Protein AF-A0A1F7KAT9-F1 (afdb_monomer_lite)

Structure (mmCIF, N/CA/C/O backbone):
data_AF-A0A1F7KAT9-F1
#
_entry.id   AF-A0A1F7KAT9-F1
#
loop_
_atom_site.group_PDB
_atom_site.id
_atom_site.type_symbol
_atom_site.label_atom_id
_atom_site.label_alt_id
_atom_site.label_comp_id
_atom_site.label_asym_id
_atom_site.label_entity_id
_atom_site.label_seq_id
_atom_site.pdbx_PDB_ins_code
_atom_site.Cartn_x
_atom_site.Cartn_y
_atom_site.Cartn_z
_atom_site.occupancy
_atom_site.B_iso_or_equiv
_atom_site.auth_seq_id
_atom_site.auth_comp_id
_atom_site.auth_asym_id
_atom_site.auth_atom_id
_atom_site.pdbx_PDB_model_num
ATOM 1 N N . MET A 1 1 ? 23.651 9.659 -4.944 1.00 40.25 1 MET A N 1
ATOM 2 C CA . MET A 1 1 ? 23.625 10.040 -6.350 1.00 40.25 1 MET A CA 1
ATOM 3 C C . MET A 1 1 ? 24.896 10.728 -6.709 1.00 40.25 1 MET A C 1
ATOM 5 O O . MET A 1 1 ? 25.411 10.282 -7.694 1.00 40.25 1 MET A O 1
ATOM 9 N N . ILE A 1 2 ? 25.506 11.636 -5.936 1.00 32.50 2 ILE A N 1
ATOM 10 C CA . ILE A 1 2 ? 26.952 11.843 -6.148 1.00 32.50 2 ILE A CA 1
ATOM 11 C C . ILE A 1 2 ? 27.711 10.567 -5.749 1.00 32.50 2 ILE A C 1
ATOM 13 O O . ILE A 1 2 ? 28.405 10.058 -6.593 1.00 32.50 2 ILE A O 1
ATOM 17 N N . GLU A 1 3 ? 27.438 9.902 -4.612 1.00 32.56 3 GLU A N 1
ATOM 18 C CA . GLU A 1 3 ? 28.046 8.573 -4.319 1.00 32.56 3 GLU A CA 1
ATOM 19 C C . GLU A 1 3 ? 27.514 7.389 -5.166 1.00 32.56 3 GLU A C 1
ATOM 21 O O . GLU A 1 3 ? 28.295 6.583 -5.656 1.00 32.56 3 GLU A O 1
ATOM 26 N N . MET A 1 4 ? 26.195 7.288 -5.402 1.00 39.94 4 MET A N 1
ATOM 27 C CA . MET A 1 4 ? 25.618 6.318 -6.367 1.00 39.94 4 MET A CA 1
ATOM 28 C C . MET A 1 4 ? 26.101 6.538 -7.816 1.00 39.94 4 MET A C 1
ATOM 30 O O . MET A 1 4 ? 26.278 5.562 -8.532 1.00 39.94 4 MET A O 1
ATOM 34 N N . ALA A 1 5 ? 26.332 7.784 -8.253 1.00 35.75 5 ALA A N 1
ATOM 35 C CA . ALA A 1 5 ? 26.941 8.081 -9.551 1.00 35.75 5 ALA A CA 1
ATOM 36 C C . ALA A 1 5 ? 28.463 7.951 -9.498 1.00 35.75 5 ALA A C 1
ATOM 38 O O . ALA A 1 5 ? 29.009 7.500 -10.479 1.00 35.75 5 ALA A O 1
ATOM 39 N N . LEU A 1 6 ? 29.140 8.212 -8.374 1.00 34.94 6 LEU A N 1
ATOM 40 C CA . LEU A 1 6 ? 30.580 7.966 -8.179 1.00 34.94 6 LEU A CA 1
ATOM 41 C C . LEU A 1 6 ? 30.900 6.468 -8.308 1.00 34.94 6 LEU A C 1
ATOM 43 O O . LEU A 1 6 ? 31.984 6.089 -8.735 1.00 34.94 6 LEU A O 1
ATOM 47 N N . ARG A 1 7 ? 29.940 5.587 -7.994 1.00 40.94 7 ARG A N 1
ATOM 48 C CA . ARG A 1 7 ? 30.048 4.139 -8.243 1.00 40.94 7 ARG A CA 1
ATOM 49 C C . ARG A 1 7 ? 29.656 3.715 -9.665 1.00 40.94 7 ARG A C 1
ATOM 51 O O . ARG A 1 7 ? 30.029 2.619 -10.065 1.00 40.94 7 ARG A O 1
ATOM 58 N N . LEU A 1 8 ? 28.978 4.580 -10.426 1.00 38.16 8 LEU A N 1
ATOM 59 C CA . LEU A 1 8 ? 28.859 4.500 -11.892 1.00 38.16 8 LEU A CA 1
ATOM 60 C C . LEU A 1 8 ? 30.046 5.197 -12.607 1.00 38.16 8 LEU A C 1
ATOM 62 O O . LEU A 1 8 ? 30.297 4.901 -13.771 1.00 38.16 8 LEU A O 1
ATOM 66 N N . GLU A 1 9 ? 30.770 6.095 -11.918 1.00 35.72 9 GLU A N 1
ATOM 67 C CA . GLU A 1 9 ? 32.013 6.776 -12.335 1.00 35.72 9 GLU A CA 1
ATOM 68 C C . GLU A 1 9 ? 33.257 5.938 -12.071 1.00 35.72 9 GLU A C 1
ATOM 70 O O . GLU A 1 9 ? 34.285 6.158 -12.721 1.00 35.72 9 GLU A O 1
ATOM 75 N N . ASN A 1 10 ? 33.175 4.938 -11.184 1.00 36.00 10 ASN A N 1
ATOM 76 C CA . ASN A 1 10 ? 34.017 3.771 -11.352 1.00 36.00 10 ASN A CA 1
ATOM 77 C C . ASN A 1 10 ? 33.778 3.356 -12.796 1.00 36.00 10 ASN A C 1
ATOM 79 O O . ASN A 1 10 ? 32.685 2.898 -13.139 1.00 36.00 10 ASN A O 1
ATOM 83 N N . LYS A 1 11 ? 34.792 3.546 -13.652 1.00 37.81 11 LYS A N 1
ATOM 84 C CA . LYS A 1 11 ? 34.843 2.903 -14.963 1.00 37.81 11 LYS A CA 1
ATOM 85 C C . LYS A 1 11 ? 34.331 1.469 -14.777 1.00 37.81 11 LYS A C 1
ATOM 87 O O . LYS A 1 11 ? 34.461 0.936 -13.671 1.00 37.81 11 LYS A O 1
ATOM 92 N N . PRO A 1 12 ? 33.795 0.810 -15.808 1.00 41.12 12 PRO A N 1
ATOM 93 C CA . PRO A 1 12 ? 33.712 -0.647 -15.818 1.00 41.12 12 PRO A CA 1
ATOM 94 C C . PRO A 1 12 ? 35.133 -1.210 -15.624 1.00 41.12 12 PRO A C 1
ATOM 96 O O . PRO A 1 12 ? 35.835 -1.567 -16.561 1.00 41.12 12 PRO A O 1
ATOM 99 N N . ASN A 1 13 ? 35.604 -1.180 -14.383 1.00 34.03 13 ASN A N 1
ATOM 100 C CA . ASN A 1 13 ? 36.879 -1.635 -13.917 1.00 34.03 13 ASN A CA 1
ATOM 101 C C . ASN A 1 13 ? 36.639 -3.120 -13.814 1.00 34.03 13 ASN A C 1
ATOM 103 O O . ASN A 1 13 ? 35.834 -3.588 -13.007 1.00 34.03 13 ASN A O 1
ATOM 107 N N . HIS A 1 14 ? 37.341 -3.837 -14.678 1.00 37.94 14 HIS A N 1
ATOM 108 C CA . HIS A 1 14 ? 37.383 -5.286 -14.730 1.00 37.94 14 HIS A CA 1
ATOM 109 C C . HIS A 1 14 ? 37.711 -5.943 -13.369 1.00 37.94 14 HIS A C 1
ATOM 111 O O . HIS A 1 14 ? 37.574 -7.153 -13.253 1.00 37.94 14 HIS A O 1
ATOM 117 N N . GLU A 1 15 ? 3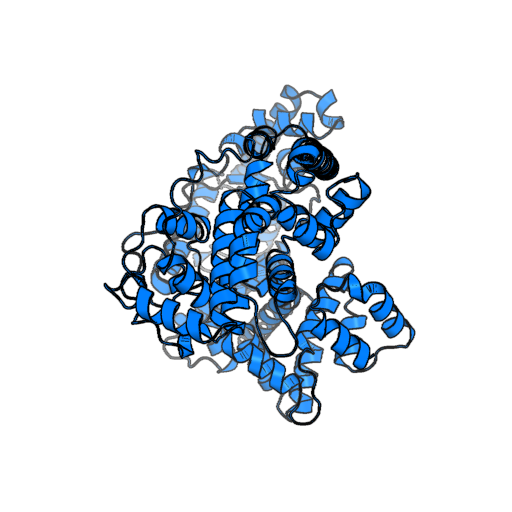8.104 -5.174 -12.346 1.00 31.88 15 GLU A N 1
ATOM 118 C CA . GLU A 1 15 ? 38.749 -5.669 -11.128 1.00 31.88 15 GLU A CA 1
ATOM 119 C C . GLU A 1 15 ? 37.844 -5.793 -9.886 1.00 31.88 15 GLU A C 1
ATOM 121 O O . GLU A 1 15 ? 38.211 -6.530 -8.981 1.00 31.88 15 GLU A O 1
ATOM 126 N N . ASN A 1 16 ? 36.649 -5.178 -9.834 1.00 37.09 16 ASN A N 1
ATOM 127 C CA . ASN A 1 16 ? 35.748 -5.293 -8.660 1.00 37.09 16 ASN A CA 1
ATOM 128 C C . ASN A 1 16 ? 34.453 -6.093 -8.901 1.00 37.09 16 ASN A C 1
ATOM 130 O O . ASN A 1 16 ? 33.658 -6.261 -7.980 1.00 37.09 16 ASN A O 1
ATOM 134 N N . LEU A 1 17 ? 34.249 -6.628 -10.108 1.00 41.72 17 LEU A N 1
ATOM 135 C CA . LEU A 1 17 ? 33.288 -7.711 -10.363 1.00 41.72 17 LEU A CA 1
ATOM 136 C C . LEU A 1 17 ? 34.067 -9.033 -10.373 1.00 41.72 17 LEU A C 1
ATOM 138 O O . LEU A 1 17 ? 34.182 -9.706 -11.396 1.00 41.72 17 LEU A O 1
ATOM 142 N N . THR A 1 18 ? 34.713 -9.329 -9.246 1.00 35.97 18 THR A N 1
ATOM 143 C CA . THR A 1 18 ? 35.396 -10.598 -8.989 1.00 35.97 18 THR A CA 1
ATOM 144 C C . THR A 1 18 ? 34.399 -11.740 -9.166 1.00 35.97 18 THR A C 1
ATOM 146 O O . THR A 1 18 ? 33.309 -11.652 -8.613 1.00 35.97 18 THR A O 1
ATOM 149 N N . ASN A 1 19 ? 34.763 -12.757 -9.969 1.00 41.97 19 ASN A N 1
ATOM 150 C CA . ASN A 1 19 ? 34.054 -14.030 -10.195 1.00 41.97 19 ASN A CA 1
ATOM 151 C C . ASN A 1 19 ? 32.677 -14.097 -9.515 1.00 41.97 19 ASN A C 1
ATOM 153 O O . ASN A 1 19 ? 32.582 -14.602 -8.396 1.00 41.97 19 ASN A O 1
ATOM 157 N N . ASP A 1 20 ? 31.650 -13.531 -10.168 1.00 51.34 20 ASP A N 1
ATOM 158 C CA . ASP A 1 20 ? 30.275 -13.491 -9.663 1.00 51.34 20 ASP A CA 1
ATOM 159 C C . ASP A 1 20 ? 29.882 -14.915 -9.256 1.00 51.34 20 ASP A C 1
ATOM 161 O O . ASP A 1 20 ? 29.681 -15.780 -10.113 1.00 51.34 20 ASP A O 1
ATOM 165 N N . SER A 1 21 ? 29.816 -15.184 -7.949 1.00 62.38 21 SER A N 1
ATOM 166 C CA . SER A 1 21 ? 29.246 -16.435 -7.477 1.00 62.38 21 SER A CA 1
ATOM 167 C C . SER A 1 21 ? 27.817 -16.470 -8.002 1.00 62.38 21 SER A C 1
ATOM 169 O O . SER A 1 21 ? 27.030 -15.555 -7.752 1.00 62.38 21 SER A O 1
ATOM 171 N N . VAL A 1 22 ? 27.499 -17.475 -8.819 1.00 79.06 22 VAL A N 1
ATOM 172 C CA . VAL A 1 22 ? 26.143 -17.630 -9.343 1.00 79.06 22 VAL A CA 1
ATOM 173 C C . VAL A 1 22 ? 25.223 -17.772 -8.132 1.00 79.06 22 VAL A C 1
ATOM 175 O O . VAL A 1 22 ? 25.384 -18.692 -7.327 1.00 79.06 22 VAL A O 1
ATOM 178 N N . LEU A 1 23 ? 24.283 -16.839 -7.975 1.00 93.00 23 LEU A N 1
ATOM 179 C CA . LEU A 1 23 ? 23.379 -16.770 -6.825 1.00 93.00 23 LEU A CA 1
ATOM 180 C C . LEU A 1 23 ? 22.190 -17.717 -7.046 1.00 93.00 23 LEU A C 1
ATOM 182 O O . LEU A 1 23 ? 21.034 -17.309 -7.105 1.00 93.00 23 LEU A O 1
ATOM 186 N N . ILE A 1 24 ? 22.502 -18.998 -7.259 1.00 93.75 24 ILE A N 1
ATOM 187 C CA . ILE A 1 24 ? 21.571 -20.045 -7.705 1.00 93.75 24 ILE A CA 1
ATOM 188 C C . ILE A 1 24 ? 20.368 -20.178 -6.762 1.00 93.75 24 ILE A C 1
ATOM 190 O O . ILE A 1 24 ? 19.237 -20.326 -7.235 1.00 93.75 24 ILE A O 1
ATOM 194 N N . ALA A 1 25 ? 20.593 -20.084 -5.447 1.00 95.94 25 ALA A N 1
ATOM 195 C CA . ALA A 1 25 ? 19.520 -20.203 -4.466 1.00 95.94 25 ALA A CA 1
ATOM 196 C C . ALA A 1 25 ? 18.647 -18.947 -4.446 1.00 95.94 25 ALA A C 1
ATOM 198 O O . ALA A 1 25 ? 17.424 -19.045 -4.351 1.00 95.94 25 ALA A O 1
ATOM 199 N N . LEU A 1 26 ? 19.250 -17.765 -4.614 1.00 96.81 26 LEU A N 1
ATOM 200 C CA . LEU A 1 26 ? 18.496 -16.526 -4.797 1.00 96.81 26 LEU A CA 1
ATOM 201 C C . LEU A 1 26 ? 17.633 -16.576 -6.066 1.00 96.81 26 LEU A C 1
ATOM 203 O O . LEU A 1 26 ? 16.455 -16.242 -5.992 1.00 96.81 26 LEU A O 1
ATOM 207 N N . GLN A 1 27 ? 18.171 -17.040 -7.199 1.00 96.69 27 GLN A N 1
ATOM 208 C CA . GLN A 1 27 ? 17.419 -17.186 -8.452 1.00 96.69 27 GLN A CA 1
ATOM 209 C C . GLN A 1 27 ? 16.171 -18.057 -8.261 1.00 96.69 27 GLN A C 1
ATOM 211 O O . GLN A 1 27 ? 15.071 -17.637 -8.614 1.00 96.69 27 GLN A O 1
ATOM 216 N N . ALA A 1 28 ? 16.309 -19.238 -7.650 1.00 96.38 28 ALA A N 1
ATOM 217 C CA . ALA A 1 28 ? 15.160 -20.101 -7.390 1.00 96.38 28 ALA A CA 1
ATOM 218 C C . ALA A 1 28 ? 14.164 -19.489 -6.402 1.00 96.38 28 ALA A C 1
ATOM 220 O O . ALA A 1 28 ? 12.962 -19.553 -6.642 1.00 96.38 28 ALA A O 1
ATOM 221 N N . ARG A 1 29 ? 14.632 -18.853 -5.323 1.00 96.69 29 ARG A N 1
ATOM 222 C CA . ARG A 1 29 ? 13.745 -18.195 -4.351 1.00 96.69 29 ARG A CA 1
ATOM 223 C C . ARG A 1 29 ? 12.967 -17.035 -4.958 1.00 96.69 29 ARG A C 1
ATOM 225 O O . ARG A 1 29 ? 11.785 -16.888 -4.663 1.00 96.69 29 ARG A O 1
ATOM 232 N N . LEU A 1 30 ? 13.596 -16.253 -5.833 1.00 96.19 30 LEU A N 1
ATOM 233 C CA . LEU A 1 30 ? 12.928 -15.198 -6.597 1.00 96.19 30 LEU A CA 1
ATOM 234 C C . LEU A 1 30 ? 11.837 -15.770 -7.515 1.00 96.19 30 LEU A C 1
ATOM 236 O O . LEU A 1 30 ? 10.774 -15.162 -7.641 1.00 96.19 30 LEU A O 1
ATOM 240 N N . LEU A 1 31 ? 12.068 -16.945 -8.110 1.00 95.69 31 LEU A N 1
ATOM 241 C CA . LEU A 1 31 ? 11.078 -17.612 -8.958 1.00 95.69 31 LEU A CA 1
ATOM 242 C C . LEU A 1 31 ? 9.955 -18.315 -8.186 1.00 95.69 31 LEU A C 1
ATOM 244 O O . LEU A 1 31 ? 8.834 -18.381 -8.677 1.00 95.69 31 LEU A O 1
ATOM 248 N N . LEU A 1 32 ? 10.240 -18.853 -7.004 1.00 93.25 32 LEU A N 1
ATOM 249 C CA . LEU A 1 32 ? 9.216 -19.429 -6.131 1.00 93.25 32 LEU A CA 1
ATOM 250 C C . LEU A 1 32 ? 8.331 -18.344 -5.513 1.00 93.25 32 LEU A C 1
ATOM 252 O O . LEU A 1 32 ? 7.131 -18.542 -5.350 1.00 93.25 32 LEU A O 1
ATOM 256 N N . GLY A 1 33 ? 8.928 -17.204 -5.160 1.00 91.75 33 GLY A N 1
ATOM 257 C CA . GLY A 1 33 ? 8.215 -16.119 -4.509 1.00 91.75 33 GLY A CA 1
ATOM 258 C C . GLY A 1 33 ? 7.733 -16.464 -3.097 1.00 91.75 33 GLY A C 1
ATOM 259 O O . GLY A 1 33 ? 8.244 -17.371 -2.434 1.00 91.75 33 GLY A O 1
ATOM 260 N N . GLY A 1 34 ? 6.762 -15.690 -2.610 1.00 86.81 34 GLY A N 1
ATOM 261 C CA . GLY A 1 34 ? 6.114 -15.869 -1.308 1.00 86.81 34 GLY A CA 1
ATOM 262 C C . GLY A 1 34 ? 7.085 -16.163 -0.158 1.00 86.81 34 GLY A C 1
ATOM 263 O O . GLY A 1 34 ? 8.005 -15.397 0.127 1.00 86.81 34 GLY A O 1
ATOM 264 N N . GLN A 1 35 ? 6.889 -17.308 0.501 1.00 86.44 35 GLN A N 1
ATOM 265 C CA . GLN A 1 35 ? 7.678 -17.726 1.667 1.00 86.44 35 GLN A CA 1
ATOM 266 C C . GLN A 1 35 ? 9.151 -18.006 1.342 1.00 86.44 35 GLN A C 1
ATOM 268 O O . GLN A 1 35 ? 9.999 -17.877 2.223 1.00 86.44 35 GLN A O 1
ATOM 273 N N . ALA A 1 36 ? 9.473 -18.362 0.095 1.00 92.12 36 ALA A N 1
ATOM 274 C CA . ALA A 1 36 ? 10.842 -18.665 -0.310 1.00 92.12 36 ALA A CA 1
ATOM 275 C C . ALA A 1 36 ? 11.748 -17.424 -0.261 1.00 92.12 36 ALA A C 1
ATOM 277 O O . ALA A 1 36 ? 12.961 -17.545 -0.083 1.00 92.12 36 ALA A O 1
ATOM 278 N N . LEU A 1 37 ? 11.167 -16.222 -0.334 1.00 93.25 37 LEU A N 1
ATOM 279 C CA . LEU A 1 37 ? 11.891 -14.956 -0.198 1.00 93.25 37 LEU A CA 1
ATOM 280 C C . LEU A 1 37 ? 12.351 -14.670 1.243 1.00 93.25 37 LEU A C 1
ATOM 282 O O . LEU A 1 37 ? 13.184 -13.791 1.461 1.00 93.25 37 LEU A O 1
ATOM 286 N N . ASN A 1 38 ? 11.862 -15.418 2.238 1.00 90.69 38 ASN A N 1
ATOM 287 C CA . ASN A 1 38 ? 12.337 -15.300 3.611 1.00 90.69 38 ASN A CA 1
ATOM 288 C C . ASN A 1 38 ? 13.706 -15.976 3.766 1.00 90.69 38 ASN A C 1
ATOM 290 O O . ASN A 1 38 ? 13.805 -17.200 3.790 1.00 90.69 38 ASN A O 1
ATOM 294 N N . TRP A 1 39 ? 14.764 -15.186 3.944 1.00 92.56 39 TRP A N 1
ATOM 295 C CA . TRP A 1 39 ? 16.132 -15.686 4.133 1.00 92.56 39 TRP A CA 1
ATOM 296 C C . TRP A 1 39 ? 16.318 -16.597 5.358 1.00 92.56 39 TRP A C 1
ATOM 298 O O . TRP A 1 39 ? 17.318 -17.303 5.427 1.00 92.56 39 TRP A O 1
ATOM 308 N N . GLN A 1 40 ? 15.392 -16.566 6.324 1.00 91.44 40 GLN A N 1
ATOM 309 C CA . GLN A 1 40 ? 15.408 -17.439 7.505 1.00 91.44 40 GLN A CA 1
ATOM 310 C C . GLN A 1 40 ? 14.682 -18.766 7.279 1.00 91.44 40 GLN A C 1
ATOM 312 O O . GLN A 1 40 ? 14.776 -19.648 8.123 1.00 91.44 40 GLN A O 1
ATOM 317 N N . GLU A 1 41 ? 13.923 -18.893 6.191 1.00 91.38 41 GLU A N 1
ATOM 318 C CA . GLU A 1 41 ? 13.265 -20.147 5.846 1.00 91.38 41 GLU A CA 1
ATOM 319 C C . GLU A 1 41 ? 14.317 -21.133 5.341 1.00 91.38 41 GLU A C 1
ATOM 321 O O . GLU A 1 41 ? 14.899 -20.920 4.280 1.00 91.38 41 GLU A O 1
ATOM 326 N N . ASP A 1 42 ? 14.570 -22.189 6.103 1.00 91.25 42 ASP A N 1
ATOM 327 C CA . ASP A 1 42 ? 15.579 -23.215 5.834 1.00 91.25 42 ASP A CA 1
ATOM 328 C C . ASP A 1 42 ? 14.965 -24.600 5.565 1.00 91.25 42 ASP A C 1
ATOM 330 O O . ASP A 1 42 ? 15.693 -25.570 5.338 1.00 91.25 42 ASP A O 1
ATOM 334 N N . ASN A 1 43 ? 13.631 -24.688 5.526 1.00 91.50 43 ASN A N 1
ATOM 335 C CA . ASN A 1 43 ? 12.878 -25.915 5.276 1.00 91.50 43 ASN A CA 1
ATOM 336 C C . ASN A 1 43 ? 12.020 -25.829 4.004 1.00 91.50 43 ASN A C 1
ATOM 338 O O . ASN A 1 43 ? 10.922 -26.386 3.945 1.00 91.50 43 ASN A O 1
ATOM 342 N N . LEU A 1 44 ? 12.510 -25.156 2.956 1.00 91.75 44 LEU A N 1
ATOM 343 C CA . LEU A 1 44 ? 11.875 -25.238 1.639 1.00 91.75 44 LEU A CA 1
ATOM 344 C C . LEU A 1 44 ? 12.041 -26.657 1.088 1.00 91.75 44 LEU A C 1
ATOM 346 O O . LEU A 1 44 ? 13.118 -27.250 1.198 1.00 91.75 44 LEU A O 1
ATOM 350 N N . SER A 1 45 ? 10.968 -27.194 0.507 1.00 92.06 45 SER A N 1
ATOM 351 C CA . SER A 1 45 ? 11.012 -28.472 -0.201 1.00 92.06 45 SER A CA 1
ATOM 352 C C . SER A 1 45 ? 11.933 -28.390 -1.415 1.00 92.06 45 SER A C 1
ATOM 354 O O . SER A 1 45 ? 12.169 -27.303 -1.944 1.00 92.06 45 SER A O 1
ATOM 356 N N . GLU A 1 46 ? 12.388 -29.547 -1.897 1.00 92.56 46 GLU A N 1
ATOM 357 C CA . GLU A 1 46 ? 13.096 -29.635 -3.175 1.00 92.56 46 GLU A CA 1
ATOM 358 C C . GLU A 1 46 ? 12.323 -28.908 -4.281 1.00 92.56 46 GLU A C 1
ATOM 360 O O . GLU A 1 46 ? 11.093 -28.993 -4.378 1.00 92.56 46 GLU A O 1
ATOM 365 N N . LEU A 1 47 ? 13.066 -28.180 -5.108 1.00 92.75 47 LEU A N 1
ATOM 366 C CA . LEU A 1 47 ? 12.535 -27.395 -6.203 1.00 92.75 47 LEU A CA 1
ATOM 367 C C . LEU A 1 47 ? 12.019 -28.337 -7.288 1.00 92.75 47 LEU A C 1
ATOM 369 O O . LEU A 1 47 ? 12.790 -29.126 -7.840 1.00 92.75 47 LEU A O 1
ATOM 373 N N . ARG A 1 48 ? 10.735 -28.241 -7.641 1.00 92.12 48 ARG A N 1
ATOM 374 C CA . ARG A 1 48 ? 10.188 -28.925 -8.820 1.00 92.12 48 ARG A CA 1
ATOM 375 C C . ARG A 1 48 ? 9.972 -27.939 -9.954 1.00 92.12 48 ARG A C 1
ATOM 377 O O . ARG A 1 48 ? 9.684 -26.763 -9.750 1.00 92.12 48 ARG A O 1
ATOM 384 N N . GLU A 1 49 ? 10.046 -28.438 -11.184 1.00 90.06 49 GLU A N 1
ATOM 385 C CA . GLU A 1 49 ? 9.799 -27.624 -12.377 1.00 90.06 49 GLU A CA 1
ATOM 386 C C . GLU A 1 49 ? 8.406 -26.981 -12.419 1.00 90.06 49 GLU A C 1
ATOM 388 O O . GLU A 1 49 ? 8.242 -25.935 -13.054 1.00 90.06 49 GLU A O 1
ATOM 393 N N . SER A 1 50 ? 7.411 -27.619 -11.796 1.00 87.69 50 SER A N 1
ATOM 394 C CA . SER A 1 50 ? 6.051 -27.096 -11.650 1.00 87.69 50 SER A CA 1
ATOM 395 C C . SER A 1 50 ? 6.004 -25.854 -10.768 1.00 87.69 50 SER A C 1
ATOM 397 O O . SER A 1 50 ? 5.235 -24.941 -11.052 1.00 87.69 50 SER A O 1
ATOM 399 N N . ASP A 1 51 ? 6.850 -25.806 -9.739 1.00 84.12 51 ASP A N 1
ATOM 400 C CA . ASP A 1 51 ? 6.768 -24.827 -8.651 1.00 84.12 51 ASP A CA 1
ATOM 401 C C . ASP A 1 51 ? 7.199 -23.426 -9.120 1.00 84.12 51 ASP A C 1
ATOM 403 O O . ASP A 1 51 ? 6.763 -22.416 -8.582 1.00 84.12 51 ASP A O 1
ATOM 407 N N . ILE A 1 52 ? 8.015 -23.361 -10.176 1.00 87.12 52 ILE A N 1
ATOM 408 C CA . ILE A 1 52 ? 8.572 -22.125 -10.750 1.00 87.12 52 ILE A CA 1
ATOM 409 C C . ILE A 1 52 ? 7.861 -21.665 -12.030 1.00 87.12 52 ILE A C 1
ATOM 411 O O . ILE A 1 52 ? 8.253 -20.670 -12.639 1.00 87.12 52 ILE A O 1
ATOM 415 N N . ASN A 1 53 ? 6.807 -22.357 -12.466 1.00 84.38 53 ASN A N 1
ATOM 416 C CA . ASN A 1 53 ? 6.031 -21.967 -13.651 1.00 84.38 53 ASN A CA 1
ATOM 417 C C . ASN A 1 53 ? 4.896 -20.976 -13.342 1.00 84.38 53 ASN A C 1
ATOM 419 O O . ASN A 1 53 ? 4.317 -20.414 -14.272 1.00 84.38 53 ASN A O 1
ATOM 423 N N . ASP A 1 54 ? 4.583 -20.742 -12.069 1.00 82.88 54 ASP A N 1
ATOM 424 C CA . ASP A 1 54 ? 3.486 -19.862 -11.670 1.00 82.88 54 ASP A CA 1
ATOM 425 C C . ASP A 1 54 ? 3.885 -18.381 -11.765 1.00 82.88 54 ASP A C 1
ATOM 427 O O . ASP A 1 54 ? 4.424 -17.782 -10.831 1.00 82.88 54 ASP A O 1
ATOM 431 N N . TYR A 1 55 ? 3.651 -17.787 -12.937 1.00 83.56 55 TYR A N 1
ATOM 432 C CA . TYR A 1 55 ? 3.906 -16.366 -13.167 1.00 83.56 55 TYR A CA 1
ATOM 433 C C . TYR A 1 55 ? 3.001 -15.467 -12.311 1.00 83.56 55 TYR A C 1
ATOM 435 O O . TYR A 1 55 ? 3.463 -14.427 -11.851 1.00 83.56 55 TYR A O 1
ATOM 443 N N . GLN A 1 56 ? 1.743 -15.859 -12.066 1.00 76.50 56 GLN A N 1
ATOM 444 C CA . GLN A 1 56 ? 0.804 -15.042 -11.288 1.00 76.50 56 GLN A CA 1
ATOM 445 C C . GLN A 1 56 ? 1.260 -14.916 -9.835 1.00 76.50 56 GLN A C 1
ATOM 447 O O . GLN A 1 56 ? 1.290 -13.808 -9.301 1.00 76.50 56 GLN A O 1
ATOM 452 N N . CYS A 1 57 ? 1.692 -16.025 -9.228 1.00 78.06 57 CYS A N 1
ATOM 453 C CA . CYS A 1 57 ? 2.294 -16.010 -7.898 1.00 78.06 57 CYS A CA 1
ATOM 454 C C . CYS A 1 57 ? 3.507 -15.068 -7.860 1.00 78.06 57 CYS A C 1
ATOM 456 O O . CYS A 1 57 ? 3.562 -14.158 -7.033 1.00 78.06 57 CYS A O 1
ATOM 458 N N . ARG A 1 58 ? 4.444 -15.195 -8.813 1.00 87.38 58 ARG A N 1
ATOM 459 C CA . ARG A 1 58 ? 5.627 -14.317 -8.871 1.00 87.38 58 ARG A CA 1
ATOM 460 C C . ARG A 1 58 ? 5.273 -12.847 -9.020 1.00 87.38 58 ARG A C 1
ATOM 462 O O . ARG A 1 58 ? 5.913 -12.010 -8.382 1.00 87.38 58 ARG A O 1
ATOM 469 N N . GLU A 1 59 ? 4.307 -12.528 -9.877 1.00 82.75 59 GLU A N 1
ATOM 470 C CA . GLU A 1 59 ? 3.842 -11.161 -10.121 1.00 82.75 59 GLU A CA 1
ATOM 471 C C . GLU A 1 59 ? 3.327 -10.516 -8.828 1.00 82.75 59 GLU A C 1
ATOM 473 O O . GLU A 1 59 ? 3.723 -9.395 -8.502 1.00 82.75 59 GLU A O 1
ATOM 478 N N . GLN A 1 60 ? 2.545 -11.265 -8.047 1.00 77.81 60 GLN A N 1
ATOM 479 C CA . GLN A 1 60 ? 1.986 -10.823 -6.766 1.00 77.81 60 GLN A CA 1
ATOM 480 C C . GLN A 1 60 ? 3.005 -10.816 -5.621 1.00 77.81 60 GLN A C 1
ATOM 482 O O . GLN A 1 60 ? 2.873 -10.034 -4.688 1.00 77.81 60 GLN A O 1
ATOM 487 N N . THR A 1 61 ? 4.034 -11.666 -5.656 1.00 87.00 61 THR A N 1
ATOM 488 C CA . THR A 1 61 ? 5.000 -11.737 -4.552 1.00 87.00 61 THR A CA 1
ATOM 489 C C . THR A 1 61 ? 6.308 -11.032 -4.882 1.00 87.00 61 THR A C 1
ATOM 491 O O . THR A 1 61 ? 6.667 -10.033 -4.265 1.00 87.00 61 THR A O 1
ATOM 494 N N . THR A 1 62 ? 7.050 -11.539 -5.863 1.00 91.31 62 THR A N 1
ATOM 495 C CA . THR A 1 62 ? 8.443 -11.157 -6.107 1.00 91.31 62 THR A CA 1
ATOM 496 C C . THR A 1 62 ? 8.523 -9.796 -6.777 1.00 91.31 62 THR A C 1
ATOM 498 O O . THR A 1 62 ? 9.279 -8.933 -6.331 1.00 91.31 62 THR A O 1
ATOM 501 N N . TYR A 1 63 ? 7.734 -9.579 -7.832 1.00 91.56 63 TYR A N 1
ATOM 502 C CA . TYR A 1 63 ? 7.757 -8.323 -8.582 1.00 91.56 63 TYR A CA 1
ATOM 503 C C . TYR A 1 63 ? 7.256 -7.147 -7.738 1.00 91.56 63 TYR A C 1
ATOM 505 O O . TYR A 1 63 ? 7.897 -6.091 -7.717 1.00 91.56 63 TYR A O 1
ATOM 513 N N . GLN A 1 64 ? 6.168 -7.346 -6.987 1.00 87.00 64 GLN A N 1
ATOM 514 C CA . GLN A 1 64 ? 5.644 -6.347 -6.058 1.00 87.00 64 GLN A CA 1
ATOM 515 C C . GLN A 1 64 ? 6.670 -5.984 -4.973 1.00 87.00 64 GLN A C 1
ATOM 517 O O . GLN A 1 64 ? 6.978 -4.802 -4.799 1.00 87.00 64 GLN A O 1
ATOM 522 N N . LEU A 1 65 ? 7.266 -6.976 -4.295 1.00 89.88 65 LEU A N 1
ATOM 523 C CA . LEU A 1 65 ? 8.287 -6.730 -3.268 1.00 89.88 65 LEU A CA 1
ATOM 524 C C . LEU A 1 65 ? 9.519 -6.022 -3.833 1.00 89.88 65 LEU A C 1
ATOM 526 O O . LEU A 1 65 ? 10.062 -5.124 -3.193 1.00 89.88 65 LEU A O 1
ATOM 530 N N . LEU A 1 66 ? 9.947 -6.373 -5.045 1.00 93.38 66 LEU A N 1
ATOM 531 C CA . LEU A 1 66 ? 11.080 -5.728 -5.703 1.00 93.38 66 LEU A CA 1
ATOM 532 C C . LEU A 1 66 ? 10.789 -4.256 -6.036 1.00 93.38 66 LEU A C 1
ATOM 534 O O . LEU A 1 66 ? 11.637 -3.390 -5.808 1.00 93.38 66 LEU A O 1
ATOM 538 N N . SER A 1 67 ? 9.584 -3.953 -6.531 1.00 90.19 67 SER A N 1
ATOM 539 C CA . SER A 1 67 ? 9.139 -2.577 -6.795 1.00 90.19 67 SER A CA 1
ATOM 540 C C . SER A 1 67 ? 9.096 -1.737 -5.509 1.00 90.19 67 SER A C 1
ATOM 542 O O . SER A 1 67 ? 9.623 -0.614 -5.471 1.00 90.19 67 SER A O 1
ATOM 544 N N . GLN A 1 68 ? 8.552 -2.306 -4.427 1.00 88.25 68 GLN A N 1
ATOM 545 C CA . GLN A 1 68 ? 8.501 -1.685 -3.101 1.00 88.25 68 GLN A CA 1
ATOM 546 C C . GLN A 1 68 ? 9.901 -1.468 -2.512 1.00 88.25 68 GLN A C 1
ATOM 548 O O . GLN A 1 68 ? 10.207 -0.371 -2.035 1.00 88.25 68 GLN A O 1
ATOM 553 N N . ALA A 1 69 ? 10.771 -2.478 -2.579 1.00 89.75 69 ALA A N 1
ATOM 554 C CA . ALA A 1 69 ? 12.139 -2.411 -2.078 1.00 89.75 69 ALA A CA 1
ATOM 555 C C . ALA A 1 69 ? 12.963 -1.353 -2.829 1.00 89.75 69 ALA A C 1
ATOM 557 O O . ALA A 1 69 ? 13.638 -0.542 -2.191 1.00 89.75 69 ALA A O 1
ATOM 558 N N . SER A 1 70 ? 12.814 -1.265 -4.155 1.00 91.62 70 SER A N 1
ATOM 559 C CA . SER A 1 70 ? 13.412 -0.194 -4.962 1.00 91.62 70 SER A CA 1
ATOM 560 C C . SER A 1 70 ? 12.888 1.191 -4.577 1.00 91.62 70 SER A C 1
ATOM 562 O O . SER A 1 70 ? 13.659 2.138 -4.400 1.00 91.62 70 SER A O 1
ATOM 564 N N . THR A 1 71 ? 11.577 1.327 -4.367 1.00 87.75 71 THR A N 1
ATOM 565 C CA . THR A 1 71 ? 10.987 2.589 -3.903 1.00 87.75 71 THR A CA 1
ATOM 566 C C . THR A 1 71 ? 11.551 2.999 -2.544 1.00 87.75 71 THR A C 1
ATOM 568 O O . THR A 1 71 ? 11.926 4.159 -2.364 1.00 87.75 71 THR A O 1
ATOM 571 N N . ARG A 1 72 ? 11.666 2.056 -1.600 1.00 87.81 72 ARG A N 1
ATOM 572 C CA . ARG A 1 72 ? 12.267 2.276 -0.279 1.00 87.81 72 ARG A CA 1
ATOM 573 C C . ARG A 1 72 ? 13.727 2.708 -0.388 1.00 87.81 72 ARG A C 1
ATOM 575 O O . ARG A 1 72 ? 14.095 3.696 0.240 1.00 87.81 72 ARG A O 1
ATOM 582 N N . GLU A 1 73 ? 14.531 2.017 -1.192 1.00 86.31 73 GLU A N 1
ATOM 583 C CA . GLU A 1 73 ? 15.947 2.341 -1.399 1.00 86.31 73 GLU A CA 1
ATOM 584 C C . GLU A 1 73 ? 16.116 3.775 -1.928 1.00 86.31 73 GLU A C 1
ATOM 586 O O . GLU A 1 73 ? 16.897 4.561 -1.385 1.00 86.31 73 GLU A O 1
ATOM 591 N N . ARG A 1 74 ? 15.310 4.172 -2.920 1.00 83.50 74 ARG A N 1
ATOM 592 C CA . ARG A 1 74 ? 15.337 5.540 -3.460 1.00 83.50 74 ARG A CA 1
ATOM 593 C C . ARG A 1 74 ? 14.829 6.583 -2.464 1.00 83.50 74 ARG A C 1
ATOM 595 O O . ARG A 1 74 ? 15.431 7.648 -2.356 1.00 83.50 74 ARG A O 1
ATOM 602 N N . LYS A 1 75 ? 13.769 6.296 -1.702 1.00 83.19 75 LYS A N 1
ATOM 603 C CA . LYS A 1 75 ? 13.280 7.192 -0.635 1.00 83.19 75 LYS A CA 1
ATOM 604 C C . LYS A 1 75 ? 14.339 7.403 0.448 1.00 83.19 75 LYS A C 1
ATOM 606 O O . LYS A 1 75 ? 14.610 8.539 0.826 1.00 83.19 75 LYS A O 1
ATOM 611 N N . GLN A 1 76 ? 14.969 6.325 0.917 1.00 82.25 76 GLN A N 1
ATOM 612 C CA . GLN A 1 76 ? 16.044 6.390 1.909 1.00 82.25 76 GLN A CA 1
ATOM 613 C C . GLN A 1 76 ? 17.220 7.222 1.399 1.00 82.25 76 GLN A C 1
ATOM 615 O O . GLN A 1 76 ? 17.793 8.002 2.154 1.00 82.25 76 GLN A O 1
ATOM 620 N N . TYR A 1 77 ? 17.544 7.091 0.114 1.00 78.06 77 TYR A N 1
ATOM 621 C CA . TYR A 1 77 ? 18.576 7.894 -0.516 1.00 78.06 77 TYR A CA 1
ATOM 622 C C . TYR A 1 77 ? 18.271 9.407 -0.482 1.00 78.06 77 TYR A C 1
ATOM 624 O O . TYR A 1 77 ? 19.191 10.204 -0.287 1.00 78.06 77 TYR A O 1
ATOM 632 N N . TRP A 1 78 ? 17.016 9.812 -0.698 1.00 73.62 78 TRP A N 1
ATOM 633 C CA . TRP A 1 78 ? 16.617 11.225 -0.746 1.00 73.62 78 TRP A CA 1
ATOM 634 C C . TRP A 1 78 ? 16.387 11.860 0.625 1.00 73.62 78 TRP A C 1
ATOM 636 O O . TRP A 1 78 ? 16.512 13.076 0.756 1.00 73.62 78 TRP A O 1
ATOM 646 N N . ARG A 1 79 ? 16.113 11.049 1.649 1.00 76.62 79 ARG A N 1
ATOM 647 C CA . ARG A 1 79 ? 15.842 11.513 3.012 1.00 76.62 79 ARG A CA 1
ATOM 648 C C . ARG A 1 79 ? 16.961 12.425 3.535 1.00 76.62 79 ARG A C 1
ATOM 650 O O . ARG A 1 79 ? 18.116 12.013 3.623 1.00 76.62 79 ARG A O 1
ATOM 657 N N . GLY A 1 80 ? 16.600 13.649 3.927 1.00 66.31 80 GLY A N 1
ATOM 658 C CA . GLY A 1 80 ? 17.518 14.610 4.550 1.00 66.31 80 GLY A CA 1
ATOM 659 C C . GLY A 1 80 ? 18.489 15.301 3.587 1.00 66.31 80 GLY A C 1
ATOM 660 O O . GLY A 1 80 ? 19.444 15.931 4.042 1.00 66.31 80 GLY A O 1
ATOM 661 N N . LYS A 1 81 ? 18.284 15.193 2.266 1.00 72.06 81 LYS A N 1
ATOM 662 C CA . LYS A 1 81 ? 19.062 15.948 1.271 1.00 72.06 81 LYS A CA 1
ATOM 663 C C . LYS A 1 81 ? 18.397 17.292 0.985 1.00 72.06 81 LYS A C 1
ATOM 665 O O . LYS A 1 81 ? 17.179 17.373 0.907 1.00 72.06 81 LYS A O 1
ATOM 670 N N . LEU A 1 82 ? 19.211 18.343 0.835 1.00 48.78 82 LEU A N 1
ATOM 671 C CA . LEU A 1 82 ? 18.758 19.706 0.524 1.00 48.78 82 LEU A CA 1
ATOM 672 C C . LEU A 1 82 ? 17.838 19.686 -0.712 1.00 48.78 82 LEU A C 1
ATOM 674 O O . LEU A 1 82 ? 18.290 19.342 -1.804 1.00 48.78 82 LEU A O 1
ATOM 678 N N . GLY A 1 83 ? 16.561 20.026 -0.510 1.00 54.19 83 GLY A N 1
ATOM 679 C CA . GLY A 1 83 ? 15.506 19.953 -1.524 1.00 54.19 83 GLY A CA 1
ATOM 680 C C . GLY A 1 83 ? 14.488 18.838 -1.263 1.00 54.19 83 GLY A C 1
ATOM 681 O O . GLY A 1 83 ? 14.327 17.947 -2.091 1.00 54.19 83 GLY A O 1
ATOM 682 N N . ASP A 1 84 ? 13.751 18.901 -0.147 1.00 51.34 84 ASP A N 1
ATOM 683 C CA . ASP A 1 84 ? 12.571 18.043 0.105 1.00 51.34 84 ASP A CA 1
ATOM 684 C C . ASP A 1 84 ? 11.371 18.386 -0.811 1.00 51.34 84 ASP A C 1
ATOM 686 O O . ASP A 1 84 ? 10.285 17.825 -0.682 1.00 51.34 84 ASP A O 1
ATOM 690 N N . GLN A 1 85 ? 11.566 19.287 -1.779 1.00 70.31 85 GLN A N 1
ATOM 691 C CA . GLN A 1 85 ? 10.618 19.544 -2.855 1.00 70.31 85 GLN A CA 1
ATOM 692 C C . GLN A 1 85 ? 10.844 18.551 -4.001 1.00 70.31 85 GLN A C 1
ATOM 694 O O . GLN A 1 85 ? 11.931 18.471 -4.578 1.00 70.31 85 GLN A O 1
ATOM 699 N N . PHE A 1 86 ? 9.788 17.814 -4.346 1.00 77.19 86 PHE A N 1
ATOM 700 C CA . PHE A 1 86 ? 9.785 16.759 -5.363 1.00 77.19 86 PHE A CA 1
ATOM 701 C C . PHE A 1 86 ? 10.408 17.191 -6.704 1.00 77.19 86 PHE A C 1
ATOM 703 O O . PHE A 1 86 ? 11.233 16.468 -7.264 1.00 77.19 86 PHE A O 1
ATOM 710 N N . GLU A 1 87 ? 10.086 18.395 -7.183 1.00 81.12 87 GLU A N 1
ATOM 711 C CA . GLU A 1 87 ? 10.590 18.940 -8.454 1.00 81.12 87 GLU A CA 1
ATOM 712 C C . GLU A 1 87 ? 12.121 19.064 -8.477 1.00 81.12 87 GLU A C 1
ATOM 714 O O . GLU A 1 87 ? 12.775 18.719 -9.463 1.00 81.12 87 GLU A O 1
ATOM 719 N N . GLN A 1 88 ? 12.724 19.490 -7.364 1.00 81.81 88 GLN A N 1
ATOM 720 C CA . GLN A 1 88 ? 14.173 19.636 -7.262 1.00 81.81 88 GLN A CA 1
ATOM 721 C C . GLN A 1 88 ? 14.874 18.271 -7.216 1.00 81.81 88 GLN A C 1
ATOM 723 O O . GLN A 1 88 ? 15.935 18.096 -7.818 1.00 81.81 88 GLN A O 1
ATOM 728 N N . GLN A 1 89 ? 14.276 17.278 -6.550 1.00 80.38 89 GLN A N 1
ATOM 729 C CA . GLN A 1 89 ? 14.783 15.900 -6.550 1.00 80.38 89 GLN A CA 1
ATOM 730 C C . GLN A 1 89 ? 14.738 15.292 -7.953 1.00 80.38 89 GLN A C 1
ATOM 732 O O . GLN A 1 89 ? 15.700 14.651 -8.383 1.00 80.38 89 GLN A O 1
ATOM 737 N N . GLN A 1 90 ? 13.648 15.533 -8.681 1.00 86.00 90 GLN A N 1
ATOM 738 C CA . GLN A 1 90 ? 13.475 15.073 -10.052 1.00 86.00 90 GLN A CA 1
ATOM 739 C C . GLN A 1 90 ? 14.511 15.705 -10.993 1.00 86.00 90 GLN A C 1
ATOM 741 O O . GLN A 1 90 ? 15.190 14.984 -11.725 1.00 86.00 90 GLN A O 1
ATOM 746 N N . GLN A 1 91 ? 14.714 17.023 -10.921 1.00 87.81 91 GLN A N 1
ATOM 747 C CA . GLN A 1 91 ? 15.716 17.709 -11.740 1.00 87.81 91 GLN A CA 1
ATOM 748 C C . GLN A 1 91 ? 17.143 17.226 -11.421 1.00 87.81 91 GLN A C 1
ATOM 750 O O . GLN A 1 91 ? 17.901 16.889 -12.330 1.00 87.81 91 GLN A O 1
ATOM 755 N N . ASN A 1 92 ? 17.478 17.065 -10.137 1.00 84.62 92 ASN A N 1
ATOM 756 C CA . ASN A 1 92 ? 18.759 16.495 -9.708 1.00 84.62 92 ASN A CA 1
ATOM 757 C C . ASN A 1 92 ? 18.972 15.059 -10.222 1.00 84.62 92 ASN A C 1
ATOM 759 O O . ASN A 1 92 ? 20.108 14.653 -10.495 1.00 84.62 92 ASN A O 1
ATOM 763 N N . TRP A 1 93 ? 17.899 14.270 -10.328 1.00 87.25 93 TRP A N 1
ATOM 764 C CA . TRP A 1 93 ? 17.945 12.937 -10.923 1.00 87.25 93 TRP A CA 1
ATOM 765 C C . TRP A 1 93 ? 18.234 13.015 -12.425 1.00 87.25 93 TRP A C 1
ATOM 767 O O . TRP A 1 93 ? 19.153 12.332 -12.880 1.00 87.25 93 TRP A O 1
ATOM 777 N N . PHE A 1 94 ? 17.539 13.887 -13.170 1.00 90.38 94 PHE A N 1
ATOM 778 C CA . PHE A 1 94 ? 17.788 14.087 -14.604 1.00 90.38 94 PHE A CA 1
ATOM 779 C C . PHE A 1 94 ? 19.251 14.442 -14.865 1.00 90.38 94 PHE A C 1
ATOM 781 O O . PHE A 1 94 ? 19.924 13.750 -15.630 1.00 90.38 94 PHE A O 1
ATOM 788 N N . ASP A 1 95 ? 19.771 15.450 -14.167 1.00 88.00 95 ASP A N 1
ATOM 789 C CA . ASP A 1 95 ? 21.141 15.930 -14.360 1.00 88.00 95 ASP A CA 1
ATOM 790 C C . ASP A 1 95 ? 22.178 14.848 -14.028 1.00 88.00 95 ASP A C 1
ATOM 792 O O . ASP A 1 95 ? 23.189 14.699 -14.721 1.00 88.00 95 ASP A O 1
ATOM 796 N N . SER A 1 96 ? 21.906 14.033 -13.003 1.00 84.88 96 SER A N 1
ATOM 797 C CA . SER A 1 96 ? 22.780 12.922 -12.621 1.00 84.88 96 SER A CA 1
ATOM 798 C C . SER A 1 96 ? 22.829 11.837 -13.698 1.00 84.88 96 SER A C 1
ATOM 800 O O . SER A 1 96 ? 23.919 11.413 -14.079 1.00 84.88 96 SER A O 1
ATOM 802 N N . VAL A 1 97 ? 21.675 11.395 -14.207 1.00 86.44 97 VAL A N 1
ATOM 803 C CA . VAL A 1 97 ? 21.605 10.333 -15.226 1.00 86.44 97 VAL A CA 1
ATOM 804 C C . VAL A 1 97 ? 22.212 10.797 -16.548 1.00 86.44 97 VAL A C 1
ATOM 806 O O . VAL A 1 97 ? 22.974 10.050 -17.162 1.00 86.44 97 VAL A O 1
ATOM 809 N N . ILE A 1 98 ? 21.958 12.046 -16.952 1.00 90.88 98 ILE A N 1
ATOM 810 C CA . ILE A 1 98 ? 22.583 12.645 -18.138 1.00 90.88 98 ILE A CA 1
ATOM 811 C C . ILE A 1 98 ? 24.107 12.618 -18.006 1.00 90.88 98 ILE A C 1
ATOM 813 O O . ILE A 1 98 ? 24.793 12.129 -18.907 1.00 90.88 98 ILE A O 1
ATOM 817 N N . ARG A 1 99 ? 24.645 13.077 -16.868 1.00 86.94 99 ARG A N 1
ATOM 818 C CA . ARG A 1 99 ? 26.091 13.072 -16.612 1.00 86.94 99 ARG A CA 1
ATOM 819 C C . ARG A 1 99 ? 26.681 11.661 -16.681 1.00 86.94 99 ARG A C 1
ATOM 821 O O . ARG A 1 99 ? 27.725 11.481 -17.301 1.00 86.94 99 ARG A O 1
ATOM 828 N N . ILE A 1 100 ? 26.002 10.666 -16.109 1.00 83.94 100 ILE A N 1
ATOM 829 C CA . ILE A 1 100 ? 26.441 9.262 -16.130 1.00 83.94 100 ILE A CA 1
ATOM 830 C C . ILE A 1 100 ? 26.566 8.740 -17.570 1.00 83.94 100 ILE A C 1
ATOM 832 O O . ILE A 1 100 ? 27.599 8.178 -17.935 1.00 83.94 100 ILE A O 1
ATOM 836 N N . PHE A 1 101 ? 25.553 8.948 -18.417 1.00 88.94 101 PHE A N 1
ATOM 837 C CA . PHE A 1 101 ? 25.625 8.519 -19.819 1.00 88.94 101 PHE A CA 1
ATOM 838 C C . PHE A 1 101 ? 26.706 9.273 -20.602 1.00 88.94 101 PHE A C 1
ATOM 840 O O . PHE A 1 101 ? 27.406 8.674 -21.419 1.00 88.94 101 PHE A O 1
ATOM 847 N N . GLN A 1 102 ? 26.896 10.567 -20.328 1.00 87.75 102 GLN A N 1
ATOM 848 C CA . GLN A 1 102 ? 27.968 11.355 -20.939 1.00 87.75 102 GLN A CA 1
ATOM 849 C C . GLN A 1 102 ? 29.360 10.835 -20.555 1.00 87.75 102 GLN A C 1
ATOM 851 O O . GLN A 1 102 ? 30.225 10.727 -21.423 1.00 87.75 102 GLN A O 1
ATOM 856 N N . GLN A 1 103 ? 29.568 10.459 -19.291 1.00 84.44 103 GLN A N 1
ATOM 857 C CA . GLN A 1 103 ? 30.820 9.864 -18.810 1.00 84.44 103 GLN A CA 1
ATOM 858 C C . GLN A 1 103 ? 31.062 8.467 -19.407 1.00 84.44 103 GLN A C 1
ATOM 860 O O . GLN A 1 103 ? 32.187 8.141 -19.784 1.00 84.44 103 GLN A O 1
ATOM 865 N N . ALA A 1 104 ? 30.012 7.654 -19.557 1.00 84.69 104 ALA A N 1
ATOM 866 C CA . ALA A 1 104 ? 30.095 6.313 -20.141 1.00 84.69 104 ALA A CA 1
ATOM 867 C C . ALA A 1 104 ? 30.238 6.307 -21.678 1.00 84.69 104 ALA A C 1
ATOM 869 O O . ALA A 1 104 ? 30.515 5.262 -22.273 1.00 84.69 104 ALA A O 1
ATOM 870 N N . ARG A 1 105 ? 30.069 7.458 -22.341 1.00 89.75 105 ARG A N 1
ATOM 871 C CA . ARG A 1 105 ? 29.989 7.576 -23.804 1.00 89.75 105 ARG A CA 1
ATOM 872 C C . ARG A 1 105 ? 31.167 6.932 -24.538 1.00 89.75 105 ARG A C 1
ATOM 874 O O . ARG A 1 105 ? 30.951 6.170 -25.476 1.00 89.75 105 ARG A O 1
ATOM 881 N N . GLU A 1 106 ? 32.400 7.223 -24.131 1.00 86.69 106 GLU A N 1
ATOM 882 C CA . GLU A 1 106 ? 33.598 6.705 -24.815 1.00 86.69 106 GLU A CA 1
ATOM 883 C C . GLU A 1 106 ? 33.780 5.195 -24.603 1.00 86.69 106 GLU A C 1
ATOM 885 O O . GLU A 1 106 ? 34.160 4.470 -25.525 1.00 86.69 106 GLU A O 1
ATOM 890 N N . PHE A 1 107 ? 33.401 4.688 -23.427 1.00 87.19 107 PHE A N 1
ATOM 891 C CA . PHE A 1 107 ? 33.357 3.250 -23.175 1.00 87.19 107 PHE A CA 1
ATOM 892 C C . PHE A 1 107 ? 32.360 2.550 -24.113 1.00 87.19 107 PHE A C 1
ATOM 894 O O . PHE A 1 107 ? 32.721 1.568 -24.761 1.00 87.19 107 PHE A O 1
ATOM 901 N N . ILE A 1 108 ? 31.144 3.091 -24.246 1.00 87.00 108 ILE A N 1
ATOM 902 C CA . ILE A 1 108 ? 30.072 2.527 -25.086 1.00 87.00 108 ILE A CA 1
ATOM 903 C C . ILE A 1 108 ? 30.413 2.602 -26.586 1.00 87.00 108 ILE A C 1
ATOM 905 O O . ILE A 1 108 ? 30.010 1.732 -27.357 1.00 87.00 108 ILE A O 1
ATOM 909 N N . LYS A 1 109 ? 31.176 3.614 -27.023 1.00 89.00 109 LYS A N 1
ATOM 910 C CA . LYS A 1 109 ? 31.655 3.725 -28.414 1.00 89.00 109 LYS A CA 1
ATOM 911 C C . LYS A 1 109 ? 32.710 2.683 -28.787 1.00 89.00 109 LYS A C 1
ATOM 913 O O . LYS A 1 109 ? 32.903 2.428 -29.975 1.00 89.00 109 LYS A O 1
ATOM 918 N N . THR A 1 110 ? 33.416 2.117 -27.809 1.00 90.19 110 THR A N 1
ATOM 919 C CA . THR A 1 110 ? 34.520 1.189 -28.074 1.00 90.19 110 THR A CA 1
ATOM 920 C C . THR A 1 110 ? 33.977 -0.094 -28.730 1.00 90.19 110 THR A C 1
ATOM 922 O O . THR A 1 110 ? 33.037 -0.680 -28.191 1.00 90.19 110 THR A O 1
ATOM 925 N N . PRO A 1 111 ? 34.545 -0.583 -29.856 1.00 91.94 111 PRO A N 1
ATOM 926 C CA . PRO A 1 111 ? 34.009 -1.741 -30.586 1.00 91.94 111 PRO A CA 1
ATOM 927 C C . PRO A 1 111 ? 33.816 -3.011 -29.741 1.00 91.94 111 PRO A C 1
ATOM 929 O O . PRO A 1 111 ? 32.840 -3.739 -29.936 1.00 91.94 111 PRO A O 1
ATOM 932 N N . SER A 1 112 ? 34.698 -3.246 -28.763 1.00 86.44 112 SER A N 1
ATOM 933 C CA . SER A 1 112 ? 34.607 -4.370 -27.820 1.00 86.44 112 SER A CA 1
ATOM 934 C C . SER A 1 112 ? 33.378 -4.317 -26.904 1.00 86.44 112 SER A C 1
ATOM 936 O O . SER A 1 112 ? 33.008 -5.342 -26.345 1.00 86.44 112 SER A O 1
ATOM 938 N N . ASN A 1 113 ? 32.732 -3.153 -26.775 1.00 87.81 113 ASN A N 1
ATOM 939 C CA . ASN A 1 113 ? 31.531 -2.924 -25.963 1.00 87.81 113 ASN A CA 1
ATOM 940 C C . ASN A 1 113 ? 30.299 -2.626 -26.830 1.00 87.81 113 ASN A C 1
ATOM 942 O O . ASN A 1 113 ? 29.297 -2.096 -26.346 1.00 87.81 113 ASN A O 1
ATOM 946 N N . SER A 1 114 ? 30.353 -2.956 -28.123 1.00 90.38 114 SER A N 1
ATOM 947 C CA . SER A 1 114 ? 29.246 -2.742 -29.066 1.00 90.38 114 SER A CA 1
ATOM 948 C C . SER A 1 114 ? 27.937 -3.402 -28.619 1.00 90.38 114 SER A C 1
ATOM 950 O O . SER A 1 114 ? 26.858 -2.916 -28.951 1.00 90.38 114 SER A O 1
ATOM 952 N N . ASN A 1 115 ? 28.003 -4.459 -27.805 1.00 91.75 115 ASN A N 1
ATOM 953 C CA . ASN A 1 115 ? 26.825 -5.094 -27.229 1.00 91.75 115 ASN A CA 1
ATOM 954 C C . ASN A 1 115 ? 26.052 -4.179 -26.258 1.00 91.75 115 ASN A C 1
ATOM 956 O O . ASN A 1 115 ? 24.825 -4.184 -26.297 1.00 91.75 115 ASN A O 1
ATOM 960 N N . TRP A 1 116 ? 26.730 -3.329 -25.475 1.00 93.56 116 TRP A N 1
ATOM 961 C CA . TRP A 1 116 ? 26.071 -2.337 -24.610 1.00 93.56 116 TRP A CA 1
ATOM 962 C C . TRP A 1 116 ? 25.276 -1.328 -25.432 1.00 93.56 116 TRP A C 1
ATOM 964 O O . TRP A 1 116 ? 24.110 -1.059 -25.146 1.00 93.56 116 TRP A O 1
ATOM 974 N N . ARG A 1 117 ? 25.903 -0.803 -26.489 1.00 94.25 117 ARG A N 1
ATOM 975 C CA . ARG A 1 117 ? 25.256 0.120 -27.421 1.00 94.25 117 ARG A CA 1
ATOM 976 C C . ARG A 1 117 ? 24.016 -0.520 -28.047 1.00 94.25 117 ARG A C 1
ATOM 978 O O . ARG A 1 117 ? 22.939 0.064 -27.990 1.00 94.25 117 ARG A O 1
ATOM 985 N N . ASN A 1 118 ? 24.165 -1.728 -28.589 1.00 95.06 118 ASN A N 1
ATOM 986 C CA . ASN A 1 118 ? 23.072 -2.449 -29.238 1.00 95.06 118 ASN A CA 1
ATOM 987 C C . ASN A 1 118 ? 21.919 -2.737 -28.264 1.00 95.06 118 ASN A C 1
ATOM 989 O O . ASN A 1 118 ? 20.755 -2.622 -28.642 1.00 95.06 118 ASN A O 1
ATOM 993 N N . LEU A 1 119 ? 22.218 -3.093 -27.009 1.00 95.94 119 LEU A N 1
ATOM 994 C CA . LEU A 1 119 ? 21.203 -3.279 -25.973 1.00 95.94 119 LEU A CA 1
ATOM 995 C C . LEU A 1 119 ? 20.423 -1.984 -25.716 1.00 95.94 119 LEU A C 1
ATOM 997 O O . LEU A 1 119 ? 19.193 -1.999 -25.733 1.00 95.94 119 LEU A O 1
ATOM 1001 N N . PHE A 1 120 ? 21.120 -0.871 -25.482 1.00 95.88 120 PHE A N 1
ATOM 1002 C CA . PHE A 1 120 ? 20.475 0.405 -25.174 1.00 95.88 120 PHE A CA 1
ATOM 1003 C C . PHE A 1 120 ? 19.644 0.929 -26.348 1.00 95.88 120 PHE A C 1
ATOM 1005 O O . PHE A 1 120 ? 18.501 1.335 -26.140 1.00 95.88 120 PHE A O 1
ATOM 1012 N N . GLU A 1 121 ? 20.140 0.820 -27.582 1.00 95.19 121 GLU A N 1
ATOM 1013 C CA . GLU A 1 121 ? 19.368 1.165 -28.783 1.00 95.19 121 GLU A CA 1
ATOM 1014 C C . GLU A 1 121 ? 18.076 0.332 -28.877 1.00 95.19 121 GLU A C 1
ATOM 1016 O O . GLU A 1 121 ? 17.001 0.887 -29.111 1.00 95.19 121 GLU A O 1
ATOM 1021 N N . ARG A 1 122 ? 18.136 -0.978 -28.594 1.00 95.94 122 ARG A N 1
ATOM 1022 C CA . ARG A 1 122 ? 16.955 -1.866 -28.569 1.00 95.94 122 ARG A CA 1
ATOM 1023 C C . ARG A 1 122 ? 15.973 -1.546 -27.441 1.00 95.94 122 ARG A C 1
ATOM 1025 O O . ARG A 1 122 ? 14.775 -1.757 -27.605 1.00 95.94 122 ARG A O 1
ATOM 1032 N N . LEU A 1 123 ? 16.451 -1.013 -26.317 1.00 94.94 123 LEU A N 1
ATOM 1033 C CA . LEU A 1 123 ? 15.598 -0.489 -25.243 1.00 94.94 123 LEU A CA 1
ATOM 1034 C C . LEU A 1 123 ? 15.009 0.897 -25.568 1.00 94.94 123 LEU A C 1
ATOM 1036 O O . LEU A 1 123 ? 14.159 1.386 -24.818 1.00 94.94 123 LEU A O 1
ATOM 1040 N N . GLY A 1 124 ? 15.411 1.509 -26.687 1.00 95.00 124 GLY A N 1
ATOM 1041 C CA . GLY A 1 124 ? 14.977 2.840 -27.105 1.00 95.00 124 GLY A CA 1
ATOM 1042 C C . GLY A 1 124 ? 15.680 3.970 -26.351 1.00 95.00 124 GLY A C 1
ATOM 1043 O O . GLY A 1 124 ? 15.061 5.013 -26.128 1.00 95.00 124 GLY A O 1
ATOM 1044 N N . ILE A 1 125 ? 16.930 3.738 -25.935 1.00 94.88 125 ILE A N 1
ATOM 1045 C CA . ILE A 1 125 ? 17.793 4.650 -25.176 1.00 94.88 125 ILE A CA 1
ATOM 1046 C C . ILE A 1 125 ? 18.913 5.151 -26.095 1.00 94.88 125 ILE A C 1
ATOM 1048 O O . ILE A 1 125 ? 19.762 4.375 -26.537 1.00 94.88 125 ILE A O 1
ATOM 1052 N N . ASN A 1 126 ? 18.965 6.461 -26.346 1.00 94.75 126 ASN A N 1
ATOM 1053 C CA . ASN A 1 126 ? 20.028 7.076 -27.141 1.00 94.75 126 ASN A CA 1
ATOM 1054 C C . ASN A 1 126 ? 21.298 7.301 -26.303 1.00 94.75 126 ASN A C 1
ATOM 1056 O O . ASN A 1 126 ? 21.637 8.420 -25.933 1.00 94.75 126 ASN A O 1
ATOM 1060 N N . CYS A 1 127 ? 22.022 6.229 -25.984 1.00 91.50 127 CYS A N 1
ATOM 1061 C CA . CYS A 1 127 ? 23.154 6.281 -25.052 1.00 91.50 127 CYS A CA 1
ATOM 1062 C C . CYS A 1 127 ? 24.353 7.122 -25.535 1.00 91.50 127 CYS A C 1
ATOM 1064 O O . CYS A 1 127 ? 25.175 7.535 -24.722 1.00 91.50 127 CYS A O 1
ATOM 1066 N N . LEU A 1 128 ? 24.485 7.375 -26.845 1.00 93.00 128 LEU A N 1
ATOM 1067 C CA . LEU A 1 128 ? 25.598 8.155 -27.402 1.00 93.00 128 LEU A CA 1
ATOM 1068 C C . LEU A 1 128 ? 25.352 9.662 -27.382 1.00 93.00 128 LEU A C 1
ATOM 1070 O O . LEU A 1 128 ? 26.321 10.423 -27.359 1.00 93.00 128 LEU A O 1
ATOM 1074 N N . ASN A 1 129 ? 24.090 10.080 -27.415 1.00 94.56 129 ASN A N 1
ATOM 1075 C CA . ASN A 1 129 ? 23.668 11.477 -27.402 1.00 94.56 129 ASN A CA 1
ATOM 1076 C C . ASN A 1 129 ? 22.550 11.668 -26.365 1.00 94.56 129 ASN A C 1
ATOM 1078 O O . ASN A 1 129 ? 21.550 12.309 -26.663 1.00 94.56 129 ASN A O 1
ATOM 1082 N N . PHE A 1 130 ? 22.722 11.086 -25.175 1.00 95.06 130 PHE A N 1
ATOM 1083 C CA . PHE A 1 130 ? 21.705 11.072 -24.126 1.00 95.06 130 PHE A CA 1
ATOM 1084 C C . PHE A 1 130 ? 21.483 12.487 -23.572 1.00 95.06 130 PHE A C 1
ATOM 1086 O O . PHE A 1 130 ? 22.411 13.113 -23.047 1.00 95.06 130 PHE A O 1
ATOM 1093 N N . GLN A 1 131 ? 20.266 13.004 -23.724 1.00 96.00 131 GLN A N 1
ATOM 1094 C CA . GLN A 1 131 ? 19.870 14.368 -23.367 1.00 96.00 131 GLN A CA 1
ATOM 1095 C C . GLN A 1 131 ? 18.731 14.377 -22.337 1.00 96.00 131 GLN A C 1
ATOM 1097 O O . GLN A 1 131 ? 18.245 13.336 -21.899 1.00 96.00 131 GLN A O 1
ATOM 1102 N N . LYS A 1 132 ? 18.285 15.577 -21.941 1.00 95.69 132 LYS A N 1
ATOM 1103 C CA . LYS A 1 132 ? 17.205 15.761 -20.959 1.00 95.69 132 LYS A CA 1
ATOM 1104 C C . LYS A 1 132 ? 15.921 15.014 -21.332 1.00 95.69 132 LYS A C 1
ATOM 1106 O O . LYS A 1 132 ? 15.355 14.349 -20.475 1.00 95.69 132 LYS A O 1
ATOM 1111 N N . GLN A 1 133 ? 15.525 15.044 -22.604 1.00 96.31 133 GLN A N 1
ATOM 1112 C CA . GLN A 1 133 ? 14.337 14.331 -23.089 1.00 96.31 133 GLN A CA 1
ATOM 1113 C C . GLN A 1 133 ? 14.449 12.808 -22.903 1.00 96.31 133 GLN A C 1
ATOM 1115 O O . GLN A 1 133 ? 13.469 12.153 -22.551 1.00 96.31 133 GLN A O 1
ATOM 1120 N N . ASP A 1 134 ? 15.643 12.234 -23.090 1.00 95.69 134 ASP A N 1
ATOM 1121 C CA . ASP A 1 134 ? 15.874 10.807 -22.846 1.00 95.69 134 ASP A CA 1
ATOM 1122 C C . ASP A 1 134 ? 15.779 10.477 -21.350 1.00 95.69 134 ASP A C 1
ATOM 1124 O O . ASP A 1 134 ? 15.204 9.454 -20.978 1.00 95.69 134 ASP A O 1
ATOM 1128 N N . ALA A 1 135 ? 16.303 11.355 -20.487 1.00 93.44 135 ALA A N 1
ATOM 1129 C CA . ALA A 1 135 ? 16.211 11.209 -19.036 1.00 93.44 135 ALA A CA 1
ATOM 1130 C C . ALA A 1 135 ? 14.757 11.290 -18.546 1.00 93.44 135 ALA A C 1
ATOM 1132 O O . ALA A 1 135 ? 14.331 10.444 -17.764 1.00 93.44 135 ALA A O 1
ATOM 1133 N N . GLU A 1 136 ? 13.982 12.259 -19.036 1.00 93.69 136 GLU A N 1
ATOM 1134 C CA . GLU A 1 136 ? 12.551 12.404 -18.741 1.00 93.69 136 GLU A CA 1
ATOM 1135 C C . GLU A 1 136 ? 11.771 11.159 -19.164 1.00 93.69 136 GLU A C 1
ATOM 1137 O O . GLU A 1 136 ? 11.039 10.581 -18.358 1.00 93.69 136 GLU A O 1
ATOM 1142 N N . LYS A 1 137 ? 11.990 10.682 -20.395 1.00 94.69 137 LYS A N 1
ATOM 1143 C CA . LYS A 1 137 ? 11.379 9.446 -20.892 1.00 94.69 137 LYS A CA 1
ATOM 1144 C C . LYS A 1 137 ? 11.728 8.254 -20.000 1.00 94.69 137 LYS A C 1
ATOM 1146 O O . LYS A 1 137 ? 10.831 7.526 -19.584 1.00 94.69 137 LYS A O 1
ATOM 1151 N N . LEU A 1 138 ? 13.009 8.081 -19.665 1.00 92.94 138 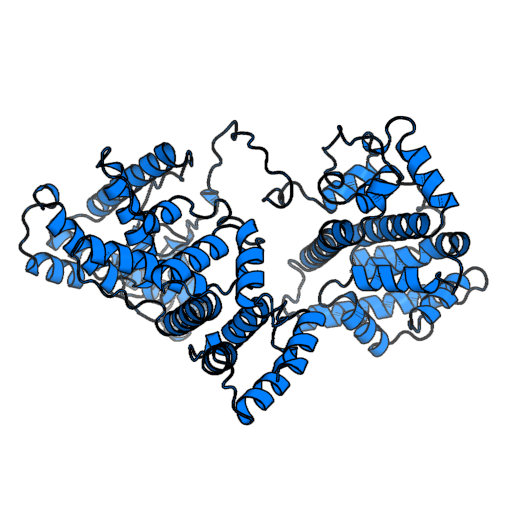LEU A N 1
ATOM 1152 C CA . LEU A 1 138 ? 13.480 6.994 -18.804 1.00 92.94 138 LEU A CA 1
ATOM 1153 C C . LEU A 1 138 ? 12.852 7.064 -17.401 1.00 92.94 138 LEU A C 1
ATOM 1155 O O . LEU A 1 138 ? 12.474 6.040 -16.834 1.00 92.94 138 LEU A O 1
ATOM 1159 N N . TYR A 1 139 ? 12.714 8.269 -16.848 1.00 90.94 139 TYR A N 1
ATOM 1160 C CA . TYR A 1 139 ? 12.098 8.494 -15.544 1.00 90.94 139 TYR A CA 1
ATOM 1161 C C . TYR A 1 139 ? 10.609 8.152 -15.536 1.00 90.94 139 TYR A C 1
ATOM 1163 O O . TYR A 1 139 ? 10.146 7.465 -14.625 1.00 90.94 139 TYR A O 1
ATOM 1171 N N . HIS A 1 140 ? 9.861 8.617 -16.537 1.00 89.31 140 HIS A N 1
ATOM 1172 C CA . HIS A 1 140 ? 8.434 8.327 -16.648 1.00 89.31 140 HIS A CA 1
ATOM 1173 C C . HIS A 1 140 ? 8.176 6.842 -16.893 1.00 89.31 140 HIS A C 1
ATOM 1175 O O . HIS A 1 140 ? 7.249 6.284 -16.313 1.00 89.31 140 HIS A O 1
ATOM 1181 N N . GLU A 1 141 ? 9.018 6.192 -17.697 1.00 91.56 141 GLU A N 1
ATOM 1182 C CA . GLU A 1 141 ? 8.867 4.775 -18.018 1.00 91.56 141 GLU A CA 1
ATOM 1183 C C . GLU A 1 141 ? 9.189 3.867 -16.820 1.00 91.56 141 GLU A C 1
ATOM 1185 O O . GLU A 1 141 ? 8.509 2.862 -16.623 1.00 91.56 141 GLU A O 1
ATOM 1190 N N . TYR A 1 142 ? 10.184 4.218 -15.991 1.00 89.62 142 TYR A N 1
ATOM 1191 C CA . TYR A 1 142 ? 10.705 3.298 -14.969 1.00 89.62 142 TYR A CA 1
ATOM 1192 C C . TYR A 1 142 ? 10.680 3.807 -13.523 1.00 89.62 142 TYR A C 1
ATOM 1194 O O . TYR A 1 142 ? 10.544 3.015 -12.587 1.00 89.62 142 TYR A O 1
ATOM 1202 N N . CYS A 1 143 ? 10.809 5.109 -13.285 1.00 80.31 143 CYS A N 1
ATOM 1203 C CA . CYS A 1 143 ? 11.093 5.637 -11.949 1.00 80.31 143 CYS A CA 1
ATOM 1204 C C . CYS A 1 143 ? 9.866 6.178 -11.210 1.00 80.31 143 CYS A C 1
ATOM 1206 O O . CYS A 1 143 ? 9.794 5.966 -10.001 1.00 80.31 143 CYS A O 1
ATOM 1208 N N . GLY A 1 144 ? 8.898 6.796 -11.898 1.00 70.50 144 GLY A N 1
ATOM 1209 C CA . GLY A 1 144 ? 7.762 7.491 -11.264 1.00 70.50 144 GLY A CA 1
ATOM 1210 C C . GLY A 1 144 ? 6.978 6.661 -10.232 1.00 70.50 144 GLY A C 1
ATOM 1211 O O . GLY A 1 144 ? 6.699 7.150 -9.143 1.00 70.50 144 GLY A O 1
ATOM 1212 N N . GLN A 1 145 ? 6.698 5.388 -10.532 1.00 70.38 145 GLN A N 1
ATOM 1213 C CA . GLN A 1 145 ? 6.053 4.429 -9.611 1.00 70.38 145 GLN A CA 1
ATOM 1214 C C . GLN A 1 145 ? 6.880 3.148 -9.393 1.00 70.38 145 GLN A C 1
ATOM 1216 O O . GLN A 1 145 ? 6.354 2.134 -8.959 1.00 70.38 145 GLN A O 1
ATOM 1221 N N . SER A 1 146 ? 8.188 3.176 -9.681 1.00 78.94 146 SER A N 1
ATOM 1222 C CA . SER A 1 146 ? 9.044 1.974 -9.678 1.00 78.94 146 SER A CA 1
ATOM 1223 C C . SER A 1 146 ? 8.494 0.834 -10.547 1.00 78.94 146 SER A C 1
ATOM 1225 O O . SER A 1 146 ? 7.995 -0.183 -10.067 1.00 78.94 146 SER A O 1
ATOM 1227 N N . GLN A 1 147 ? 8.617 0.989 -11.862 1.00 90.31 147 GLN A N 1
ATOM 1228 C CA . GLN A 1 147 ? 8.145 0.011 -12.844 1.00 90.31 147 GLN A CA 1
ATOM 1229 C C . GLN A 1 147 ? 9.208 -1.072 -13.114 1.00 90.31 147 GLN A C 1
ATOM 1231 O O . GLN A 1 147 ? 9.607 -1.312 -14.256 1.00 90.31 147 GLN A O 1
ATOM 1236 N N . THR A 1 148 ? 9.710 -1.717 -12.054 1.00 93.75 148 THR A N 1
ATOM 1237 C CA . THR A 1 148 ? 10.721 -2.790 -12.157 1.00 93.75 148 THR A CA 1
ATOM 1238 C C . THR A 1 148 ? 10.220 -3.950 -13.019 1.00 93.75 148 THR A C 1
ATOM 1240 O O . THR A 1 148 ? 10.965 -4.449 -13.860 1.00 93.75 148 THR A O 1
ATOM 1243 N N . THR A 1 149 ? 8.944 -4.325 -12.886 1.00 94.00 149 THR A N 1
ATOM 1244 C CA . THR A 1 149 ? 8.285 -5.354 -13.707 1.00 94.00 149 THR A CA 1
ATOM 1245 C C . THR A 1 149 ? 8.339 -5.014 -15.192 1.00 94.00 149 THR A C 1
ATOM 1247 O O . THR A 1 149 ? 8.755 -5.846 -15.995 1.00 94.00 149 THR A O 1
ATOM 1250 N N . VAL A 1 150 ? 7.986 -3.777 -15.560 1.00 94.69 150 VAL A N 1
ATOM 1251 C CA . VAL A 1 150 ? 8.002 -3.318 -16.959 1.00 94.69 150 VAL A CA 1
ATOM 1252 C C . VAL A 1 150 ? 9.417 -3.390 -17.525 1.00 94.69 150 VAL A C 1
ATOM 1254 O O . VAL A 1 150 ? 9.612 -3.882 -18.636 1.00 94.69 150 VAL A O 1
ATOM 1257 N N . TYR A 1 151 ? 10.419 -2.963 -16.751 1.00 96.56 151 TYR A N 1
ATOM 1258 C CA . TYR A 1 151 ? 11.821 -3.068 -17.148 1.00 96.56 151 TYR A CA 1
ATOM 1259 C C . TYR A 1 151 ? 12.242 -4.522 -17.403 1.00 96.56 151 TYR A C 1
ATOM 1261 O O . TYR A 1 151 ? 12.771 -4.828 -18.472 1.00 96.56 151 TYR A O 1
ATOM 1269 N N . ILE A 1 152 ? 11.960 -5.426 -16.460 1.00 96.81 152 ILE A N 1
ATOM 1270 C CA . ILE A 1 152 ? 12.298 -6.853 -16.562 1.00 96.81 152 ILE A CA 1
ATOM 1271 C C . ILE A 1 152 ? 11.638 -7.479 -17.794 1.00 96.81 152 ILE A C 1
ATOM 1273 O O . ILE A 1 152 ? 12.319 -8.095 -18.615 1.00 96.81 152 ILE A O 1
ATOM 1277 N N . GLN A 1 153 ? 10.332 -7.270 -17.974 1.00 95.44 153 GLN A N 1
ATOM 1278 C CA . GLN A 1 153 ? 9.582 -7.800 -19.113 1.00 95.44 153 GLN A CA 1
ATOM 1279 C C . GLN A 1 153 ? 10.103 -7.261 -20.446 1.00 95.44 153 GLN A C 1
ATOM 1281 O O . GLN A 1 153 ? 10.238 -8.022 -21.406 1.00 95.44 153 GLN A O 1
ATOM 1286 N N . LYS A 1 154 ? 10.432 -5.966 -20.519 1.00 96.94 154 LYS A N 1
ATOM 1287 C CA . LYS A 1 154 ? 10.973 -5.356 -21.736 1.00 96.94 154 LYS A CA 1
ATOM 1288 C C . LYS A 1 154 ? 12.347 -5.924 -22.071 1.00 96.94 154 LYS A C 1
ATOM 1290 O O . LYS A 1 154 ? 12.575 -6.272 -23.226 1.00 96.94 154 LYS A O 1
ATOM 1295 N N . VAL A 1 155 ? 13.226 -6.089 -21.078 1.00 97.50 155 VAL A N 1
ATOM 1296 C CA . VAL A 1 155 ? 14.538 -6.731 -21.258 1.00 97.50 155 VAL A CA 1
ATOM 1297 C C . VAL A 1 155 ? 14.375 -8.168 -21.748 1.00 97.50 155 VAL A C 1
ATOM 1299 O O . VAL A 1 155 ? 14.951 -8.511 -22.776 1.00 97.50 155 VAL A O 1
ATOM 1302 N N . LEU A 1 156 ? 13.561 -8.995 -21.084 1.00 96.75 156 LEU A N 1
ATOM 1303 C CA . LEU A 1 156 ? 13.310 -10.380 -21.504 1.00 96.75 156 LEU A CA 1
ATOM 1304 C C . LEU A 1 156 ? 12.707 -10.446 -22.916 1.00 96.75 156 LEU A C 1
ATOM 1306 O O . LEU A 1 156 ? 13.114 -11.272 -23.734 1.00 96.75 156 LEU A O 1
ATOM 1310 N N . GLY A 1 157 ? 11.783 -9.536 -23.232 1.00 96.62 157 GLY A N 1
ATOM 1311 C CA . GLY A 1 157 ? 11.141 -9.428 -24.539 1.00 96.62 157 GLY A CA 1
ATOM 1312 C C . GLY A 1 157 ? 12.121 -9.189 -25.687 1.00 96.62 157 GLY A C 1
ATOM 1313 O O . GLY A 1 157 ? 11.874 -9.667 -26.792 1.00 96.62 157 GLY A O 1
ATOM 1314 N N . LEU A 1 158 ? 13.263 -8.536 -25.436 1.00 96.75 158 LEU A N 1
ATOM 1315 C CA . LEU A 1 158 ? 14.295 -8.343 -26.455 1.00 96.75 158 LEU A CA 1
ATOM 1316 C C . LEU A 1 158 ? 14.885 -9.676 -26.939 1.00 96.75 158 LEU A C 1
ATOM 1318 O O . LEU A 1 158 ? 15.175 -9.813 -28.125 1.00 96.75 158 LEU A O 1
ATOM 1322 N N . TYR A 1 159 ? 15.066 -10.659 -26.059 1.00 96.69 159 TYR A N 1
ATOM 1323 C CA . TYR A 1 159 ? 15.733 -11.931 -26.386 1.00 96.69 159 TYR A CA 1
ATOM 1324 C C . TYR A 1 159 ? 14.765 -13.032 -26.825 1.00 96.69 159 TYR A C 1
ATOM 1326 O O . TYR A 1 159 ? 15.187 -14.137 -27.174 1.00 96.69 159 TYR A O 1
ATOM 1334 N N . LYS A 1 160 ? 13.464 -12.732 -26.834 1.00 93.75 160 LYS A N 1
ATOM 1335 C CA . LYS A 1 160 ? 12.424 -13.641 -27.302 1.00 93.75 160 LYS A CA 1
ATOM 1336 C C . LYS A 1 160 ? 12.292 -13.546 -28.822 1.00 93.75 160 LYS A C 1
ATOM 1338 O O . LYS A 1 160 ? 11.986 -12.490 -29.371 1.00 93.75 160 LYS A O 1
ATOM 1343 N N . THR A 1 161 ? 12.481 -14.664 -29.512 1.00 89.19 161 THR A N 1
ATOM 1344 C CA . THR A 1 161 ? 12.128 -14.811 -30.929 1.00 89.19 161 THR A CA 1
ATOM 1345 C C . THR A 1 161 ? 10.738 -15.443 -31.060 1.00 89.19 161 THR A C 1
ATOM 1347 O O . THR A 1 161 ? 10.092 -15.778 -30.066 1.00 89.19 161 THR A O 1
ATOM 1350 N N . LYS A 1 162 ? 10.251 -15.634 -32.294 1.00 85.81 162 LYS A N 1
ATOM 1351 C CA . LYS A 1 162 ? 8.971 -16.327 -32.528 1.00 85.81 162 LYS A CA 1
ATOM 1352 C C . LYS A 1 162 ? 8.964 -17.770 -32.004 1.00 85.81 162 LYS A C 1
ATOM 1354 O O . LYS A 1 162 ? 7.893 -18.272 -31.687 1.00 85.81 162 LYS A O 1
ATOM 1359 N N . THR A 1 163 ? 10.122 -18.430 -31.940 1.00 86.06 163 THR A N 1
ATOM 1360 C CA . THR A 1 163 ? 10.220 -19.878 -31.679 1.00 86.06 163 THR A CA 1
ATOM 1361 C C . THR A 1 163 ? 11.237 -20.255 -30.602 1.00 86.06 163 THR A C 1
ATOM 1363 O O . THR A 1 163 ? 11.323 -21.424 -30.243 1.00 86.06 163 THR A O 1
ATOM 1366 N N . SER A 1 164 ? 12.034 -19.311 -30.100 1.00 91.31 164 SER A N 1
ATOM 1367 C CA . SER A 1 164 ? 13.114 -19.586 -29.147 1.00 91.31 164 SER A CA 1
ATOM 1368 C C . SER A 1 164 ? 13.437 -18.380 -28.262 1.00 91.31 164 SER A C 1
ATOM 1370 O O . SER A 1 164 ? 13.014 -17.256 -28.535 1.00 91.31 164 SER A O 1
ATOM 1372 N N . PHE A 1 165 ? 14.214 -18.617 -27.208 1.00 94.00 165 PHE A N 1
ATOM 1373 C CA . PHE A 1 165 ? 14.766 -17.585 -26.336 1.00 94.00 165 PHE A CA 1
ATOM 1374 C C . PHE A 1 165 ? 16.299 -17.658 -26.353 1.00 94.00 165 PHE A C 1
ATOM 1376 O O . PHE A 1 165 ? 16.871 -18.722 -26.092 1.00 94.00 165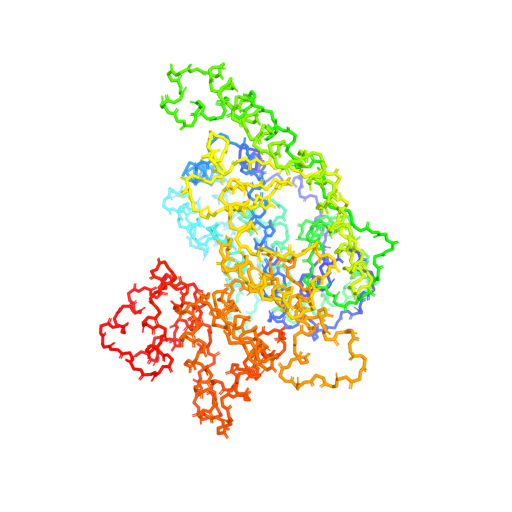 PHE A O 1
ATOM 1383 N N . ASP A 1 166 ? 16.965 -16.547 -26.676 1.00 95.12 166 ASP A N 1
ATOM 1384 C CA . ASP A 1 166 ? 18.428 -16.484 -26.783 1.00 95.12 166 ASP A CA 1
ATOM 1385 C C . ASP A 1 166 ? 19.082 -16.225 -25.417 1.00 95.12 166 ASP A C 1
ATOM 1387 O O . ASP A 1 166 ? 19.420 -15.097 -25.048 1.00 95.12 166 ASP A O 1
ATOM 1391 N N . PHE A 1 167 ? 19.236 -17.307 -24.651 1.00 95.00 167 PHE A N 1
ATOM 1392 C CA . PHE A 1 167 ? 19.822 -17.266 -23.314 1.00 95.00 167 PHE A CA 1
ATOM 1393 C C . PHE A 1 167 ? 21.299 -16.826 -23.319 1.00 95.00 167 PHE A C 1
ATOM 1395 O O . PHE A 1 167 ? 21.719 -16.016 -22.496 1.00 95.00 167 PHE A O 1
ATOM 1402 N N . ALA A 1 168 ? 22.088 -17.303 -24.285 1.00 94.75 168 ALA A N 1
ATOM 1403 C CA . ALA A 1 168 ? 23.507 -16.960 -24.372 1.00 94.75 168 ALA A CA 1
ATOM 1404 C C . ALA A 1 168 ? 23.706 -15.457 -24.617 1.00 94.75 168 ALA A C 1
ATOM 1406 O O . ALA A 1 168 ? 24.630 -14.840 -24.083 1.00 94.75 168 ALA A O 1
ATOM 1407 N N . LYS A 1 169 ? 22.822 -14.842 -25.412 1.00 94.94 169 LYS A N 1
ATOM 1408 C CA . LYS A 1 169 ? 22.897 -13.408 -25.673 1.00 94.94 169 LYS A CA 1
ATOM 1409 C C . LYS A 1 169 ? 22.521 -12.569 -24.453 1.00 94.94 169 LYS A C 1
ATOM 1411 O O . LYS A 1 169 ? 23.193 -11.567 -24.213 1.00 94.94 169 LYS A O 1
ATOM 1416 N N . ILE A 1 170 ? 21.514 -12.965 -23.666 1.00 95.12 170 ILE A N 1
ATOM 1417 C CA . ILE A 1 170 ? 21.195 -12.228 -22.433 1.00 95.12 170 ILE A CA 1
ATOM 1418 C C . ILE A 1 170 ? 22.330 -12.333 -21.411 1.00 95.12 170 ILE A C 1
ATOM 1420 O O . ILE A 1 170 ? 22.658 -11.318 -20.804 1.00 95.12 170 ILE A O 1
ATOM 1424 N N . GLU A 1 171 ? 23.005 -13.484 -21.290 1.00 93.50 171 GLU A N 1
ATOM 1425 C CA . GLU A 1 171 ? 24.187 -13.629 -20.424 1.00 93.50 171 GLU A CA 1
ATOM 1426 C C . GLU A 1 171 ? 25.313 -12.658 -20.800 1.00 93.50 171 GLU A C 1
ATOM 1428 O O . GLU A 1 171 ? 25.891 -12.006 -19.929 1.00 93.50 171 GLU A O 1
ATOM 1433 N N . GLN A 1 172 ? 25.590 -12.494 -22.099 1.00 93.06 172 GLN A N 1
ATOM 1434 C CA . GLN A 1 172 ? 26.582 -11.523 -22.583 1.00 93.06 172 GLN A CA 1
ATOM 1435 C C . GLN A 1 172 ? 26.221 -10.077 -22.217 1.00 93.06 172 GLN A C 1
ATOM 1437 O O . GLN A 1 172 ? 27.105 -9.242 -22.005 1.00 93.06 172 GLN A O 1
ATOM 1442 N N . ASP A 1 173 ? 24.925 -9.780 -22.145 1.00 95.31 173 ASP A N 1
ATOM 1443 C CA . ASP A 1 173 ? 24.399 -8.437 -21.937 1.00 95.31 173 ASP A CA 1
ATOM 1444 C C . ASP A 1 173 ? 24.031 -8.166 -20.458 1.00 95.31 173 ASP A C 1
ATOM 1446 O O . ASP A 1 173 ? 23.759 -7.017 -20.102 1.00 95.31 173 ASP A O 1
ATOM 1450 N N . LEU A 1 174 ? 24.114 -9.165 -19.559 1.00 91.94 174 LEU A N 1
ATOM 1451 C CA . LEU A 1 174 ? 23.768 -9.044 -18.129 1.00 91.94 174 LEU A CA 1
ATOM 1452 C C . LEU A 1 174 ? 24.497 -7.891 -17.433 1.00 91.94 174 LEU A C 1
ATOM 1454 O O . LEU A 1 174 ? 23.902 -7.197 -16.607 1.00 91.94 174 LEU A O 1
ATOM 1458 N N . LYS A 1 175 ? 25.766 -7.634 -17.778 1.00 90.31 175 LYS A N 1
ATOM 1459 C CA . LYS A 1 175 ? 26.525 -6.506 -17.208 1.00 90.31 175 LYS A CA 1
ATOM 1460 C C . LYS A 1 175 ? 25.902 -5.157 -17.573 1.00 90.31 175 LYS A C 1
ATOM 1462 O O . LYS A 1 175 ? 25.746 -4.306 -16.702 1.00 90.31 175 LYS A O 1
ATOM 1467 N N . ALA A 1 176 ? 25.501 -4.983 -18.831 1.00 91.69 176 ALA A N 1
ATOM 1468 C CA . ALA A 1 176 ? 24.851 -3.765 -19.306 1.00 91.69 176 ALA A CA 1
ATOM 1469 C C . ALA A 1 176 ? 23.432 -3.616 -18.725 1.00 91.69 176 ALA A C 1
ATOM 1471 O O . ALA A 1 176 ? 23.043 -2.523 -18.311 1.00 91.69 176 ALA A O 1
ATOM 1472 N N . ILE A 1 177 ? 22.689 -4.726 -18.622 1.00 94.56 177 ILE A N 1
ATOM 1473 C CA . ILE A 1 177 ? 21.361 -4.790 -17.989 1.00 94.56 177 ILE A CA 1
ATOM 1474 C C . ILE A 1 177 ? 21.442 -4.373 -16.516 1.00 94.56 177 ILE A C 1
ATOM 1476 O O . ILE A 1 177 ? 20.644 -3.554 -16.062 1.00 94.56 177 ILE A O 1
ATOM 1480 N N . THR A 1 178 ? 22.412 -4.909 -15.774 1.00 92.81 178 THR A N 1
ATOM 1481 C CA . THR A 1 178 ? 22.619 -4.587 -14.352 1.00 92.81 178 THR A CA 1
ATOM 1482 C C . THR A 1 178 ? 23.030 -3.131 -14.184 1.00 92.81 178 THR A C 1
ATOM 1484 O O . THR A 1 178 ? 22.514 -2.433 -13.315 1.00 92.81 178 THR A O 1
ATOM 1487 N N . TRP A 1 179 ? 23.926 -2.647 -15.051 1.00 91.56 179 TRP A N 1
ATOM 1488 C CA . TRP A 1 179 ? 24.366 -1.258 -15.027 1.00 91.56 179 TRP A CA 1
ATOM 1489 C C . TRP A 1 179 ? 23.189 -0.294 -15.182 1.00 91.56 179 TRP A C 1
ATOM 1491 O O . TRP A 1 179 ? 23.048 0.616 -14.366 1.00 91.56 179 TRP A O 1
ATOM 1501 N N . LEU A 1 180 ? 22.305 -0.539 -16.155 1.00 92.25 180 LEU A N 1
ATOM 1502 C CA . LEU A 1 180 ? 21.104 0.271 -16.361 1.00 92.25 180 LEU A CA 1
ATOM 1503 C C . LEU A 1 180 ? 20.093 0.109 -15.217 1.00 92.25 180 LEU A C 1
ATOM 1505 O O . LEU A 1 180 ? 19.487 1.093 -14.803 1.00 92.25 180 LEU A O 1
ATOM 1509 N N . ALA A 1 181 ? 19.952 -1.092 -14.648 1.00 93.56 181 ALA A N 1
ATOM 1510 C CA . ALA A 1 181 ? 19.055 -1.343 -13.521 1.00 93.56 181 ALA A CA 1
ATOM 1511 C C . ALA A 1 181 ? 19.422 -0.543 -12.252 1.00 93.56 181 ALA A C 1
ATOM 1513 O O . ALA A 1 181 ? 18.582 -0.402 -11.365 1.00 93.56 181 ALA A O 1
ATOM 1514 N N . ASN A 1 182 ? 20.615 0.061 -12.164 1.00 88.56 182 ASN A N 1
ATOM 1515 C CA . ASN A 1 182 ? 20.969 0.959 -11.054 1.00 88.56 182 ASN A CA 1
ATOM 1516 C C . ASN A 1 182 ? 20.067 2.198 -10.937 1.00 88.56 182 ASN A C 1
ATOM 1518 O O . ASN A 1 182 ? 20.050 2.829 -9.879 1.00 88.56 182 ASN A O 1
ATOM 1522 N N . ILE A 1 183 ? 19.268 2.532 -11.960 1.00 88.06 183 ILE A N 1
ATOM 1523 C CA . ILE A 1 183 ? 18.216 3.561 -11.841 1.00 88.06 183 ILE A CA 1
ATOM 1524 C C . ILE A 1 183 ? 17.162 3.216 -10.771 1.00 88.06 183 ILE A C 1
ATOM 1526 O O . ILE A 1 183 ? 16.486 4.106 -10.248 1.00 88.06 183 ILE A O 1
ATOM 1530 N N . PHE A 1 184 ? 17.031 1.933 -10.421 1.00 89.75 184 PHE A N 1
ATOM 1531 C CA . PHE A 1 184 ? 16.144 1.439 -9.369 1.00 89.75 184 PHE A CA 1
ATOM 1532 C C . PHE A 1 184 ? 16.796 1.443 -7.980 1.00 89.75 184 PHE A C 1
ATOM 1534 O O . PHE A 1 184 ? 16.081 1.356 -6.986 1.00 89.75 184 PHE A O 1
ATOM 1541 N N . GLY A 1 185 ? 18.117 1.593 -7.896 1.00 87.69 185 GLY A N 1
ATOM 1542 C CA . GLY A 1 185 ? 18.895 1.409 -6.672 1.00 87.69 185 GLY A CA 1
ATOM 1543 C C . GLY A 1 185 ? 20.033 0.410 -6.878 1.00 87.69 185 GLY A C 1
ATOM 1544 O O . GLY A 1 185 ? 20.015 -0.369 -7.830 1.00 87.69 185 GLY A O 1
ATOM 1545 N N . GLN A 1 186 ? 21.042 0.454 -6.010 1.00 85.62 186 GLN A N 1
ATOM 1546 C CA . GLN A 1 186 ? 22.215 -0.412 -6.112 1.00 85.62 186 GLN A CA 1
ATOM 1547 C C . GLN A 1 186 ? 21.862 -1.852 -5.735 1.00 85.62 186 GLN A C 1
ATOM 1549 O O . GLN A 1 186 ? 22.192 -2.773 -6.471 1.00 85.62 186 GLN A O 1
ATOM 1554 N N . ILE A 1 187 ? 21.187 -2.064 -4.604 1.00 89.38 187 ILE A N 1
ATOM 1555 C CA . ILE A 1 187 ? 20.822 -3.430 -4.196 1.00 89.38 187 ILE A CA 1
ATOM 1556 C C . ILE A 1 187 ? 19.670 -3.931 -5.074 1.00 89.38 187 ILE A C 1
ATOM 1558 O O . ILE A 1 187 ? 19.657 -5.090 -5.494 1.00 89.38 187 ILE A O 1
ATOM 1562 N N . SER A 1 188 ? 18.761 -3.023 -5.447 1.00 92.56 188 SER A N 1
ATOM 1563 C CA . SER A 1 188 ? 17.715 -3.291 -6.436 1.00 92.56 188 SER A CA 1
ATOM 1564 C C . SER A 1 188 ? 18.273 -3.836 -7.748 1.00 92.56 188 SER A C 1
ATOM 1566 O O . SER A 1 188 ? 17.714 -4.789 -8.285 1.00 92.56 188 SER A O 1
ATOM 1568 N N . SER A 1 189 ? 19.361 -3.265 -8.277 1.00 93.06 189 SER A N 1
ATOM 1569 C CA . SER A 1 189 ? 19.924 -3.695 -9.562 1.00 93.06 189 SER A CA 1
ATOM 1570 C C . SER A 1 189 ? 20.478 -5.118 -9.513 1.00 93.06 189 SER A C 1
ATOM 1572 O O . SER A 1 189 ? 20.306 -5.863 -10.476 1.00 93.06 189 SER A O 1
ATOM 1574 N N . GLU A 1 190 ? 21.055 -5.531 -8.382 1.00 93.44 190 GLU A N 1
ATOM 1575 C CA . GLU A 1 190 ? 21.513 -6.906 -8.164 1.00 93.44 190 GLU A CA 1
ATOM 1576 C C . GLU A 1 190 ? 20.338 -7.890 -8.098 1.00 93.44 190 GLU A C 1
ATOM 1578 O O . GLU A 1 190 ? 20.357 -8.920 -8.770 1.00 93.44 190 GLU A O 1
ATOM 1583 N N . ALA A 1 191 ? 19.274 -7.556 -7.364 1.00 95.31 191 ALA A N 1
ATOM 1584 C CA . ALA A 1 191 ? 18.071 -8.388 -7.312 1.00 95.31 191 ALA A CA 1
ATOM 1585 C C . ALA A 1 191 ? 17.366 -8.478 -8.681 1.00 95.31 191 ALA A C 1
ATOM 1587 O O . ALA A 1 191 ? 16.959 -9.562 -9.101 1.00 95.31 191 ALA A O 1
ATOM 1588 N N . ILE A 1 192 ? 17.270 -7.357 -9.409 1.00 96.06 192 ILE A N 1
ATOM 1589 C CA . ILE A 1 192 ? 16.727 -7.297 -10.776 1.00 96.06 192 ILE A CA 1
ATOM 1590 C C . ILE A 1 192 ? 17.570 -8.153 -11.728 1.00 96.06 192 ILE A C 1
ATOM 1592 O O . ILE A 1 192 ? 17.003 -8.893 -12.530 1.00 96.06 192 ILE A O 1
ATOM 1596 N N . ARG A 1 193 ? 18.906 -8.084 -11.640 1.00 95.62 193 ARG A N 1
ATOM 1597 C CA . ARG A 1 193 ? 19.824 -8.920 -12.430 1.00 95.62 193 ARG A CA 1
ATOM 1598 C C . ARG A 1 193 ? 19.520 -10.399 -12.229 1.00 95.62 193 ARG A C 1
ATOM 1600 O O . ARG A 1 193 ? 19.343 -11.113 -13.213 1.00 95.62 193 ARG A O 1
ATOM 1607 N N . GLU A 1 194 ? 19.460 -10.847 -10.976 1.00 96.69 194 GLU A N 1
ATOM 1608 C CA . GLU A 1 194 ? 19.208 -12.256 -10.665 1.00 96.69 194 GLU A CA 1
ATOM 1609 C C . GLU A 1 194 ? 17.816 -12.704 -11.099 1.00 96.69 194 GLU A C 1
ATOM 1611 O O . GLU A 1 194 ? 17.684 -13.798 -11.641 1.00 96.69 194 GLU A O 1
ATOM 1616 N N . LEU A 1 195 ? 16.792 -11.860 -10.949 1.00 96.94 195 LEU A N 1
ATOM 1617 C CA . LEU A 1 195 ? 15.446 -12.183 -11.419 1.00 96.94 195 LEU A CA 1
ATOM 1618 C C . LEU A 1 195 ? 15.380 -12.275 -12.952 1.00 96.94 195 LEU A C 1
ATOM 1620 O O . LEU A 1 195 ? 14.812 -13.229 -13.473 1.00 96.94 195 LEU A O 1
ATOM 1624 N N . ILE A 1 196 ? 16.005 -11.346 -13.686 1.00 97.06 196 ILE A N 1
ATOM 1625 C CA . ILE A 1 196 ? 16.097 -11.413 -15.157 1.00 97.06 196 ILE A CA 1
ATOM 1626 C C . ILE A 1 196 ? 16.811 -12.693 -15.587 1.00 97.06 196 ILE A C 1
ATOM 1628 O O . ILE A 1 196 ? 16.353 -13.375 -16.502 1.00 97.06 196 ILE A O 1
ATOM 1632 N N . HIS A 1 197 ? 17.919 -13.031 -14.929 1.00 95.88 197 HIS A N 1
ATOM 1633 C CA . HIS A 1 197 ? 18.667 -14.244 -15.227 1.00 95.88 197 HIS A CA 1
ATOM 1634 C C . HIS A 1 197 ? 17.826 -15.500 -14.943 1.00 95.88 197 HIS A C 1
ATOM 1636 O O . HIS A 1 197 ? 17.762 -16.401 -15.777 1.00 95.88 197 HIS A O 1
ATOM 1642 N N . ALA A 1 198 ? 17.117 -15.541 -13.815 1.00 96.31 198 ALA A N 1
ATOM 1643 C CA . ALA A 1 198 ? 16.257 -16.658 -13.443 1.00 96.31 198 ALA A CA 1
ATOM 1644 C C . ALA A 1 198 ? 15.070 -16.831 -14.413 1.00 96.31 198 ALA A C 1
ATOM 1646 O O . ALA A 1 198 ? 14.825 -17.935 -14.899 1.00 96.31 198 ALA A O 1
ATOM 1647 N N . GLU A 1 199 ? 14.376 -15.748 -14.770 1.00 96.38 199 GLU A N 1
ATOM 1648 C CA . GLU A 1 199 ? 13.278 -15.772 -15.751 1.00 96.38 199 GLU A CA 1
ATOM 1649 C C . GLU A 1 199 ? 13.784 -16.165 -17.149 1.00 96.38 199 GLU A C 1
ATOM 1651 O O . GLU A 1 199 ? 13.140 -16.931 -17.864 1.00 96.38 199 GLU A O 1
ATOM 1656 N N . ALA A 1 200 ? 14.983 -15.722 -17.533 1.00 96.12 200 ALA A N 1
ATOM 1657 C CA . ALA A 1 200 ? 15.633 -16.155 -18.766 1.00 96.12 200 ALA A CA 1
ATOM 1658 C C . ALA A 1 200 ? 15.919 -17.667 -18.780 1.00 96.12 200 ALA A C 1
ATOM 1660 O O . ALA A 1 200 ? 15.712 -18.314 -19.810 1.00 96.12 200 ALA A O 1
ATOM 1661 N N . LYS A 1 201 ? 16.342 -18.246 -17.644 1.00 95.12 201 LYS A N 1
ATOM 1662 C CA . LYS A 1 201 ? 16.499 -19.702 -17.505 1.00 95.12 201 LYS A CA 1
ATOM 1663 C C . LYS A 1 201 ? 15.155 -20.416 -17.652 1.00 95.12 201 LYS A C 1
ATOM 1665 O O . LYS A 1 201 ? 15.102 -21.430 -18.334 1.00 95.12 201 LYS A O 1
ATOM 1670 N N . LEU A 1 202 ? 14.060 -19.880 -17.101 1.00 94.31 202 LEU A N 1
ATOM 1671 C CA . LEU A 1 202 ? 12.720 -20.466 -17.269 1.00 94.31 202 LEU A CA 1
ATOM 1672 C C . LEU A 1 202 ? 12.250 -20.504 -18.725 1.00 94.31 202 LEU A C 1
ATOM 1674 O O . LEU A 1 202 ? 11.603 -21.466 -19.140 1.00 94.31 202 LEU A O 1
ATOM 1678 N N . LEU A 1 203 ? 12.576 -19.470 -19.502 1.00 93.44 203 LEU A N 1
ATOM 1679 C CA . LEU A 1 203 ? 12.211 -19.375 -20.918 1.00 93.44 203 LEU A CA 1
ATOM 1680 C C . LEU A 1 203 ? 13.045 -20.300 -21.824 1.00 93.44 203 LEU A C 1
ATOM 1682 O O . LEU A 1 203 ? 12.717 -20.452 -23.002 1.00 93.44 203 LEU A O 1
ATOM 1686 N N . ASN A 1 204 ? 14.098 -20.934 -21.296 1.00 93.62 204 ASN A N 1
ATOM 1687 C CA . ASN A 1 204 ? 14.933 -21.899 -22.004 1.00 93.62 204 ASN A CA 1
ATOM 1688 C C . ASN A 1 204 ? 14.875 -23.282 -21.315 1.00 93.62 204 ASN A C 1
ATOM 1690 O O . ASN A 1 204 ? 15.462 -23.450 -20.248 1.00 93.62 204 ASN A O 1
ATOM 1694 N N . PRO A 1 205 ? 14.245 -24.309 -21.921 1.00 90.94 205 PRO A N 1
ATOM 1695 C CA . PRO A 1 205 ? 14.025 -25.605 -21.266 1.00 90.94 205 PRO A CA 1
ATOM 1696 C C . PRO A 1 205 ? 15.287 -26.270 -20.694 1.00 90.94 205 PRO A C 1
ATOM 1698 O O . PRO A 1 205 ? 15.249 -26.814 -19.593 1.00 90.94 205 PRO A O 1
ATOM 1701 N N . ASN A 1 206 ? 16.420 -26.182 -21.400 1.00 93.12 206 ASN A N 1
ATOM 1702 C CA . ASN A 1 206 ? 17.676 -26.779 -20.940 1.00 93.12 206 ASN A CA 1
ATOM 1703 C C . ASN A 1 206 ? 18.210 -26.061 -19.694 1.00 93.12 206 ASN A C 1
ATOM 1705 O O . ASN A 1 206 ? 18.654 -26.700 -18.746 1.00 93.12 206 ASN A O 1
ATOM 1709 N N . GLN A 1 207 ? 18.137 -24.730 -19.680 1.00 95.00 207 GLN A N 1
ATOM 1710 C CA . GLN A 1 207 ? 18.598 -23.922 -18.550 1.00 95.00 207 GLN A CA 1
ATOM 1711 C C . GLN A 1 207 ? 17.660 -24.016 -17.346 1.00 95.00 207 GLN A C 1
ATOM 1713 O O . GLN A 1 207 ? 18.117 -23.982 -16.203 1.00 95.00 207 GLN A O 1
ATOM 1718 N N . LYS A 1 208 ? 16.359 -24.199 -17.589 1.00 94.94 208 LYS A N 1
ATOM 1719 C CA . LYS A 1 208 ? 15.378 -24.498 -16.546 1.00 94.94 208 LYS A CA 1
ATOM 1720 C C . LYS A 1 208 ? 15.740 -25.783 -15.796 1.00 94.94 208 LYS A C 1
ATOM 1722 O O . LYS A 1 208 ? 15.784 -25.769 -14.568 1.00 94.94 208 LYS A O 1
ATOM 1727 N N . ALA A 1 209 ? 16.039 -26.864 -16.519 1.00 93.62 209 ALA A N 1
ATOM 1728 C CA . ALA A 1 209 ? 16.437 -28.136 -15.914 1.00 93.62 209 ALA A CA 1
ATOM 1729 C C . ALA A 1 209 ? 17.740 -28.007 -15.101 1.00 93.62 209 ALA A C 1
ATOM 1731 O O . ALA A 1 209 ? 17.833 -28.544 -13.997 1.00 93.62 209 ALA A O 1
ATOM 1732 N N . ILE A 1 210 ? 18.714 -27.236 -15.605 1.00 94.06 210 ILE A N 1
ATOM 1733 C CA . ILE A 1 210 ? 19.963 -26.935 -14.887 1.00 94.06 210 ILE A CA 1
ATOM 1734 C C . ILE A 1 210 ? 19.671 -26.195 -13.575 1.00 94.06 210 ILE A C 1
ATOM 1736 O O . ILE A 1 210 ? 20.148 -26.622 -12.529 1.00 94.06 210 ILE A O 1
ATOM 1740 N N . LEU A 1 211 ? 18.834 -25.149 -13.593 1.00 93.94 211 LEU A N 1
ATOM 1741 C CA . LEU A 1 211 ? 18.484 -24.392 -12.384 1.00 93.94 211 LEU A CA 1
ATOM 1742 C C . LEU A 1 211 ? 17.860 -25.277 -11.297 1.00 93.94 211 LEU A C 1
ATOM 1744 O O . LEU A 1 211 ? 18.176 -25.111 -10.117 1.00 93.94 211 LEU A O 1
ATOM 1748 N N . VAL A 1 212 ? 16.977 -26.198 -11.693 1.00 95.19 212 VAL A N 1
ATOM 1749 C CA . VAL A 1 212 ? 16.340 -27.158 -10.781 1.00 95.19 212 VAL A CA 1
ATOM 1750 C C . VAL A 1 212 ? 17.364 -28.134 -10.210 1.00 95.19 212 VAL A C 1
ATOM 1752 O O . VAL A 1 212 ? 17.445 -28.295 -8.993 1.00 95.19 212 VAL A O 1
ATOM 1755 N N . SER A 1 213 ? 18.188 -28.731 -11.073 1.00 94.75 213 SER A N 1
ATOM 1756 C CA . SER A 1 213 ? 19.243 -29.663 -10.669 1.00 94.75 213 SER A CA 1
ATOM 1757 C C . SER A 1 213 ? 20.230 -29.025 -9.688 1.00 94.75 213 SER A C 1
ATOM 1759 O O . SER A 1 213 ? 20.516 -29.600 -8.641 1.00 94.75 213 SER A O 1
ATOM 1761 N N . GLU A 1 214 ? 20.736 -27.831 -9.999 1.00 93.56 214 GLU A N 1
ATOM 1762 C CA . GLU A 1 214 ? 21.724 -27.132 -9.170 1.00 93.56 214 GLU A CA 1
ATOM 1763 C C . GLU A 1 214 ? 21.146 -26.662 -7.827 1.00 93.56 214 GLU A C 1
ATOM 1765 O O . GLU A 1 214 ? 21.870 -26.617 -6.834 1.00 93.56 214 GLU A O 1
ATOM 1770 N N . ASN A 1 215 ? 19.851 -26.322 -7.763 1.00 93.56 215 ASN A N 1
ATOM 1771 C CA . ASN A 1 215 ? 19.209 -25.949 -6.499 1.00 93.56 215 ASN A CA 1
ATOM 1772 C C . ASN A 1 215 ? 18.966 -27.139 -5.569 1.00 93.56 215 ASN A C 1
ATOM 1774 O O . ASN A 1 215 ? 19.067 -26.994 -4.348 1.00 93.56 215 ASN A O 1
ATOM 1778 N N . ASN A 1 216 ? 18.636 -28.297 -6.140 1.00 94.00 216 ASN A N 1
ATOM 1779 C CA . ASN A 1 216 ? 18.396 -29.516 -5.371 1.00 94.00 216 ASN A CA 1
ATOM 1780 C C . ASN A 1 216 ? 19.706 -30.166 -4.919 1.00 94.00 216 ASN A C 1
ATOM 1782 O O . ASN A 1 216 ? 19.753 -30.779 -3.850 1.00 94.00 216 ASN A O 1
ATOM 1786 N N . GLN A 1 217 ? 20.791 -29.980 -5.675 1.00 92.12 217 GLN A N 1
ATOM 1787 C CA . GLN A 1 217 ? 22.118 -30.380 -5.233 1.00 92.12 217 GLN A CA 1
ATOM 1788 C C . GLN A 1 217 ? 22.467 -29.685 -3.910 1.00 92.12 217 GLN A C 1
ATOM 1790 O O . GLN A 1 217 ? 22.337 -28.471 -3.770 1.00 92.12 217 GLN A O 1
ATOM 1795 N N . ASP A 1 218 ? 22.884 -30.472 -2.917 1.00 87.81 218 ASP A N 1
ATOM 1796 C CA . ASP A 1 218 ? 23.281 -30.000 -1.586 1.00 87.81 218 ASP A CA 1
ATOM 1797 C C . ASP A 1 218 ? 22.240 -29.127 -0.868 1.00 87.81 218 ASP A C 1
ATOM 1799 O O . ASP A 1 218 ? 22.594 -28.374 0.044 1.00 87.81 218 ASP A O 1
ATOM 1803 N N . ASN A 1 219 ? 20.964 -29.232 -1.255 1.00 89.19 219 ASN A N 1
ATOM 1804 C CA . ASN A 1 219 ? 19.877 -28.411 -0.735 1.00 89.19 219 ASN A CA 1
ATOM 1805 C C . ASN A 1 219 ? 20.206 -26.902 -0.784 1.00 89.19 219 ASN A C 1
ATOM 1807 O O . ASN A 1 219 ? 20.058 -26.172 0.206 1.00 89.19 219 ASN A O 1
ATOM 1811 N N . ARG A 1 220 ? 20.728 -26.425 -1.926 1.00 93.56 220 ARG A N 1
ATOM 1812 C CA . ARG A 1 220 ? 21.148 -25.025 -2.101 1.00 93.56 220 ARG A CA 1
ATOM 1813 C C . ARG A 1 220 ? 20.023 -24.050 -1.795 1.00 93.56 220 ARG A C 1
ATOM 1815 O O . ARG A 1 220 ? 20.303 -23.023 -1.180 1.00 93.56 220 ARG A O 1
ATOM 1822 N N . LEU A 1 221 ? 18.780 -24.405 -2.121 1.00 92.12 221 LEU A N 1
ATOM 1823 C CA . LEU A 1 221 ? 17.604 -23.592 -1.828 1.00 92.12 221 LEU A CA 1
ATOM 1824 C C . LEU A 1 221 ? 17.542 -23.152 -0.353 1.00 92.12 221 LEU A C 1
ATOM 1826 O O . LEU A 1 221 ? 17.126 -22.029 -0.089 1.00 92.12 221 LEU A O 1
ATOM 1830 N N . ASN A 1 222 ? 18.036 -23.960 0.592 1.00 93.50 222 ASN A N 1
ATOM 1831 C CA . ASN A 1 222 ? 18.049 -23.654 2.030 1.00 93.50 222 ASN A CA 1
ATOM 1832 C C . ASN A 1 222 ? 19.413 -23.193 2.579 1.00 93.50 222 ASN A C 1
ATOM 1834 O O . ASN A 1 222 ? 19.489 -22.731 3.713 1.00 93.50 222 ASN A O 1
ATOM 1838 N N . ARG A 1 223 ? 20.501 -23.277 1.804 1.00 93.81 223 ARG A N 1
ATOM 1839 C CA . ARG A 1 223 ? 21.877 -22.991 2.271 1.00 93.81 223 ARG A CA 1
ATOM 1840 C C . ARG A 1 223 ? 22.440 -21.679 1.732 1.00 93.81 223 ARG A C 1
ATOM 1842 O O . ARG A 1 223 ? 23.468 -21.669 1.067 1.00 93.81 223 ARG A O 1
ATOM 1849 N N . LEU A 1 224 ? 21.749 -20.571 1.951 1.00 93.88 224 LEU A N 1
ATOM 1850 C CA . LEU A 1 224 ? 22.074 -19.286 1.324 1.00 93.88 224 LEU A CA 1
ATOM 1851 C C . LEU A 1 224 ? 23.514 -18.804 1.592 1.00 93.88 224 LEU A C 1
ATOM 1853 O O . LEU A 1 224 ? 24.007 -18.879 2.713 1.00 93.88 224 LEU A O 1
ATOM 1857 N N . GLN A 1 225 ? 24.167 -18.264 0.561 1.00 94.31 225 GLN A N 1
ATOM 1858 C CA . GLN A 1 225 ? 25.420 -17.514 0.681 1.00 94.31 225 GLN A CA 1
ATOM 1859 C C . GLN A 1 225 ? 25.160 -16.139 1.306 1.00 94.31 225 GLN A C 1
ATOM 1861 O O . GLN A 1 225 ? 24.072 -15.582 1.157 1.00 94.31 225 GLN A O 1
ATOM 1866 N N . ASP A 1 226 ? 26.182 -15.527 1.907 1.00 93.44 226 ASP A N 1
ATOM 1867 C CA . ASP A 1 226 ? 26.064 -14.212 2.559 1.00 93.44 226 ASP A CA 1
ATOM 1868 C C . ASP A 1 226 ? 25.463 -13.138 1.644 1.00 93.44 226 ASP A C 1
ATOM 1870 O O . ASP A 1 226 ? 24.617 -12.351 2.071 1.00 93.44 226 ASP A O 1
ATOM 1874 N N . LYS A 1 227 ? 25.849 -13.136 0.362 1.00 93.00 227 LYS A N 1
ATOM 1875 C CA . LYS A 1 227 ? 25.302 -12.205 -0.633 1.00 93.00 227 LYS A CA 1
ATOM 1876 C C . LYS A 1 227 ? 23.819 -12.468 -0.923 1.00 93.00 227 LYS A C 1
ATOM 1878 O O . LYS A 1 227 ? 23.044 -11.520 -1.025 1.00 93.00 227 LYS A O 1
ATOM 1883 N N . GLU A 1 228 ? 23.405 -13.733 -0.996 1.00 95.38 228 GLU A N 1
ATOM 1884 C CA . GLU A 1 228 ? 21.995 -14.117 -1.171 1.00 95.38 228 GLU A CA 1
ATOM 1885 C C . GLU A 1 228 ? 21.169 -13.695 0.051 1.00 95.38 228 GLU A C 1
ATOM 1887 O O . GLU A 1 228 ? 20.109 -13.088 -0.096 1.00 95.38 228 GLU A O 1
ATOM 1892 N N . VAL A 1 229 ? 21.692 -13.931 1.260 1.00 94.44 229 VAL A N 1
ATOM 1893 C CA . VAL A 1 229 ? 21.076 -13.486 2.517 1.00 94.44 229 VAL A CA 1
ATOM 1894 C C . VAL A 1 229 ? 20.954 -11.966 2.556 1.00 94.44 229 VAL A C 1
ATOM 1896 O O . VAL A 1 229 ? 19.908 -11.458 2.951 1.00 94.44 229 VAL A O 1
ATOM 1899 N N . ALA A 1 230 ? 21.987 -11.225 2.150 1.00 91.69 230 ALA A N 1
ATOM 1900 C CA . ALA A 1 230 ? 21.965 -9.766 2.136 1.00 91.69 230 ALA A CA 1
ATOM 1901 C C . ALA A 1 230 ? 20.883 -9.216 1.195 1.00 91.69 230 ALA A C 1
ATOM 1903 O O . ALA A 1 230 ? 20.121 -8.334 1.594 1.00 91.69 230 ALA A O 1
ATOM 1904 N N . ILE A 1 231 ? 20.764 -9.771 -0.016 1.00 93.62 231 ILE A N 1
ATOM 1905 C CA . ILE A 1 231 ? 19.738 -9.362 -0.985 1.00 93.62 231 ILE A CA 1
ATOM 1906 C C . ILE A 1 231 ? 18.336 -9.720 -0.479 1.00 93.62 231 ILE A C 1
ATOM 1908 O O . ILE A 1 231 ? 17.442 -8.879 -0.530 1.00 93.62 231 ILE A O 1
ATOM 1912 N N . LEU A 1 232 ? 18.132 -10.922 0.070 1.00 94.19 232 LEU A N 1
ATOM 1913 C CA . LEU A 1 232 ? 16.831 -11.333 0.614 1.00 94.19 232 LEU A CA 1
ATOM 1914 C C . LEU A 1 232 ? 16.438 -10.532 1.865 1.00 94.19 232 LEU A C 1
ATOM 1916 O O . LEU A 1 232 ? 15.282 -10.135 1.990 1.00 94.19 232 LEU A O 1
ATOM 1920 N N . LYS A 1 233 ? 17.388 -10.216 2.756 1.00 91.44 233 LYS A N 1
ATOM 1921 C CA . LYS A 1 233 ? 17.185 -9.280 3.879 1.00 91.44 233 LYS A CA 1
ATOM 1922 C C . LYS A 1 233 ? 16.804 -7.890 3.392 1.00 91.44 233 LYS A C 1
ATOM 1924 O O . LYS A 1 233 ? 15.985 -7.231 4.019 1.00 91.44 233 LYS A O 1
ATOM 1929 N N . TRP A 1 234 ? 17.411 -7.423 2.306 1.00 90.81 234 TRP A N 1
ATOM 1930 C CA . TRP A 1 234 ? 17.086 -6.121 1.738 1.00 90.81 234 TRP A CA 1
ATOM 1931 C C . TRP A 1 234 ? 15.721 -6.113 1.042 1.00 90.81 234 TRP A C 1
ATOM 1933 O O . TRP A 1 234 ? 14.995 -5.132 1.188 1.00 90.81 234 TRP A O 1
ATOM 1943 N N . LEU A 1 235 ? 15.354 -7.182 0.325 1.00 90.31 235 LEU A N 1
ATOM 1944 C CA . LEU A 1 235 ? 14.028 -7.353 -0.280 1.00 90.31 235 LEU A CA 1
ATOM 1945 C C . LEU A 1 235 ? 12.952 -7.379 0.812 1.00 90.31 235 LEU A C 1
ATOM 1947 O O . LEU A 1 235 ? 12.001 -6.596 0.763 1.00 90.31 235 LEU A O 1
ATOM 1951 N N . CYS A 1 236 ? 13.172 -8.203 1.839 1.00 86.50 236 CYS A N 1
ATOM 1952 C CA . CYS A 1 236 ? 12.259 -8.460 2.951 1.00 86.50 236 CYS A CA 1
ATOM 1953 C C . CYS A 1 236 ? 12.896 -8.051 4.299 1.00 86.50 236 CYS A C 1
ATOM 1955 O O . CYS A 1 236 ? 13.303 -8.925 5.075 1.00 86.50 236 CYS A O 1
ATOM 1957 N N . PRO A 1 237 ? 13.036 -6.745 4.607 1.00 75.06 237 PRO A N 1
ATOM 1958 C CA . PRO A 1 237 ? 13.648 -6.313 5.856 1.00 75.06 237 PRO A CA 1
ATOM 1959 C C . PRO A 1 237 ? 12.832 -6.787 7.048 1.00 75.06 237 PRO A C 1
ATOM 1961 O O . PRO A 1 237 ? 11.604 -6.813 7.024 1.00 75.06 237 PRO A O 1
ATOM 1964 N N . GLN A 1 238 ? 13.530 -7.145 8.120 1.00 59.69 238 GLN A N 1
ATOM 1965 C CA . GLN A 1 238 ? 12.922 -7.716 9.316 1.00 59.69 238 GLN A CA 1
ATOM 1966 C C . GLN A 1 238 ? 11.896 -6.797 10.006 1.00 59.69 238 GLN A C 1
ATOM 1968 O O . GLN A 1 238 ? 11.058 -7.319 10.730 1.00 59.69 238 GLN A O 1
ATOM 1973 N N . ASP A 1 239 ? 11.912 -5.487 9.751 1.00 45.59 239 ASP A N 1
ATOM 1974 C CA . ASP A 1 239 ? 10.897 -4.542 10.250 1.00 45.59 239 ASP A CA 1
ATOM 1975 C C . ASP A 1 239 ? 9.669 -4.424 9.331 1.00 45.59 239 ASP A C 1
ATOM 1977 O O . ASP A 1 239 ? 8.659 -3.855 9.720 1.00 45.59 239 ASP A O 1
ATOM 1981 N N . SER A 1 240 ? 9.712 -5.013 8.129 1.00 41.56 240 SER A N 1
ATOM 1982 C CA . SER A 1 240 ? 8.522 -5.251 7.292 1.00 41.56 240 SER A CA 1
ATOM 1983 C C . SER A 1 240 ? 7.810 -6.565 7.643 1.00 41.56 240 SER A C 1
ATOM 1985 O O . SER A 1 240 ? 7.014 -7.072 6.858 1.00 41.56 240 SER A O 1
ATOM 1987 N N . ARG A 1 241 ? 8.082 -7.119 8.838 1.00 41.25 241 ARG A N 1
ATOM 1988 C CA . ARG A 1 241 ? 7.411 -8.296 9.420 1.00 41.25 241 ARG A CA 1
ATOM 1989 C C . ARG A 1 241 ? 5.972 -8.009 9.886 1.00 41.25 241 ARG A C 1
ATOM 1991 O O . ARG A 1 241 ? 5.541 -8.553 10.894 1.00 41.25 241 ARG A O 1
ATOM 1998 N N . THR A 1 242 ? 5.219 -7.217 9.131 1.00 37.69 242 THR A N 1
ATOM 1999 C CA . THR A 1 242 ? 3.762 -7.123 9.263 1.00 37.69 242 THR A CA 1
ATOM 2000 C C . THR A 1 242 ? 3.093 -7.726 8.019 1.00 37.69 242 THR A C 1
ATOM 2002 O O . THR A 1 242 ? 2.890 -7.097 6.982 1.00 37.69 242 THR A O 1
ATOM 2005 N N . ASP A 1 243 ? 2.811 -9.023 8.163 1.00 38.81 243 ASP A N 1
ATOM 2006 C CA . ASP A 1 243 ? 1.579 -9.714 7.739 1.00 38.81 243 ASP A CA 1
ATOM 2007 C C . ASP A 1 243 ? 1.369 -10.231 6.312 1.00 38.81 243 ASP A C 1
ATOM 2009 O O . ASP A 1 243 ? 0.309 -10.795 6.058 1.00 38.81 243 ASP A O 1
ATOM 2013 N N . ILE A 1 244 ? 2.320 -10.164 5.377 1.00 36.41 244 ILE A N 1
ATOM 2014 C CA . ILE A 1 244 ? 1.980 -10.628 4.011 1.00 36.41 244 ILE A CA 1
ATOM 2015 C C . ILE A 1 244 ? 2.091 -12.160 3.846 1.00 36.41 244 ILE A C 1
ATOM 2017 O O . ILE A 1 244 ? 1.393 -12.736 3.018 1.00 36.41 244 ILE A O 1
ATOM 2021 N N . TRP A 1 245 ? 2.890 -12.883 4.646 1.00 37.59 245 TRP A N 1
ATOM 2022 C CA . TRP A 1 245 ? 3.116 -14.314 4.381 1.00 37.59 245 TRP A CA 1
ATOM 2023 C C . TRP A 1 245 ? 3.239 -15.166 5.657 1.00 37.59 245 TRP A C 1
ATOM 2025 O O . TRP A 1 245 ? 4.240 -15.097 6.364 1.00 37.59 245 TRP A O 1
ATOM 2035 N N . LYS A 1 246 ? 2.243 -16.049 5.851 1.00 29.11 246 LYS A N 1
ATOM 2036 C CA . LYS A 1 246 ? 2.081 -17.130 6.856 1.00 29.11 246 LYS A CA 1
ATOM 2037 C C . LYS A 1 246 ? 1.197 -16.816 8.071 1.00 29.11 246 LYS A C 1
ATOM 2039 O O . LYS A 1 246 ? 1.665 -16.567 9.176 1.00 29.11 246 LYS A O 1
ATOM 2044 N N . TYR A 1 247 ? -0.098 -17.063 7.877 1.00 31.72 247 TYR A N 1
ATOM 2045 C CA . TYR A 1 247 ? -0.986 -17.605 8.903 1.00 31.72 247 TYR A CA 1
ATOM 2046 C C . TYR A 1 247 ? -0.439 -18.948 9.419 1.00 31.72 247 TYR A C 1
ATOM 2048 O O . TYR A 1 247 ? -0.748 -20.002 8.875 1.00 31.72 247 TYR A O 1
ATOM 2056 N N . TYR A 1 248 ? 0.375 -18.901 10.470 1.00 26.36 248 TYR A N 1
ATOM 2057 C CA . TYR A 1 248 ? 0.376 -19.886 11.551 1.00 26.36 248 TYR A CA 1
ATOM 2058 C C . TYR A 1 248 ? 0.675 -19.123 12.839 1.00 26.36 248 TYR A C 1
ATOM 2060 O O . TYR A 1 248 ? 1.754 -18.553 12.992 1.00 26.36 248 TYR A O 1
ATOM 2068 N N . ARG A 1 249 ? -0.309 -19.098 13.749 1.00 30.16 249 ARG A N 1
ATOM 2069 C CA . ARG A 1 249 ? -0.172 -18.578 15.114 1.00 30.16 249 ARG A CA 1
ATOM 2070 C C . ARG A 1 249 ? 1.092 -19.160 15.744 1.00 30.16 249 ARG A C 1
ATOM 2072 O O . ARG A 1 249 ? 1.110 -20.328 16.123 1.00 30.16 249 ARG A O 1
ATOM 2079 N N . LYS A 1 250 ? 2.115 -18.331 15.915 1.00 27.83 250 LYS A N 1
ATOM 2080 C CA . LYS A 1 250 ? 2.984 -18.450 17.078 1.00 27.83 250 LYS A CA 1
ATOM 2081 C C . LYS A 1 250 ? 2.503 -17.371 18.030 1.00 27.83 250 LYS A C 1
ATOM 2083 O O . LYS A 1 250 ? 2.617 -16.190 17.714 1.00 27.83 250 LYS A O 1
ATOM 2088 N N . GLU A 1 251 ? 1.870 -17.790 19.123 1.00 31.50 251 GLU A N 1
ATOM 2089 C CA . GLU A 1 251 ? 1.583 -16.891 20.238 1.00 31.50 251 GLU A CA 1
ATOM 2090 C C . GLU A 1 251 ? 2.879 -16.127 20.559 1.00 31.50 251 GLU A C 1
ATOM 2092 O O . GLU A 1 251 ? 3.937 -16.767 20.651 1.00 31.50 251 GLU A O 1
ATOM 2097 N N . PRO A 1 252 ? 2.851 -14.783 20.628 1.00 30.66 252 PRO A N 1
ATOM 2098 C CA . PRO A 1 252 ? 4.022 -14.026 21.031 1.00 30.66 252 PRO A CA 1
ATOM 2099 C C . PRO A 1 252 ? 4.478 -14.569 22.387 1.00 30.66 252 PRO A C 1
ATOM 2101 O O . PRO A 1 252 ? 3.690 -14.606 23.328 1.00 30.66 252 PRO A O 1
ATOM 2104 N N . SER A 1 253 ? 5.734 -15.013 22.485 1.00 34.81 253 SER A N 1
ATOM 2105 C CA . SER A 1 253 ? 6.306 -15.449 23.766 1.00 34.81 253 SER A CA 1
ATOM 2106 C C . SER A 1 253 ? 6.356 -14.310 24.780 1.00 34.81 253 SER A C 1
ATOM 2108 O O . SER A 1 253 ? 6.406 -14.567 25.978 1.00 34.81 253 SER A O 1
ATOM 2110 N N . ASP A 1 254 ? 6.310 -13.068 24.291 1.00 30.38 254 ASP A N 1
ATOM 2111 C CA . ASP A 1 254 ? 6.448 -11.852 25.072 1.00 30.38 254 ASP A CA 1
ATOM 2112 C C . ASP A 1 254 ? 5.412 -10.801 24.630 1.00 30.38 254 ASP A C 1
ATOM 2114 O O . ASP A 1 254 ? 5.140 -10.672 23.429 1.00 30.38 254 ASP A O 1
ATOM 2118 N N . PRO A 1 255 ? 4.839 -10.021 25.568 1.00 37.16 255 PRO A N 1
ATOM 2119 C CA . PRO A 1 255 ? 3.953 -8.908 25.243 1.00 37.16 255 PRO A CA 1
ATOM 2120 C C . PRO A 1 255 ? 4.666 -7.907 24.327 1.00 37.16 255 PRO A C 1
ATOM 2122 O O . PRO A 1 255 ? 5.771 -7.456 24.628 1.00 37.16 255 PRO A O 1
ATOM 2125 N N . GLN A 1 256 ? 4.037 -7.524 23.216 1.00 31.09 256 GLN A N 1
ATOM 2126 C CA . GLN A 1 256 ? 4.523 -6.405 22.413 1.00 31.09 256 GLN A CA 1
ATOM 2127 C C . GLN A 1 256 ? 4.153 -5.088 23.103 1.00 31.09 256 GLN A C 1
ATOM 2129 O O . GLN A 1 256 ? 3.007 -4.885 23.503 1.00 31.09 256 GLN A O 1
ATOM 2134 N N . TYR A 1 257 ? 5.130 -4.194 23.253 1.00 34.00 257 TYR A N 1
ATOM 2135 C CA . TYR A 1 257 ? 4.958 -2.909 23.927 1.00 34.00 257 TYR A CA 1
ATOM 2136 C C . TYR A 1 257 ? 4.821 -1.776 22.908 1.00 34.00 257 TYR A C 1
ATOM 2138 O O . TYR A 1 257 ? 5.602 -1.665 21.965 1.00 34.00 257 TYR A O 1
ATOM 2146 N N . PHE A 1 258 ? 3.841 -0.902 23.129 1.00 33.22 258 PHE A N 1
ATOM 2147 C CA . PHE A 1 258 ? 3.645 0.325 22.356 1.00 33.22 258 PHE A CA 1
ATOM 2148 C C . PHE A 1 258 ? 4.835 1.288 22.575 1.00 33.22 258 PHE A C 1
ATOM 2150 O O . PHE A 1 258 ? 5.280 1.432 23.720 1.00 33.22 258 PHE A O 1
ATOM 2157 N N . PRO A 1 259 ? 5.358 1.980 21.542 1.00 35.31 259 PRO A N 1
ATOM 2158 C CA . PRO A 1 259 ? 6.539 2.839 21.665 1.00 35.31 259 PRO A CA 1
ATOM 2159 C C . PRO A 1 259 ? 6.217 4.168 22.380 1.00 35.31 259 PRO A C 1
ATOM 2161 O O . PRO A 1 259 ? 6.115 5.230 21.763 1.00 35.31 259 PRO A O 1
ATOM 2164 N N . LEU A 1 260 ? 6.091 4.112 23.711 1.00 40.47 260 LEU A N 1
ATOM 2165 C CA . LEU A 1 260 ? 5.798 5.244 24.607 1.00 40.47 260 LEU A CA 1
ATOM 2166 C C . LEU A 1 260 ? 6.796 6.410 24.478 1.00 40.47 260 LEU A C 1
ATOM 2168 O O . LEU A 1 260 ? 6.434 7.562 24.704 1.00 40.47 260 LEU A O 1
ATOM 2172 N N . GLU A 1 261 ? 8.044 6.136 24.091 1.00 42.62 261 GLU A N 1
ATOM 2173 C CA . GLU A 1 261 ? 9.115 7.144 24.030 1.00 42.62 261 GLU A CA 1
ATOM 2174 C C . GLU A 1 261 ? 8.934 8.179 22.905 1.00 42.62 261 GLU A C 1
ATOM 2176 O O . GLU A 1 261 ? 9.548 9.246 22.940 1.00 42.62 261 GLU A O 1
ATOM 2181 N N . SER A 1 262 ? 8.052 7.907 21.938 1.00 39.75 262 SER A N 1
ATOM 2182 C CA . SER A 1 262 ? 7.770 8.799 20.805 1.00 39.75 262 SER A CA 1
ATOM 2183 C C . SER A 1 262 ? 6.628 9.797 21.055 1.00 39.75 262 SER A C 1
ATOM 2185 O O . SER A 1 262 ? 6.471 10.758 20.300 1.00 39.75 262 SER A O 1
ATOM 2187 N N . LEU A 1 263 ? 5.882 9.653 22.157 1.00 44.16 263 LEU A N 1
ATOM 2188 C CA . LEU A 1 263 ? 4.722 10.488 22.491 1.00 44.16 263 LEU A CA 1
ATOM 2189 C C . LEU A 1 263 ? 5.149 11.745 23.276 1.00 44.16 263 LEU A C 1
ATOM 2191 O O . LEU A 1 263 ? 4.859 11.944 24.452 1.00 44.16 263 LEU A O 1
ATOM 2195 N N . GLY A 1 264 ? 5.921 12.587 22.587 1.00 54.59 264 GLY A N 1
ATOM 2196 C CA . GLY A 1 264 ? 5.880 14.047 22.663 1.00 54.59 264 GLY A CA 1
ATOM 2197 C C . GLY A 1 264 ? 5.791 14.743 24.026 1.00 54.59 264 GLY A C 1
ATOM 2198 O O . GLY A 1 264 ? 4.912 15.582 24.194 1.00 54.59 264 GLY A O 1
ATOM 2199 N N . LYS A 1 265 ? 6.769 14.568 24.933 1.00 57.81 265 LYS A N 1
ATOM 2200 C CA . LYS A 1 265 ? 6.944 15.452 26.119 1.00 57.81 265 LYS A CA 1
ATOM 2201 C C . LYS A 1 265 ? 6.868 16.959 25.790 1.00 57.81 265 LYS A C 1
ATOM 2203 O O . LYS A 1 265 ? 6.507 17.756 26.647 1.00 57.81 265 LYS A O 1
ATOM 2208 N N . ARG A 1 266 ? 7.200 17.346 24.551 1.00 64.88 266 ARG A N 1
ATOM 2209 C CA . ARG A 1 266 ? 7.213 18.736 24.064 1.00 64.88 266 ARG A CA 1
ATOM 2210 C C . ARG A 1 266 ? 5.821 19.357 23.896 1.00 64.88 266 ARG A C 1
ATOM 2212 O O . ARG A 1 266 ? 5.696 20.561 24.059 1.00 64.88 266 ARG A O 1
ATOM 2219 N N . TYR A 1 267 ? 4.776 18.567 23.640 1.00 64.06 267 TYR A N 1
ATOM 2220 C CA . TYR A 1 267 ? 3.408 19.088 23.478 1.00 64.06 267 TYR A CA 1
ATOM 2221 C C . TYR A 1 267 ? 2.723 19.442 24.808 1.00 64.06 267 TYR A C 1
ATOM 2223 O O . TYR A 1 267 ? 1.616 19.969 24.812 1.00 64.06 267 TYR A O 1
ATOM 2231 N N . PHE A 1 268 ? 3.390 19.190 25.936 1.00 70.12 268 PHE A N 1
ATOM 2232 C CA . PHE A 1 268 ? 2.945 19.603 27.268 1.00 70.12 268 PHE A CA 1
ATOM 2233 C C . PHE A 1 268 ? 3.664 20.858 27.770 1.00 70.12 268 PHE A C 1
ATOM 2235 O O . PHE A 1 268 ? 3.318 21.378 28.826 1.00 70.12 268 PHE A O 1
ATOM 2242 N N . ASP A 1 269 ? 4.666 21.339 27.035 1.00 82.94 269 ASP A N 1
ATOM 2243 C CA . ASP A 1 269 ? 5.436 22.514 27.412 1.00 82.94 269 ASP A CA 1
ATOM 2244 C C . ASP A 1 269 ? 4.829 23.770 26.770 1.00 82.94 269 ASP A C 1
ATOM 2246 O O . ASP A 1 269 ? 4.929 23.983 25.559 1.00 82.94 269 ASP A O 1
ATOM 2250 N N . ASN A 1 270 ? 4.217 24.626 27.594 1.00 87.81 270 ASN A N 1
ATOM 2251 C CA . ASN A 1 270 ? 3.605 25.882 27.145 1.00 87.81 270 ASN A CA 1
ATOM 2252 C C . ASN A 1 270 ? 4.626 26.805 26.470 1.00 87.81 270 ASN A C 1
ATOM 2254 O O . ASN A 1 270 ? 4.249 27.586 25.603 1.00 87.81 270 ASN A O 1
ATOM 2258 N N . GLN A 1 271 ? 5.915 26.692 26.809 1.00 91.69 271 GLN A N 1
ATOM 2259 C CA . GLN A 1 271 ? 6.978 27.426 26.128 1.00 91.69 271 GLN A CA 1
ATOM 2260 C C . GLN A 1 271 ? 7.158 26.941 24.687 1.00 91.69 271 GLN A C 1
ATOM 2262 O O . GLN A 1 271 ? 7.244 27.753 23.766 1.00 91.69 271 GLN A O 1
ATOM 2267 N N . PHE A 1 272 ? 7.200 25.624 24.486 1.00 86.50 272 PHE A N 1
ATOM 2268 C CA . PHE A 1 272 ? 7.336 25.025 23.161 1.00 86.50 272 PHE A CA 1
ATOM 2269 C C . PHE A 1 272 ? 6.120 25.333 22.281 1.00 86.50 272 PHE A C 1
ATOM 2271 O O . PHE A 1 272 ? 6.276 25.752 21.135 1.00 86.50 272 PHE A O 1
ATOM 2278 N N . LEU A 1 273 ? 4.909 25.178 22.825 1.00 85.38 273 LEU A N 1
ATOM 2279 C CA . LEU A 1 273 ? 3.672 25.462 22.094 1.00 85.38 273 LEU A CA 1
ATOM 2280 C C . LEU A 1 273 ? 3.536 26.944 21.737 1.00 85.38 273 LEU A C 1
ATOM 2282 O O . LEU A 1 273 ? 3.108 27.269 20.631 1.00 85.38 273 LEU A O 1
ATOM 2286 N N . ALA A 1 274 ? 3.927 27.843 22.643 1.00 88.75 274 ALA A N 1
ATOM 2287 C CA . ALA A 1 274 ? 3.925 29.273 22.371 1.00 88.75 274 ALA A CA 1
ATOM 2288 C C . ALA A 1 274 ? 4.883 29.640 21.230 1.00 88.75 274 ALA A C 1
ATOM 2290 O O . ALA A 1 274 ? 4.516 30.429 20.362 1.00 88.75 274 ALA A O 1
ATOM 2291 N N . GLN A 1 275 ? 6.075 29.031 21.196 1.00 89.88 275 GLN A N 1
ATOM 2292 C CA . GLN A 1 275 ? 7.027 29.215 20.100 1.00 89.88 275 GLN A CA 1
ATOM 2293 C C . GLN A 1 275 ? 6.430 28.737 18.773 1.00 89.88 275 GLN A C 1
ATOM 2295 O O . GLN A 1 275 ? 6.392 29.502 17.815 1.00 89.88 275 GLN A O 1
ATOM 2300 N N . ALA A 1 276 ? 5.890 27.515 18.741 1.00 84.31 276 ALA A N 1
ATOM 2301 C CA . ALA A 1 276 ? 5.285 26.953 17.536 1.00 84.31 276 ALA A CA 1
ATOM 2302 C C . ALA A 1 276 ? 4.133 27.822 17.002 1.00 84.31 276 ALA A C 1
ATOM 2304 O O . ALA A 1 276 ? 4.029 28.032 15.796 1.00 84.31 276 ALA A O 1
ATOM 2305 N N . LEU A 1 277 ? 3.296 28.371 17.889 1.00 83.69 277 LEU A N 1
ATOM 2306 C CA . LEU A 1 277 ? 2.185 29.235 17.494 1.00 83.69 277 LEU A CA 1
ATOM 2307 C C . LEU A 1 277 ? 2.664 30.593 16.953 1.00 83.69 277 LEU A C 1
ATOM 2309 O O . LEU A 1 277 ? 2.124 31.075 15.960 1.00 83.69 277 LEU A O 1
ATOM 2313 N N . CYS A 1 278 ? 3.686 31.196 17.569 1.00 87.56 278 CYS A N 1
ATOM 2314 C CA . CYS A 1 278 ? 4.309 32.418 17.053 1.00 87.56 278 CYS A CA 1
ATOM 2315 C C . CYS A 1 278 ? 4.981 32.200 15.689 1.00 87.56 278 CYS A C 1
ATOM 2317 O O . CYS A 1 278 ? 4.930 33.097 14.851 1.00 87.56 278 CYS A O 1
ATOM 2319 N N . ASP A 1 279 ? 5.581 31.030 15.461 1.00 84.12 279 ASP A N 1
ATOM 2320 C CA . ASP A 1 279 ? 6.238 30.695 14.193 1.00 84.12 279 ASP A CA 1
ATOM 2321 C C . ASP A 1 279 ? 5.223 30.457 13.060 1.00 84.12 279 ASP A C 1
ATOM 2323 O O . ASP A 1 279 ? 5.508 30.749 11.898 1.00 84.12 279 ASP A O 1
ATOM 2327 N N . GLN A 1 280 ? 4.037 29.930 13.385 1.00 81.69 280 GLN A N 1
ATOM 2328 C CA . GLN A 1 280 ? 3.010 29.553 12.407 1.00 81.69 280 GLN A CA 1
ATOM 2329 C C . GLN A 1 280 ? 2.006 30.671 12.088 1.00 81.69 280 GLN A C 1
ATOM 2331 O O . GLN A 1 280 ? 1.452 30.689 10.989 1.00 81.69 280 GLN A O 1
ATOM 2336 N N . ASP A 1 281 ? 1.753 31.599 13.015 1.00 80.19 281 ASP A N 1
ATOM 2337 C CA . ASP A 1 281 ? 0.713 32.621 12.868 1.00 80.19 281 ASP A CA 1
ATOM 2338 C C . ASP A 1 281 ? 1.230 34.021 13.235 1.00 80.19 281 ASP A C 1
ATOM 2340 O O . ASP A 1 281 ? 1.524 34.354 14.390 1.00 80.19 281 ASP A O 1
ATOM 2344 N N . SER A 1 282 ? 1.284 34.885 12.216 1.00 84.75 282 SER A N 1
ATOM 2345 C CA . SER A 1 282 ? 1.812 36.250 12.303 1.00 84.75 282 SER A CA 1
ATOM 2346 C C . SER A 1 282 ? 1.066 37.139 13.303 1.00 84.75 282 SER A C 1
ATOM 2348 O O . SER A 1 282 ? 1.640 38.104 13.817 1.00 84.75 282 SER A O 1
ATOM 2350 N N . ARG A 1 283 ? -0.185 36.802 13.648 1.00 86.94 283 ARG A N 1
ATOM 2351 C CA . ARG A 1 283 ? -0.952 37.508 14.685 1.00 86.94 283 ARG A CA 1
ATOM 2352 C C . ARG A 1 283 ? -0.322 37.329 16.062 1.00 86.94 283 ARG A C 1
ATOM 2354 O O . ARG A 1 283 ? -0.295 38.281 16.837 1.00 86.94 283 ARG A O 1
ATOM 2361 N N . PHE A 1 284 ? 0.219 36.146 16.349 1.00 86.38 284 PHE A N 1
ATOM 2362 C CA . PHE A 1 284 ? 0.866 35.834 17.625 1.00 86.38 284 PHE A CA 1
ATOM 2363 C C . PHE A 1 284 ? 2.360 36.159 17.621 1.00 86.38 284 PHE A C 1
ATOM 2365 O O . PHE A 1 284 ? 2.913 36.473 18.675 1.00 86.38 284 PHE A O 1
ATOM 2372 N N . ALA A 1 285 ? 3.005 36.181 16.449 1.00 86.56 285 ALA A N 1
ATOM 2373 C CA . ALA A 1 285 ? 4.387 36.643 16.310 1.00 86.56 285 ALA A CA 1
ATOM 2374 C C . ALA A 1 285 ? 4.589 38.064 16.874 1.00 86.56 285 ALA A C 1
ATOM 2376 O O . ALA A 1 285 ? 5.582 38.329 17.547 1.00 86.56 285 ALA A O 1
ATOM 2377 N N . SER A 1 286 ? 3.617 38.962 16.659 1.00 87.12 286 SER A N 1
ATOM 2378 C CA . SER A 1 286 ? 3.677 40.348 17.153 1.00 87.12 286 SER A CA 1
ATOM 2379 C C . SER A 1 286 ? 3.469 40.493 18.667 1.00 87.12 286 SER A C 1
ATOM 2381 O O . SER A 1 286 ? 3.933 41.469 19.250 1.00 87.12 286 SER A O 1
ATOM 2383 N N . GLN A 1 287 ? 2.809 39.523 19.310 1.00 92.38 287 GLN A N 1
ATOM 2384 C CA . GLN A 1 287 ? 2.605 39.491 20.766 1.00 92.38 287 GLN A CA 1
ATOM 2385 C C . GLN A 1 287 ? 3.823 38.915 21.506 1.00 92.38 287 GLN A C 1
ATOM 2387 O O . GLN A 1 287 ? 4.086 39.259 22.657 1.00 92.38 287 GLN A O 1
ATOM 2392 N N . GLY A 1 288 ? 4.585 38.051 20.830 1.00 93.62 288 GLY A N 1
ATOM 2393 C CA . GLY A 1 288 ? 5.781 37.412 21.361 1.00 93.62 288 GLY A CA 1
ATOM 2394 C C . GLY A 1 288 ? 5.495 36.167 22.207 1.00 93.62 288 GLY A C 1
ATOM 2395 O O . GLY A 1 288 ? 4.472 36.039 22.881 1.00 93.62 288 GLY A O 1
ATOM 2396 N N . VAL A 1 289 ? 6.461 35.247 22.200 1.00 93.56 289 VAL A N 1
ATOM 2397 C CA . VAL A 1 289 ? 6.362 33.910 22.815 1.00 93.56 289 VAL A CA 1
ATOM 2398 C C . VAL A 1 289 ? 6.029 33.978 24.307 1.00 93.56 289 VAL A C 1
ATOM 2400 O O . VAL A 1 289 ? 5.215 33.201 24.800 1.00 93.56 289 VAL A O 1
ATOM 2403 N N . THR A 1 290 ? 6.610 34.939 25.031 1.00 95.75 290 THR A N 1
ATOM 2404 C CA . THR A 1 290 ? 6.371 35.121 26.470 1.00 95.75 290 THR A CA 1
ATOM 2405 C C . THR A 1 290 ? 4.906 35.414 26.776 1.00 95.75 290 THR A C 1
ATOM 2407 O O . THR A 1 290 ? 4.348 34.821 27.697 1.00 95.75 290 THR A O 1
ATOM 2410 N N . TRP A 1 291 ? 4.275 36.302 26.003 1.00 95.88 291 TRP A N 1
ATOM 2411 C CA . TRP A 1 291 ? 2.870 36.653 26.198 1.00 95.88 291 TRP A CA 1
ATOM 2412 C C . TRP A 1 291 ? 1.962 35.463 25.872 1.00 95.88 291 TRP A C 1
ATOM 2414 O O . TRP A 1 291 ? 1.107 35.097 26.674 1.00 95.88 291 TRP A O 1
ATOM 2424 N N . VAL A 1 292 ? 2.214 34.794 24.741 1.00 91.12 292 VAL A N 1
ATOM 2425 C CA . VAL A 1 292 ? 1.445 33.616 24.305 1.00 91.12 292 VAL A CA 1
ATOM 2426 C C . VAL A 1 292 ? 1.497 32.504 25.354 1.00 91.12 292 VAL A C 1
ATOM 2428 O O . VAL A 1 292 ? 0.467 31.914 25.681 1.00 91.12 292 VAL A O 1
ATOM 2431 N N . LYS A 1 293 ? 2.673 32.252 25.940 1.00 94.50 293 LYS A N 1
ATOM 2432 C CA . LYS A 1 293 ? 2.821 31.295 27.040 1.00 94.50 293 LYS A CA 1
ATOM 2433 C C . LYS A 1 293 ? 2.013 31.709 28.273 1.00 94.50 293 LYS A C 1
ATOM 2435 O O . LYS A 1 293 ? 1.328 30.869 28.848 1.00 94.50 293 LYS A O 1
ATOM 2440 N N . GLN A 1 294 ? 2.099 32.972 28.697 1.00 93.88 294 GLN A N 1
ATOM 2441 C CA . GLN A 1 294 ? 1.367 33.464 29.873 1.00 93.88 294 GLN A CA 1
ATOM 2442 C C . GLN A 1 294 ? -0.148 33.323 29.706 1.00 93.88 294 GLN A C 1
ATOM 2444 O O . GLN A 1 294 ? -0.839 32.979 30.666 1.00 93.88 294 GLN A O 1
ATOM 2449 N N . GLU A 1 295 ? -0.646 33.546 28.492 1.00 92.62 295 GLU A N 1
ATOM 2450 C CA . GLU A 1 295 ? -2.054 33.369 28.151 1.00 92.62 295 GLU A CA 1
ATOM 2451 C C . GLU A 1 295 ? -2.468 31.888 28.188 1.00 92.62 295 GLU A C 1
ATOM 2453 O O . GLU A 1 295 ? -3.507 31.554 28.756 1.00 92.62 295 GLU A O 1
ATOM 2458 N N . MET A 1 296 ? -1.633 30.974 27.677 1.00 91.06 296 MET A N 1
ATOM 2459 C CA . MET A 1 296 ? -1.859 29.528 27.831 1.00 91.06 296 MET A CA 1
ATOM 2460 C C . MET A 1 296 ? -1.881 29.107 29.311 1.00 91.06 296 MET A C 1
ATOM 2462 O O . MET A 1 296 ? -2.801 28.405 29.728 1.00 91.06 296 MET A O 1
ATOM 2466 N N . ASP A 1 297 ? -0.922 29.579 30.117 1.00 91.12 297 ASP A N 1
ATOM 2467 C CA . ASP A 1 297 ? -0.862 29.297 31.560 1.00 91.12 297 ASP A CA 1
ATOM 2468 C C . ASP A 1 297 ? -2.113 29.831 32.293 1.00 91.12 297 ASP A C 1
ATOM 2470 O O . ASP A 1 297 ? -2.601 29.224 33.247 1.00 91.12 297 ASP A O 1
ATOM 2474 N N . LEU A 1 298 ? -2.636 30.992 31.879 1.00 89.31 298 LEU A N 1
ATOM 2475 C CA . LEU A 1 298 ? -3.858 31.567 32.443 1.00 89.31 298 LEU A CA 1
ATOM 2476 C C . LEU A 1 298 ? -5.084 30.708 32.119 1.00 89.31 298 LEU A C 1
ATOM 2478 O O . LEU A 1 298 ? -5.888 30.445 33.013 1.00 89.31 298 LEU A O 1
ATOM 2482 N N . GLN A 1 299 ? -5.212 30.249 30.876 1.00 86.44 299 GLN A N 1
ATOM 2483 C CA . GLN A 1 299 ? -6.326 29.407 30.432 1.00 86.44 299 GLN A CA 1
ATOM 2484 C C . GLN A 1 299 ? -6.371 28.071 31.184 1.00 86.44 299 GLN A C 1
ATOM 2486 O O . GLN A 1 299 ? -7.450 27.639 31.587 1.00 86.44 299 GLN A O 1
ATOM 2491 N N . GLU A 1 300 ? -5.215 27.458 31.450 1.00 86.69 300 GLU A N 1
ATOM 2492 C CA . GLU A 1 300 ? -5.133 26.242 32.269 1.00 86.69 300 GLU A CA 1
ATOM 2493 C C . GLU A 1 300 ? -5.589 26.482 33.711 1.00 86.69 300 GLU A C 1
ATOM 2495 O O . GLU A 1 300 ? -6.394 25.711 34.232 1.00 86.69 300 GLU A O 1
ATOM 2500 N N . ARG A 1 301 ? -5.169 27.591 34.337 1.00 88.31 301 ARG A N 1
ATOM 2501 C CA . ARG A 1 301 ? -5.633 27.954 35.690 1.00 88.31 301 ARG A CA 1
ATOM 2502 C C . ARG A 1 301 ? -7.136 28.218 35.745 1.00 88.31 301 ARG A C 1
ATOM 2504 O O . ARG A 1 301 ? -7.789 27.852 36.720 1.00 88.31 301 ARG A O 1
ATOM 2511 N N . LEU A 1 302 ? -7.697 28.865 34.723 1.00 84.31 302 LEU A N 1
ATOM 2512 C CA . LEU A 1 302 ? -9.140 29.114 34.642 1.00 84.31 302 LEU A CA 1
ATOM 2513 C C . LEU A 1 302 ? -9.927 27.811 34.478 1.00 84.31 302 LEU A C 1
ATOM 2515 O O . LEU A 1 302 ? -10.983 27.647 35.093 1.00 84.31 302 LEU A O 1
ATOM 2519 N N . PHE A 1 303 ? -9.406 26.874 33.687 1.00 84.44 303 PHE A N 1
ATOM 2520 C CA . PHE A 1 303 ? -9.987 25.544 33.548 1.00 84.44 303 PHE A CA 1
ATOM 2521 C C . PHE A 1 303 ? -9.953 24.774 34.874 1.00 84.44 303 PHE A C 1
ATOM 2523 O O . PHE A 1 303 ? -10.985 24.281 35.323 1.00 84.44 303 PHE A O 1
ATOM 2530 N N . GLU A 1 304 ? -8.812 24.761 35.563 1.00 86.19 304 GLU A N 1
ATOM 2531 C CA . GLU A 1 304 ? -8.675 24.130 36.879 1.00 86.19 304 GLU A CA 1
ATOM 2532 C C . GLU A 1 304 ? -9.609 24.759 37.925 1.00 86.19 304 GLU A C 1
ATOM 2534 O O . GLU A 1 304 ? -10.287 24.049 38.664 1.00 86.19 304 GLU A O 1
ATOM 2539 N N . SER A 1 305 ? -9.738 26.089 37.944 1.00 83.88 305 SER A N 1
ATOM 2540 C CA . SER A 1 305 ? -10.717 26.776 38.795 1.00 83.88 305 SER A CA 1
ATOM 2541 C C . SER A 1 305 ? -12.156 26.374 38.463 1.00 83.88 305 SER A C 1
ATOM 2543 O O . SER A 1 305 ? -12.992 26.294 39.365 1.00 83.88 305 SER A O 1
ATOM 2545 N N . SER A 1 306 ? -12.457 26.135 37.185 1.00 80.06 306 SER A N 1
ATOM 2546 C CA . SER A 1 306 ? -13.787 25.711 36.746 1.00 80.06 306 SER A CA 1
ATOM 2547 C C . SER A 1 306 ? -14.086 24.299 37.235 1.00 80.06 306 SER A C 1
ATOM 2549 O O . SER A 1 306 ? -15.155 24.092 37.794 1.00 80.06 306 SER A O 1
ATOM 2551 N N . LEU A 1 307 ? -13.134 23.365 37.138 1.00 80.50 307 LEU A N 1
ATOM 2552 C CA . LEU A 1 307 ? -13.251 22.028 37.732 1.00 80.50 307 LEU A CA 1
ATOM 2553 C C . LEU A 1 307 ? -13.437 22.107 39.259 1.00 80.50 307 LEU A C 1
ATOM 2555 O O . LEU A 1 307 ? -14.397 21.570 39.811 1.00 80.50 307 LEU A O 1
ATOM 2559 N N . ASN A 1 308 ? -12.596 22.878 39.948 1.00 83.19 308 ASN A N 1
ATOM 2560 C CA . ASN A 1 308 ? -12.671 23.005 41.404 1.00 83.19 308 ASN A CA 1
ATOM 2561 C C . ASN A 1 308 ? -14.021 23.566 41.878 1.00 83.19 308 ASN A C 1
ATOM 2563 O O . ASN A 1 308 ? -14.535 23.141 42.913 1.00 83.19 308 ASN A O 1
ATOM 2567 N N . SER A 1 309 ? -14.642 24.470 41.109 1.00 77.50 309 SER A N 1
ATOM 2568 C CA . SER A 1 309 ? -15.973 25.018 41.422 1.00 77.50 309 SER A CA 1
ATOM 2569 C C . SER A 1 309 ? -17.084 23.961 41.480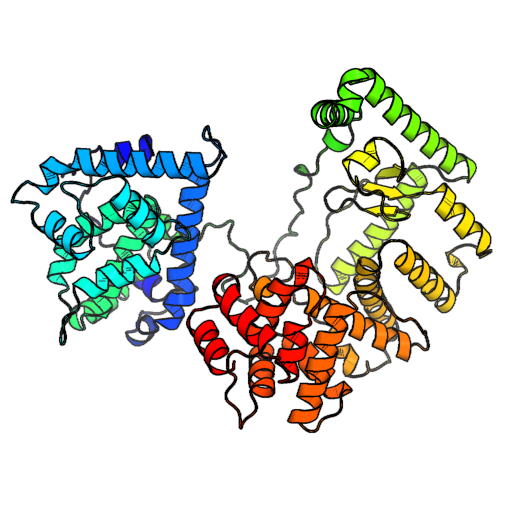 1.00 77.50 309 SER A C 1
ATOM 2571 O O . SER A 1 309 ? -18.170 24.218 42.002 1.00 77.50 309 SER A O 1
ATOM 2573 N N . VAL A 1 310 ? -16.812 22.765 40.959 1.00 72.31 310 VAL A N 1
ATOM 2574 C CA . VAL A 1 310 ? -17.758 21.654 40.870 1.00 72.31 310 VAL A CA 1
ATOM 2575 C C . VAL A 1 310 ? -17.412 20.500 41.804 1.00 72.31 310 VAL A C 1
ATOM 2577 O O . VAL A 1 310 ? -18.077 19.468 41.764 1.00 72.31 310 VAL A O 1
ATOM 2580 N N . GLY A 1 311 ? -16.388 20.683 42.641 1.00 80.31 311 GLY A N 1
ATOM 2581 C CA . GLY A 1 311 ? -15.918 19.682 43.593 1.00 80.31 311 GLY A CA 1
ATOM 2582 C C . GLY A 1 311 ? -15.126 18.540 42.959 1.00 80.31 311 GLY A C 1
ATOM 2583 O O . GLY A 1 311 ? -15.103 17.459 43.532 1.00 80.31 311 GLY A O 1
ATOM 2584 N N . ILE A 1 312 ? -14.523 18.759 41.786 1.00 81.94 312 ILE A N 1
ATOM 2585 C CA . ILE A 1 312 ? -13.657 17.781 41.118 1.00 81.94 312 ILE A CA 1
ATOM 2586 C C . ILE A 1 312 ? -12.344 18.473 40.777 1.00 81.94 312 ILE A C 1
ATOM 2588 O O . ILE A 1 312 ? -12.337 19.549 40.189 1.00 81.94 312 ILE A O 1
ATOM 2592 N N . THR A 1 313 ? -11.226 17.858 41.121 1.00 87.00 313 THR A N 1
ATOM 2593 C CA . THR A 1 313 ? -9.898 18.314 40.706 1.00 87.00 313 THR A CA 1
ATOM 2594 C C . THR A 1 313 ? -9.500 17.677 39.377 1.00 87.00 313 THR A C 1
ATOM 2596 O O . THR A 1 313 ? -9.990 16.613 38.993 1.00 87.00 313 THR A O 1
ATOM 2599 N N . ASN A 1 314 ? -8.553 18.298 38.671 1.00 83.25 314 ASN A N 1
ATOM 2600 C CA . ASN A 1 314 ? -8.014 17.728 37.434 1.00 83.25 314 ASN A CA 1
ATOM 2601 C C . ASN A 1 314 ? -7.401 16.330 37.661 1.00 83.25 314 ASN A C 1
ATOM 2603 O O . ASN A 1 314 ? -7.563 15.434 36.840 1.00 83.25 314 ASN A O 1
ATOM 2607 N N . GLN A 1 315 ? -6.761 16.131 38.818 1.00 86.81 315 GLN A N 1
ATOM 2608 C CA . GLN A 1 315 ? -6.160 14.858 39.211 1.00 86.81 315 GLN A CA 1
ATOM 2609 C C . GLN A 1 315 ? -7.209 13.762 39.457 1.00 86.81 315 GLN A C 1
ATOM 2611 O O . GLN A 1 315 ? -7.003 12.618 39.062 1.00 86.81 315 GLN A O 1
ATOM 2616 N N . GLU A 1 316 ? -8.340 14.088 40.090 1.00 85.38 316 GLU A N 1
ATOM 2617 C CA . GLU A 1 316 ? -9.433 13.126 40.302 1.00 85.38 316 GLU A CA 1
ATOM 2618 C C . GLU A 1 316 ? -10.096 12.718 38.983 1.00 85.38 316 GLU A C 1
ATOM 2620 O O . GLU A 1 316 ? -10.402 11.539 38.778 1.00 85.38 316 GLU A O 1
ATOM 2625 N N . LEU A 1 317 ? -10.289 13.677 38.072 1.00 82.75 317 LEU A N 1
ATOM 2626 C CA . LEU A 1 317 ? -10.821 13.409 36.738 1.00 82.75 317 LEU A CA 1
ATOM 2627 C C . LEU A 1 317 ? -9.870 12.520 35.926 1.00 82.75 317 LEU A C 1
ATOM 2629 O O . LEU A 1 317 ? -10.303 11.532 35.330 1.00 82.75 317 LEU A O 1
ATOM 2633 N N . GLU A 1 318 ? -8.576 12.843 35.947 1.00 86.06 318 GLU A N 1
ATOM 2634 C CA . GLU A 1 318 ? -7.518 12.044 35.333 1.00 86.06 318 GLU A CA 1
ATOM 2635 C C . GLU A 1 318 ? -7.524 10.606 35.869 1.00 86.06 318 GLU A C 1
ATOM 2637 O O . GLU A 1 318 ? -7.598 9.662 35.080 1.00 86.06 318 GLU A O 1
ATOM 2642 N N . GLN A 1 319 ? -7.519 10.429 37.194 1.00 86.25 319 GLN A N 1
ATOM 2643 C CA . GLN A 1 319 ? -7.493 9.102 37.810 1.00 86.25 319 GLN A CA 1
ATOM 2644 C C . GLN A 1 319 ? -8.733 8.279 37.449 1.00 86.25 319 GLN A C 1
ATOM 2646 O O . GLN A 1 319 ? -8.606 7.122 37.061 1.00 86.25 319 GLN A O 1
ATOM 2651 N N . THR A 1 320 ? -9.922 8.889 37.495 1.00 79.94 320 THR A N 1
ATOM 2652 C CA . THR A 1 320 ? -11.188 8.219 37.148 1.00 79.94 320 THR A CA 1
ATOM 2653 C C . THR A 1 320 ? -11.142 7.619 35.742 1.00 79.94 320 THR A C 1
ATOM 2655 O O . THR A 1 320 ? -11.655 6.527 35.491 1.00 79.94 320 THR A O 1
ATOM 2658 N N . LEU A 1 321 ? -10.516 8.323 34.804 1.00 79.06 321 LEU A N 1
ATOM 2659 C CA . LEU A 1 321 ? -10.431 7.876 33.420 1.00 79.06 321 LEU A CA 1
ATOM 2660 C C . LEU A 1 321 ? -9.291 6.901 33.181 1.00 79.06 321 LEU A C 1
ATOM 2662 O O . LEU A 1 321 ? -9.462 5.979 32.388 1.00 79.06 321 LEU A O 1
ATOM 2666 N N . ILE A 1 322 ? -8.167 7.051 33.882 1.00 82.12 322 ILE A N 1
ATOM 2667 C CA . ILE A 1 322 ? -7.123 6.023 33.908 1.00 82.12 322 ILE A CA 1
ATOM 2668 C C . ILE A 1 322 ? -7.719 4.700 34.400 1.00 82.12 322 ILE A C 1
ATOM 2670 O O . ILE A 1 322 ? -7.521 3.673 33.754 1.00 82.12 322 ILE A O 1
ATOM 2674 N N . ASP A 1 323 ? -8.526 4.722 35.461 1.00 79.25 323 ASP A N 1
ATOM 2675 C CA . ASP A 1 323 ? -9.191 3.530 35.996 1.00 79.25 323 ASP A CA 1
ATOM 2676 C C . ASP A 1 323 ? -10.175 2.920 34.978 1.00 79.25 323 ASP A C 1
ATOM 2678 O O . ASP A 1 323 ? -10.212 1.698 34.776 1.00 79.25 323 ASP A O 1
ATOM 2682 N N . ALA A 1 324 ? -10.937 3.761 34.268 1.00 72.69 324 ALA A N 1
ATOM 2683 C CA . ALA A 1 324 ? -11.822 3.322 33.189 1.00 72.69 324 ALA A CA 1
ATOM 2684 C C . ALA A 1 324 ? -11.042 2.683 32.023 1.00 72.69 324 ALA A C 1
ATOM 2686 O O . ALA A 1 324 ? -11.399 1.601 31.546 1.00 72.69 324 ALA A O 1
ATOM 2687 N N . MET A 1 325 ? -9.935 3.300 31.600 1.00 73.06 325 MET A N 1
ATOM 2688 C CA . MET A 1 325 ? -9.061 2.777 30.546 1.00 73.06 325 MET A CA 1
ATOM 2689 C C . MET A 1 325 ? -8.357 1.489 30.972 1.00 73.06 325 MET A C 1
ATOM 2691 O O . MET A 1 325 ? -8.199 0.580 30.158 1.00 73.06 325 MET A O 1
ATOM 2695 N N . GLN A 1 326 ? -7.978 1.362 32.244 1.00 79.00 326 GLN A N 1
ATOM 2696 C CA . GLN A 1 326 ? -7.402 0.138 32.789 1.00 79.00 326 GLN A CA 1
ATOM 2697 C C . GLN A 1 326 ? -8.426 -1.000 32.785 1.00 79.00 326 GLN A C 1
ATOM 2699 O O . GLN A 1 326 ? -8.092 -2.128 32.423 1.00 79.00 326 GLN A O 1
ATOM 2704 N N . THR A 1 327 ? -9.682 -0.701 33.121 1.00 73.19 327 THR A N 1
ATOM 2705 C CA . THR A 1 327 ? -10.791 -1.659 33.032 1.00 73.19 327 THR A CA 1
ATOM 2706 C C . THR A 1 327 ? -10.977 -2.144 31.593 1.00 73.19 327 THR A C 1
ATOM 2708 O O . THR A 1 327 ? -11.048 -3.350 31.350 1.00 73.19 327 THR A O 1
ATOM 2711 N N . TYR A 1 328 ? -10.967 -1.227 30.622 1.00 65.62 328 TYR A N 1
ATOM 2712 C CA . TYR A 1 328 ? -11.025 -1.573 29.201 1.00 65.62 328 TYR A CA 1
ATOM 2713 C C . TYR A 1 328 ? -9.801 -2.385 28.739 1.00 65.62 328 TYR A C 1
ATOM 2715 O O . TYR A 1 328 ? -9.947 -3.391 28.051 1.00 65.62 328 TYR A O 1
ATOM 2723 N N . SER A 1 329 ? -8.594 -2.011 29.170 1.00 65.75 329 SER A N 1
ATOM 2724 C CA . SER A 1 329 ? -7.354 -2.743 28.880 1.00 65.75 329 SER A CA 1
ATOM 2725 C C . SER A 1 329 ? -7.377 -4.170 29.430 1.00 65.75 329 SER A C 1
ATOM 2727 O O . SER A 1 329 ? -6.985 -5.109 28.737 1.00 65.75 329 SER A O 1
ATOM 2729 N N . ASN A 1 330 ? -7.884 -4.365 30.651 1.00 72.06 330 ASN A N 1
ATOM 2730 C CA . ASN A 1 330 ? -8.089 -5.694 31.228 1.00 72.06 330 ASN A CA 1
ATOM 2731 C C . ASN A 1 330 ? -9.060 -6.514 30.372 1.00 72.06 330 ASN A C 1
ATOM 2733 O O . ASN A 1 330 ? -8.745 -7.643 30.012 1.00 72.06 330 ASN A O 1
ATOM 2737 N N . PHE A 1 331 ? -10.185 -5.923 29.969 1.00 60.50 331 PHE A N 1
ATOM 2738 C CA . PHE A 1 331 ? -11.145 -6.573 29.080 1.00 60.50 331 PHE A CA 1
ATOM 2739 C C . PHE A 1 331 ? -10.510 -6.990 27.746 1.00 60.50 331 PHE A C 1
ATOM 2741 O O . PHE A 1 331 ? -10.663 -8.137 27.326 1.00 60.50 331 PHE A O 1
ATOM 2748 N N . VAL A 1 332 ? -9.765 -6.093 27.092 1.00 51.84 332 VAL A N 1
ATOM 2749 C CA . VAL A 1 332 ? -9.120 -6.387 25.805 1.00 51.84 332 VAL A CA 1
ATOM 2750 C C . VAL A 1 332 ? -8.095 -7.516 25.945 1.00 51.84 332 VAL A C 1
ATOM 2752 O O . VAL A 1 332 ? -8.036 -8.416 25.104 1.00 51.84 332 VAL A O 1
ATOM 2755 N N . ARG A 1 333 ? -7.352 -7.530 27.051 1.00 66.00 333 ARG A N 1
ATOM 2756 C CA . ARG A 1 333 ? -6.409 -8.598 27.388 1.00 66.00 333 ARG A CA 1
ATOM 2757 C C . ARG A 1 333 ? -7.100 -9.930 27.653 1.00 66.00 333 ARG A C 1
ATOM 2759 O O . ARG A 1 333 ? -6.644 -10.956 27.168 1.00 66.00 333 ARG A O 1
ATOM 2766 N N . GLU A 1 334 ? -8.189 -9.934 28.407 1.00 60.69 334 GLU A N 1
ATOM 2767 C CA . GLU A 1 334 ? -8.916 -11.158 28.752 1.00 60.69 334 GLU A CA 1
ATOM 2768 C C . GLU A 1 334 ? -9.660 -11.750 27.554 1.00 60.69 334 GLU A C 1
ATOM 2770 O O . GLU A 1 334 ? -9.691 -12.968 27.394 1.00 60.69 334 GLU A O 1
ATOM 2775 N N . LYS A 1 335 ? -10.271 -10.903 26.717 1.00 48.06 335 LYS A N 1
ATOM 2776 C CA . LYS A 1 335 ? -11.129 -11.345 25.608 1.00 48.06 335 LYS A CA 1
ATOM 2777 C C . LYS A 1 335 ? -10.392 -11.559 24.302 1.00 48.06 335 LYS A C 1
ATOM 2779 O O . LYS A 1 335 ? -10.724 -12.490 23.577 1.00 48.06 335 LYS A O 1
ATOM 2784 N N . TYR A 1 336 ? -9.423 -10.706 23.998 1.00 47.66 336 TYR A N 1
ATOM 2785 C CA . TYR A 1 336 ? -8.703 -10.753 22.728 1.00 47.66 336 TYR A CA 1
ATOM 2786 C C . TYR A 1 336 ? -7.249 -11.186 22.891 1.00 47.66 336 TYR A C 1
ATOM 2788 O O . TYR A 1 336 ? -6.565 -11.362 21.888 1.00 47.66 336 TYR A O 1
ATOM 2796 N N . HIS A 1 337 ? -6.771 -11.377 24.127 1.00 56.44 337 HIS A N 1
ATOM 2797 C CA . HIS A 1 337 ? -5.369 -11.693 24.416 1.00 56.44 337 HIS A CA 1
ATOM 2798 C C . HIS A 1 337 ? -4.400 -10.618 23.900 1.00 56.44 337 HIS A C 1
ATOM 2800 O O . HIS A 1 337 ? -3.253 -10.904 23.567 1.00 56.44 337 HIS A O 1
ATOM 2806 N N . ILE A 1 338 ? -4.863 -9.362 23.858 1.00 50.38 338 ILE A N 1
ATOM 2807 C CA . ILE A 1 338 ? -4.080 -8.200 23.430 1.00 50.38 338 ILE A CA 1
ATOM 2808 C C . ILE A 1 338 ? -3.730 -7.358 24.658 1.00 50.38 338 ILE A C 1
ATOM 2810 O O . ILE A 1 338 ? -4.609 -6.892 25.383 1.00 50.38 338 ILE A O 1
ATOM 2814 N N . GLN A 1 339 ? -2.439 -7.127 24.885 1.00 70.38 339 GLN A N 1
ATOM 2815 C CA . GLN A 1 339 ? -1.967 -6.236 25.942 1.00 70.38 339 GLN A CA 1
ATOM 2816 C C . GLN A 1 339 ? -1.930 -4.796 25.420 1.00 70.38 339 GLN A C 1
ATOM 2818 O O . GLN A 1 339 ? -1.055 -4.438 24.635 1.00 70.38 339 GLN A O 1
ATOM 2823 N N . LEU A 1 340 ? -2.867 -3.956 25.862 1.00 61.22 340 LEU A N 1
ATOM 2824 C CA . LEU A 1 340 ? -2.816 -2.524 25.563 1.00 61.22 340 LEU A CA 1
ATOM 2825 C C . LEU A 1 340 ? -1.742 -1.823 26.416 1.00 61.22 340 LEU A C 1
ATOM 2827 O O . LEU A 1 340 ? -1.465 -2.270 27.539 1.00 61.22 340 LEU A O 1
ATOM 2831 N N . PRO A 1 341 ? -1.140 -0.726 25.915 1.00 65.75 341 PRO A N 1
ATOM 2832 C CA . PRO A 1 341 ? -0.223 0.081 26.706 1.00 65.75 341 PRO A CA 1
ATOM 2833 C C . PRO A 1 341 ? -0.899 0.613 27.966 1.00 65.75 341 PRO A C 1
ATOM 2835 O O . PRO A 1 341 ? -2.064 1.008 27.960 1.00 65.75 341 PRO A O 1
ATOM 2838 N N . GLU A 1 342 ? -0.129 0.652 29.047 1.00 75.69 342 GLU A N 1
ATOM 2839 C CA . GLU A 1 342 ? -0.557 1.280 30.289 1.00 75.69 342 GLU A CA 1
ATOM 2840 C C . GLU A 1 342 ? -0.621 2.800 30.094 1.00 75.69 342 GLU A C 1
ATOM 2842 O O . GLU A 1 342 ? 0.388 3.453 29.805 1.00 75.69 342 GLU A O 1
ATOM 2847 N N . ILE A 1 343 ? -1.814 3.368 30.257 1.00 76.31 343 ILE A N 1
ATOM 2848 C CA . ILE A 1 343 ? -2.016 4.814 30.231 1.00 76.31 343 ILE A CA 1
ATOM 2849 C C . ILE A 1 343 ? -1.779 5.333 31.643 1.00 76.31 343 ILE A C 1
ATOM 2851 O O . ILE A 1 343 ? -2.643 5.250 32.506 1.00 76.31 343 ILE A O 1
ATOM 2855 N N . LYS A 1 344 ? -0.580 5.866 31.877 1.00 79.75 344 LYS A N 1
ATOM 2856 C CA . LYS A 1 344 ? -0.177 6.395 33.191 1.00 79.75 344 LYS A CA 1
ATOM 2857 C C . LYS A 1 344 ? -0.628 7.827 33.442 1.00 79.75 344 LYS A C 1
ATOM 2859 O O . LYS A 1 344 ? -0.494 8.313 34.559 1.00 79.75 344 LYS A O 1
ATOM 2864 N N . ARG A 1 345 ? -1.039 8.527 32.385 1.00 81.12 345 ARG A N 1
ATOM 2865 C CA . ARG A 1 345 ? -1.354 9.949 32.435 1.00 81.12 345 ARG A CA 1
ATOM 2866 C C . ARG A 1 345 ? -2.377 10.312 31.372 1.00 81.12 345 ARG A C 1
ATOM 2868 O O . ARG A 1 345 ? -2.223 9.876 30.232 1.00 81.12 345 ARG A O 1
ATOM 2875 N N . LEU A 1 346 ? -3.360 11.128 31.735 1.00 80.19 346 LEU A N 1
ATOM 2876 C CA . LEU A 1 346 ? -4.351 11.715 30.834 1.00 80.19 346 LEU A CA 1
ATOM 2877 C C . LEU A 1 346 ? -4.485 13.201 31.149 1.00 80.19 346 LEU A C 1
ATOM 2879 O O . LEU A 1 346 ? -4.738 13.593 32.282 1.00 80.19 346 LEU A O 1
ATOM 2883 N N . TYR A 1 347 ? -4.334 14.040 30.133 1.00 77.88 347 TYR A N 1
ATOM 2884 C CA . TYR A 1 347 ? -4.436 15.482 30.292 1.00 77.88 347 TYR A CA 1
ATOM 2885 C C . TYR A 1 347 ? -5.806 15.970 29.860 1.00 77.88 347 TYR A C 1
ATOM 2887 O O . TYR A 1 347 ? -6.265 15.663 28.761 1.00 77.88 347 TYR A O 1
ATOM 2895 N N . PHE A 1 348 ? -6.401 16.802 30.702 1.00 79.81 348 PHE A N 1
ATOM 2896 C CA . PHE A 1 348 ? -7.633 17.512 30.408 1.00 79.81 348 PHE A CA 1
ATOM 2897 C C . PHE A 1 348 ? -7.340 18.979 30.172 1.00 79.81 348 PHE A C 1
ATOM 2899 O O . PHE A 1 348 ? -6.753 19.649 31.022 1.00 79.81 348 PHE A O 1
ATOM 2906 N N . LEU A 1 349 ? -7.738 19.460 29.000 1.00 81.38 349 LEU A N 1
ATOM 2907 C CA . LEU A 1 349 ? -7.569 20.845 28.591 1.00 81.38 349 LEU A CA 1
ATOM 2908 C C . LEU A 1 349 ? -8.917 21.436 28.156 1.00 81.38 349 LEU A C 1
ATOM 2910 O O . LEU A 1 349 ? -9.794 20.708 27.680 1.00 81.38 349 LEU A O 1
ATOM 2914 N N . PRO A 1 350 ? -9.106 22.759 28.286 1.00 80.19 350 PRO A N 1
ATOM 2915 C CA . PRO A 1 350 ? -10.301 23.407 27.765 1.00 80.19 350 PRO A CA 1
ATOM 2916 C C . PRO A 1 350 ? -10.335 23.307 26.235 1.00 80.19 350 PRO A C 1
ATOM 2918 O O . PRO A 1 350 ? -9.314 23.491 25.572 1.00 80.19 350 PRO A O 1
ATOM 2921 N N . ILE A 1 351 ? -11.514 23.063 25.652 1.00 77.38 351 ILE A N 1
ATOM 2922 C CA . ILE A 1 351 ? -11.684 23.061 24.184 1.00 77.38 351 ILE A CA 1
ATOM 2923 C C . ILE A 1 351 ? -11.504 24.449 23.550 1.00 77.38 351 ILE A C 1
ATOM 2925 O O . ILE A 1 351 ? -11.308 24.580 22.343 1.00 77.38 351 ILE A O 1
ATOM 2929 N N . TYR A 1 352 ? -11.512 25.502 24.360 1.00 76.50 352 TYR A N 1
ATOM 2930 C CA . TYR A 1 352 ? -11.194 26.867 23.962 1.00 76.50 352 TYR A CA 1
ATOM 2931 C C . TYR A 1 352 ? -9.763 27.246 24.368 1.00 76.50 352 TYR A C 1
ATOM 2933 O O . TYR A 1 352 ? -9.178 26.670 25.281 1.00 76.50 352 TYR A O 1
ATOM 2941 N N . GLY A 1 353 ? -9.212 28.268 23.712 1.00 83.06 353 GLY A N 1
ATOM 2942 C CA . GLY A 1 353 ? -7.899 28.818 24.044 1.00 83.06 353 GLY A CA 1
ATOM 2943 C C . GLY A 1 353 ? -6.841 28.617 22.963 1.00 83.06 353 GLY A C 1
ATOM 2944 O O . GLY A 1 353 ? -7.122 28.183 21.847 1.00 83.06 353 GLY A O 1
ATOM 2945 N N . LEU A 1 354 ? -5.605 29.004 23.270 1.00 84.38 354 LEU A N 1
ATOM 2946 C CA . LEU A 1 354 ? -4.508 29.002 22.295 1.00 84.38 354 LEU A CA 1
ATOM 2947 C C . LEU A 1 354 ? -4.006 27.584 21.995 1.00 84.38 354 LEU A C 1
ATOM 2949 O O . LEU A 1 354 ? -3.662 27.289 20.853 1.00 84.38 354 LEU A O 1
ATOM 2953 N N . LYS A 1 355 ? -4.021 26.689 22.992 1.00 82.56 355 LYS A N 1
ATOM 2954 C CA . LYS A 1 355 ? -3.646 25.279 22.807 1.00 82.56 355 LYS A CA 1
ATOM 2955 C C . LYS A 1 355 ? -4.627 24.524 21.921 1.00 82.56 355 LYS A C 1
ATOM 2957 O O . LYS A 1 355 ? -4.203 23.783 21.040 1.00 82.56 355 LYS A O 1
ATOM 2962 N N . SER A 1 356 ? -5.926 24.718 22.148 1.00 78.38 356 SER A N 1
ATOM 2963 C CA . SER A 1 356 ? -6.949 24.040 21.356 1.00 78.38 356 SER A CA 1
ATOM 2964 C C . SER A 1 356 ? -6.958 24.548 19.918 1.00 78.38 356 SER A C 1
ATOM 2966 O O . SER A 1 356 ? -7.025 23.734 19.013 1.00 78.38 356 SER A O 1
ATOM 2968 N N . LYS A 1 357 ? -6.753 25.852 19.678 1.00 76.69 357 LYS A N 1
ATOM 2969 C CA . LYS A 1 357 ? -6.614 26.415 18.320 1.00 76.69 357 LYS A CA 1
ATOM 2970 C C . LYS A 1 357 ? -5.467 25.813 17.510 1.00 76.69 357 LYS A C 1
ATOM 2972 O O . LYS A 1 357 ? -5.588 25.707 16.296 1.00 76.69 357 LYS A O 1
ATOM 2977 N N . LEU A 1 358 ? -4.364 25.438 18.159 1.00 74.75 358 LEU A N 1
ATOM 2978 C CA . LEU A 1 358 ? -3.236 24.795 17.482 1.00 74.75 358 LEU A CA 1
ATOM 2979 C C . LEU A 1 358 ? -3.569 23.353 17.060 1.00 74.75 358 LEU A C 1
ATOM 2981 O O . LEU A 1 358 ? -3.090 22.887 16.033 1.00 74.75 358 LEU A O 1
ATOM 2985 N N . LEU A 1 359 ? -4.368 22.645 17.864 1.00 69.06 359 LEU A N 1
ATOM 2986 C CA . LEU A 1 359 ? -4.611 21.204 17.719 1.00 69.06 359 LEU A CA 1
ATOM 2987 C C . LEU A 1 359 ? -5.986 20.860 17.117 1.00 69.06 359 LEU A C 1
ATOM 2989 O O . LEU A 1 359 ? -6.175 19.743 16.650 1.00 69.06 359 LEU A O 1
ATOM 2993 N N . ASN A 1 360 ? -6.918 21.811 17.115 1.00 68.38 360 ASN A N 1
ATOM 2994 C CA . ASN A 1 360 ? -8.245 21.775 16.501 1.00 68.38 360 ASN A CA 1
ATOM 2995 C C . ASN A 1 360 ? -8.588 23.188 15.977 1.00 68.38 360 ASN A C 1
ATOM 2997 O O . ASN A 1 360 ? -9.380 23.917 16.586 1.00 68.38 360 ASN A O 1
ATOM 3001 N N . PRO A 1 361 ? -7.959 23.615 14.867 1.00 61.97 361 PRO A N 1
ATOM 3002 C CA . PRO A 1 361 ? -8.127 24.964 14.325 1.00 61.97 361 PRO A CA 1
ATOM 3003 C C . PRO A 1 361 ? -9.554 25.253 13.841 1.00 61.97 361 PRO A C 1
ATOM 3005 O O . PRO A 1 361 ? -9.939 26.418 13.746 1.00 61.97 361 PRO A O 1
ATOM 3008 N N . GLU A 1 362 ? -10.345 24.216 13.561 1.00 59.38 362 GLU A N 1
ATOM 3009 C CA . GLU A 1 362 ? -11.718 24.343 13.066 1.00 59.38 362 GLU A CA 1
ATOM 3010 C C . GLU A 1 362 ? -12.744 24.596 14.180 1.00 59.38 362 GLU A C 1
ATOM 3012 O O . GLU A 1 362 ? -13.859 25.030 13.892 1.00 59.38 362 GLU A O 1
ATOM 3017 N N . GLY A 1 363 ? -12.382 24.360 15.449 1.00 59.88 363 GLY A N 1
ATOM 3018 C CA . GLY A 1 363 ? -13.242 24.647 16.602 1.00 59.88 363 GLY A CA 1
ATOM 3019 C C . GLY A 1 363 ? -14.549 23.849 16.624 1.00 59.88 363 GLY A C 1
ATOM 3020 O O . GLY A 1 363 ? -15.542 24.315 17.180 1.00 59.88 363 GLY A O 1
ATOM 3021 N N . GLN A 1 364 ? -14.570 22.675 15.991 1.00 53.38 364 GLN A N 1
ATOM 3022 C CA . GLN A 1 364 ? -15.745 21.809 15.955 1.00 53.38 364 GLN A CA 1
ATOM 3023 C C . GLN A 1 364 ? -15.785 20.907 17.205 1.00 53.38 364 GLN A C 1
ATOM 3025 O O . GLN A 1 364 ? -14.734 20.474 17.683 1.00 53.38 364 GLN A O 1
ATOM 3030 N N . ALA A 1 365 ? -17.004 20.611 17.681 1.00 61.62 365 ALA A N 1
ATOM 3031 C CA . ALA A 1 365 ? -17.373 19.769 18.835 1.00 61.62 365 ALA A CA 1
ATOM 3032 C C . ALA A 1 365 ? -17.342 20.422 20.239 1.00 61.62 365 ALA A C 1
ATOM 3034 O O . ALA A 1 365 ? -16.713 21.449 20.468 1.00 61.62 365 ALA A O 1
ATOM 3035 N N . LEU A 1 366 ? -18.069 19.810 21.189 1.00 63.56 366 LEU A N 1
ATOM 3036 C CA . LEU A 1 366 ? -18.064 20.147 22.630 1.00 63.56 366 LEU A CA 1
ATOM 3037 C C . LEU A 1 366 ? -16.883 19.501 23.383 1.00 63.56 366 LEU A C 1
ATOM 3039 O O . LEU A 1 366 ? -16.610 19.828 24.538 1.00 63.56 366 LEU A O 1
ATOM 3043 N N . GLY A 1 367 ? -16.178 18.583 22.722 1.00 69.56 367 GLY A N 1
ATOM 3044 C CA . GLY A 1 367 ? -14.969 17.917 23.187 1.00 69.56 367 GLY A CA 1
ATOM 3045 C C . GLY A 1 367 ? -14.295 17.165 22.035 1.00 69.56 367 GLY A C 1
ATOM 3046 O O . GLY A 1 367 ? -14.977 16.783 21.089 1.00 69.56 367 GLY A O 1
ATOM 3047 N N . PHE A 1 368 ? -12.982 16.944 22.097 1.00 68.81 368 PHE A N 1
ATOM 3048 C CA . PHE A 1 368 ? -12.263 16.069 21.162 1.00 68.81 368 PHE A CA 1
ATOM 3049 C C . PHE A 1 368 ? -11.045 15.410 21.824 1.00 68.81 368 PHE A C 1
ATOM 3051 O O . PHE A 1 368 ? -10.506 15.910 22.813 1.00 68.81 368 PHE A O 1
ATOM 3058 N N . VAL A 1 369 ? -10.598 14.285 21.265 1.00 69.81 369 VAL A N 1
ATOM 3059 C CA . VAL A 1 369 ? -9.400 13.555 21.709 1.00 69.81 369 VAL A CA 1
ATOM 3060 C C . VAL A 1 369 ? -8.293 13.748 20.679 1.00 69.81 369 VAL A C 1
ATOM 3062 O O . VAL A 1 369 ? -8.534 13.631 19.480 1.00 69.81 369 VAL A O 1
ATOM 3065 N N . GLN A 1 370 ? -7.069 14.031 21.123 1.00 66.00 370 GLN A N 1
ATOM 3066 C CA . GLN A 1 370 ? -5.914 14.051 20.226 1.00 66.00 370 GLN A CA 1
ATOM 3067 C C . GLN A 1 370 ? -5.393 12.619 20.055 1.00 66.00 370 GLN A C 1
ATOM 3069 O O . GLN A 1 370 ? -4.707 12.119 20.929 1.00 66.00 370 GLN A O 1
ATOM 3074 N N . GLY A 1 371 ? -5.674 11.942 18.939 1.00 58.16 371 GLY A N 1
ATOM 3075 C CA . GLY A 1 371 ? -5.358 10.508 18.767 1.00 58.16 371 GLY A CA 1
ATOM 3076 C C . GLY A 1 371 ? -3.875 10.123 18.912 1.00 58.16 371 GLY A C 1
ATOM 3077 O O . GLY A 1 371 ? -3.549 8.955 19.106 1.00 58.16 371 GLY A O 1
ATOM 3078 N N . THR A 1 372 ? -2.967 11.098 18.849 1.00 57.91 372 THR A N 1
ATOM 3079 C CA . THR A 1 372 ? -1.516 10.904 19.004 1.00 57.91 372 THR A CA 1
ATOM 3080 C C . THR A 1 372 ? -0.976 11.294 20.377 1.00 57.91 372 THR A C 1
ATOM 3082 O O . THR A 1 372 ? 0.226 11.198 20.595 1.00 57.91 372 THR A O 1
ATOM 3085 N N . LEU A 1 373 ? -1.808 11.768 21.307 1.00 66.19 373 LEU A N 1
ATOM 3086 C CA . LEU A 1 373 ? -1.387 12.182 22.647 1.00 66.19 373 LEU A CA 1
ATOM 3087 C C . LEU A 1 373 ? -2.485 11.822 23.659 1.00 66.19 373 LEU A C 1
ATOM 3089 O O . LEU A 1 373 ? -3.660 11.876 23.328 1.00 66.19 373 LEU A O 1
ATOM 3093 N N . PRO A 1 374 ? -2.168 11.512 24.923 1.00 71.25 374 PRO A N 1
ATOM 3094 C CA . PRO A 1 374 ? -3.193 11.249 25.932 1.00 71.25 374 PRO A CA 1
ATOM 3095 C C . PRO A 1 374 ? -3.853 12.559 26.414 1.00 71.25 374 PRO A C 1
ATOM 3097 O O . PRO A 1 374 ? -3.748 12.918 27.584 1.00 71.25 374 PRO A O 1
ATOM 3100 N N . ILE A 1 375 ? -4.467 13.322 25.502 1.00 74.94 375 ILE A N 1
ATOM 3101 C CA . ILE A 1 375 ? -5.067 14.636 25.756 1.00 74.94 375 ILE A CA 1
ATOM 3102 C C . ILE A 1 375 ? -6.527 14.631 25.318 1.00 74.94 375 ILE A C 1
ATOM 3104 O O . ILE A 1 375 ? -6.851 14.285 24.179 1.00 74.94 375 ILE A O 1
ATOM 3108 N N . ILE A 1 376 ? -7.385 15.090 26.222 1.00 79.94 376 ILE A N 1
ATOM 3109 C CA . ILE A 1 376 ? -8.810 15.282 26.010 1.00 79.94 376 ILE A CA 1
ATOM 3110 C C . ILE A 1 376 ? -9.106 16.774 26.158 1.00 79.94 376 ILE A C 1
ATOM 3112 O O . ILE A 1 376 ? -8.831 17.388 27.190 1.00 79.94 376 ILE A O 1
ATOM 3116 N N . PHE A 1 377 ? -9.659 17.356 25.102 1.00 80.06 377 PHE A N 1
ATOM 3117 C CA . PHE A 1 377 ? -10.163 18.720 25.087 1.00 80.06 377 PHE A CA 1
ATOM 3118 C C . PHE A 1 377 ? -11.665 18.687 25.329 1.00 80.06 377 PHE A C 1
ATOM 3120 O O . PHE A 1 377 ? -12.363 17.916 24.677 1.00 80.06 377 PHE A O 1
ATOM 3127 N N . ALA A 1 378 ? -12.178 19.504 26.243 1.00 78.31 378 ALA A N 1
ATOM 3128 C CA . ALA A 1 378 ? -13.606 19.519 26.554 1.00 78.31 378 ALA A CA 1
ATOM 3129 C C . ALA A 1 378 ? -14.092 20.900 27.009 1.00 78.31 378 ALA A C 1
ATOM 3131 O O . ALA A 1 378 ? -13.362 21.636 27.678 1.00 78.31 378 ALA A O 1
ATOM 3132 N N . ASP A 1 379 ? -15.340 21.244 26.684 1.00 75.25 379 ASP A N 1
ATOM 3133 C CA . ASP A 1 379 ? -16.054 22.354 27.320 1.00 75.25 379 ASP A CA 1
ATOM 3134 C C . ASP A 1 379 ? -16.730 21.853 28.596 1.00 75.25 379 ASP A C 1
ATOM 3136 O O . ASP A 1 379 ? -17.914 21.507 28.623 1.00 75.25 379 ASP A O 1
ATOM 3140 N N . TYR A 1 380 ? -15.949 21.767 29.672 1.00 71.88 380 TYR A N 1
ATOM 3141 C CA . TYR A 1 380 ? -16.463 21.248 30.933 1.00 71.88 380 TYR A CA 1
ATOM 3142 C C . TYR A 1 380 ? -17.615 22.098 31.486 1.00 71.88 380 TYR A C 1
ATOM 3144 O O . TYR A 1 380 ? -18.525 21.549 32.097 1.00 71.88 380 TYR A O 1
ATOM 3152 N N . GLY A 1 381 ? -17.623 23.413 31.239 1.00 67.69 381 GLY A N 1
ATOM 3153 C CA . GLY A 1 381 ? -18.708 24.294 31.673 1.00 67.69 381 GLY A CA 1
ATOM 3154 C C . GLY A 1 381 ? -20.039 23.910 31.028 1.00 67.69 381 GLY A C 1
ATOM 3155 O O . GLY A 1 381 ? -21.034 23.707 31.727 1.00 67.69 381 GLY A O 1
ATOM 3156 N N . VAL A 1 382 ? -20.035 23.720 29.708 1.00 67.69 382 VAL A N 1
ATOM 3157 C CA . VAL A 1 382 ? -21.217 23.278 28.954 1.00 67.69 382 VAL A CA 1
ATOM 3158 C C . VAL A 1 382 ? -21.614 21.850 29.338 1.00 67.69 382 VAL A C 1
ATOM 3160 O O . VAL A 1 382 ? -22.776 21.601 29.669 1.00 67.69 382 VAL A O 1
ATOM 3163 N N . ILE A 1 383 ? -20.659 20.913 29.370 1.00 67.00 383 ILE A N 1
ATOM 3164 C CA . ILE A 1 383 ? -20.916 19.510 29.742 1.00 67.00 383 ILE A CA 1
ATOM 3165 C C . ILE A 1 383 ? -21.527 19.430 31.139 1.00 67.00 383 ILE A C 1
ATOM 3167 O O . ILE A 1 383 ? -22.488 18.691 31.349 1.00 67.00 383 ILE A O 1
ATOM 3171 N N . GLN A 1 384 ? -21.016 20.208 32.092 1.00 68.88 384 GLN A N 1
ATOM 3172 C CA . GLN A 1 384 ? -21.516 20.211 33.457 1.00 68.88 384 GLN A CA 1
ATOM 3173 C C . GLN A 1 384 ? -22.932 20.785 33.553 1.00 68.88 384 GLN A C 1
ATOM 3175 O O . GLN A 1 384 ? -23.767 20.244 34.281 1.00 68.88 384 GLN A O 1
ATOM 3180 N N . GLU A 1 385 ? -23.228 21.874 32.844 1.00 64.81 385 GLU A N 1
ATOM 3181 C CA . GLU A 1 385 ? -24.576 22.440 32.832 1.00 64.81 385 GLU A CA 1
ATOM 3182 C C . GLU A 1 385 ? -25.583 21.426 32.279 1.00 64.81 385 GLU A C 1
ATOM 3184 O O . GLU A 1 385 ? -26.656 21.223 32.856 1.00 64.81 385 GLU A O 1
ATOM 3189 N N . HIS A 1 386 ? -25.206 20.716 31.215 1.00 62.91 386 HIS A N 1
ATOM 3190 C CA . HIS A 1 386 ? -25.996 19.612 30.696 1.00 62.91 386 HIS A CA 1
ATOM 3191 C C . HIS A 1 386 ? -26.113 18.472 31.713 1.00 62.91 386 HIS A C 1
ATOM 3193 O O . HIS A 1 386 ? -27.235 18.054 31.984 1.00 62.91 386 HIS A O 1
ATOM 3199 N N . ALA A 1 387 ? -25.011 18.040 32.337 1.00 63.47 387 ALA A N 1
ATOM 3200 C CA . ALA A 1 387 ? -24.970 17.001 33.372 1.00 63.47 387 ALA A CA 1
ATOM 3201 C C . ALA A 1 387 ? -25.939 17.294 34.533 1.00 63.47 387 ALA A C 1
ATOM 3203 O O . ALA A 1 387 ? -26.722 16.433 34.927 1.00 63.47 387 ALA A O 1
ATOM 3204 N N . LYS A 1 388 ? -25.961 18.537 35.032 1.00 63.72 388 LYS A N 1
ATOM 3205 C CA . LYS A 1 388 ? -26.861 18.983 36.111 1.00 63.72 388 LYS A CA 1
ATOM 3206 C C . LYS A 1 388 ? -28.340 18.871 35.740 1.00 63.72 388 LYS A C 1
ATOM 3208 O O . LYS A 1 388 ? -29.155 18.529 36.593 1.00 63.72 388 LYS A O 1
ATOM 3213 N N . ARG A 1 389 ? -28.698 19.130 34.477 1.00 60.25 389 ARG A N 1
ATOM 3214 C CA . ARG A 1 389 ? -30.090 19.034 33.991 1.00 60.25 389 ARG A CA 1
ATOM 3215 C C . ARG A 1 389 ? -30.618 17.605 33.975 1.00 60.25 389 ARG A C 1
ATOM 3217 O O . ARG A 1 389 ? -31.828 17.414 33.922 1.00 60.25 389 ARG A O 1
ATOM 3224 N N . PHE A 1 390 ? -29.733 16.616 34.001 1.00 57.03 390 PHE A N 1
ATOM 3225 C CA . PHE A 1 390 ? -30.140 15.224 33.994 1.00 57.03 390 PHE A CA 1
ATOM 3226 C C . PHE A 1 390 ? -30.606 14.713 35.360 1.00 57.03 390 PHE A C 1
ATOM 3228 O O . PHE A 1 390 ? -31.279 13.690 35.399 1.00 57.03 390 PHE A O 1
ATOM 3235 N N . GLY A 1 391 ? -30.304 15.424 36.455 1.00 55.88 391 GLY A N 1
ATOM 3236 C CA . GLY A 1 391 ? -30.875 15.159 37.782 1.00 55.88 391 GLY A CA 1
ATOM 3237 C C . GLY A 1 391 ? -30.674 13.734 38.307 1.00 55.88 391 GLY A C 1
ATOM 3238 O O . GLY A 1 391 ? -31.406 13.316 39.200 1.00 55.88 391 GLY A O 1
ATOM 3239 N N . TYR A 1 392 ? -29.738 12.977 37.734 1.00 57.38 392 TYR A N 1
ATOM 3240 C CA . TYR A 1 392 ? -29.534 11.589 38.105 1.00 57.38 392 TYR A CA 1
ATOM 3241 C C . TYR A 1 392 ? -28.808 11.490 39.445 1.00 57.38 392 TYR A C 1
ATOM 3243 O O . TYR A 1 392 ? -27.932 12.299 39.763 1.00 57.38 392 TYR A O 1
ATOM 3251 N N . GLU A 1 393 ? -29.174 10.464 40.208 1.00 55.59 393 GLU A N 1
ATOM 3252 C CA . GLU A 1 393 ? -28.387 9.974 41.334 1.00 55.59 393 GLU A CA 1
ATOM 3253 C C . GLU A 1 393 ? -26.982 9.542 40.870 1.00 55.59 393 GLU A C 1
ATOM 3255 O O . GLU A 1 393 ? -26.640 9.618 39.682 1.00 55.59 393 GLU A O 1
ATOM 3260 N N . ARG A 1 394 ? -26.123 9.133 41.809 1.00 56.50 394 ARG A N 1
ATOM 3261 C CA . ARG A 1 394 ? -24.722 8.808 41.506 1.00 56.50 394 ARG A CA 1
ATOM 3262 C C . ARG A 1 394 ? -24.660 7.803 40.354 1.00 56.50 394 ARG A C 1
ATOM 3264 O O . ARG A 1 394 ? -25.509 6.929 40.235 1.00 56.50 394 ARG A O 1
ATOM 3271 N N . TRP A 1 395 ? -23.617 7.879 39.528 1.00 51.50 395 TRP A N 1
ATOM 3272 C CA . TRP A 1 395 ? -23.471 7.045 38.322 1.00 51.50 395 TRP A CA 1
ATOM 3273 C C . TRP A 1 395 ? -23.667 5.535 38.576 1.00 51.50 395 TRP A C 1
ATOM 3275 O O . TRP A 1 395 ? -24.162 4.820 37.709 1.00 51.50 395 TRP A O 1
ATOM 3285 N N . GLY A 1 396 ? -23.322 5.056 39.779 1.00 51.59 396 GLY A N 1
ATOM 3286 C CA . GLY A 1 396 ? -23.505 3.663 40.208 1.00 51.59 396 GLY A CA 1
ATOM 3287 C C . GLY A 1 396 ? -24.942 3.248 40.558 1.00 51.59 396 GLY A C 1
ATOM 3288 O O . GLY A 1 396 ? -25.193 2.060 40.728 1.00 51.59 396 GLY A O 1
ATOM 3289 N N . GLU A 1 397 ? -25.879 4.189 40.658 1.00 60.19 397 GLU A N 1
ATOM 3290 C CA . GLU A 1 397 ? -27.296 3.963 40.994 1.00 60.19 397 GLU A CA 1
ATOM 3291 C C . GLU A 1 397 ? -28.188 3.979 39.734 1.00 60.19 397 GLU A C 1
ATOM 3293 O O . GLU A 1 397 ? -29.377 3.659 39.778 1.00 60.19 397 GLU A O 1
ATOM 3298 N N . LEU A 1 398 ? -27.604 4.292 38.571 1.00 57.53 398 LEU A N 1
ATOM 3299 C CA . LEU A 1 398 ? -28.291 4.288 37.286 1.00 57.53 398 LEU A CA 1
ATOM 3300 C C . LEU A 1 398 ? -28.660 2.870 36.840 1.00 57.53 398 LEU A C 1
ATOM 3302 O O . LEU A 1 398 ? -27.833 1.958 36.808 1.00 57.53 398 LEU A O 1
ATOM 3306 N N . THR A 1 399 ? -29.902 2.690 36.380 1.00 69.31 399 THR A N 1
ATOM 3307 C CA . THR A 1 399 ? -30.296 1.431 35.735 1.00 69.31 399 THR A CA 1
ATOM 3308 C C . THR A 1 399 ? -29.532 1.231 34.421 1.00 69.31 399 THR A C 1
ATOM 3310 O O . THR A 1 399 ? -29.220 2.194 33.717 1.00 69.31 399 THR A O 1
ATOM 3313 N N . LYS A 1 400 ? -29.303 -0.031 34.025 1.00 57.53 400 LYS A N 1
ATOM 3314 C CA . LYS A 1 400 ? -28.648 -0.390 32.748 1.00 57.53 400 LYS A CA 1
ATOM 3315 C C . LYS A 1 400 ? -29.282 0.316 31.540 1.00 57.53 400 LYS A C 1
ATOM 3317 O O . LYS A 1 400 ? -28.568 0.743 30.640 1.00 57.53 400 LYS A O 1
ATOM 3322 N N . LYS A 1 401 ? -30.611 0.477 31.533 1.00 66.06 401 LYS A N 1
ATOM 3323 C CA . LYS A 1 401 ? -31.349 1.184 30.474 1.00 66.06 401 LYS A CA 1
ATOM 3324 C C . LYS A 1 401 ? -30.999 2.676 30.436 1.00 66.06 401 LYS A C 1
ATOM 3326 O O . LYS A 1 401 ? -30.657 3.194 29.379 1.00 66.06 401 LYS A O 1
ATOM 3331 N N . THR A 1 402 ? -31.043 3.344 31.586 1.00 60.09 402 THR A N 1
ATOM 3332 C CA . THR A 1 402 ? -30.729 4.776 31.711 1.00 60.09 402 THR A CA 1
ATOM 3333 C C . THR A 1 402 ? -29.273 5.067 31.343 1.00 60.09 402 THR A C 1
ATOM 3335 O O . THR A 1 402 ? -28.992 6.032 30.638 1.00 60.09 402 THR A O 1
ATOM 3338 N N . LEU A 1 403 ? -28.348 4.191 31.747 1.00 58.44 403 LEU A N 1
ATOM 3339 C CA . LEU A 1 403 ? -26.935 4.287 31.383 1.00 58.44 403 LEU A CA 1
ATOM 3340 C C . LEU A 1 403 ? -26.738 4.253 29.856 1.00 58.44 403 LEU A C 1
ATOM 3342 O O . LEU A 1 403 ? -26.024 5.087 29.304 1.00 58.44 403 LEU A O 1
ATOM 3346 N N . VAL A 1 404 ? -27.408 3.324 29.163 1.00 57.53 404 VAL A N 1
ATOM 3347 C CA . VAL A 1 404 ? -27.371 3.217 27.693 1.00 57.53 404 VAL A CA 1
ATOM 3348 C C . VAL A 1 404 ? -27.925 4.478 27.031 1.00 57.53 404 VAL A C 1
ATOM 3350 O O . VAL A 1 404 ? -27.336 4.965 26.067 1.00 57.53 404 VAL A O 1
ATOM 3353 N N . GLU A 1 405 ? -29.018 5.041 27.548 1.00 62.53 405 GLU A N 1
ATOM 3354 C CA . GLU A 1 405 ? -29.620 6.274 27.023 1.00 62.53 405 GLU A CA 1
ATOM 3355 C C . GLU A 1 405 ? -28.679 7.485 27.156 1.00 62.53 405 GLU A C 1
ATOM 3357 O O . GLU A 1 405 ? -28.503 8.233 26.190 1.00 62.53 405 GLU A O 1
ATOM 3362 N N . ILE A 1 406 ? -28.025 7.649 28.313 1.00 59.69 406 ILE A N 1
ATOM 3363 C CA . ILE A 1 406 ? -27.060 8.732 28.565 1.00 59.69 406 ILE A CA 1
ATOM 3364 C C . ILE A 1 406 ? -25.827 8.580 27.675 1.00 59.69 406 ILE A C 1
ATOM 3366 O O . ILE A 1 406 ? -25.455 9.530 26.987 1.00 59.69 406 ILE A O 1
ATOM 3370 N N . MET A 1 407 ? -25.225 7.387 27.640 1.00 58.38 407 MET A N 1
ATOM 3371 C CA . MET A 1 407 ? -24.049 7.111 26.808 1.00 58.38 407 MET A CA 1
ATOM 3372 C C . MET A 1 407 ? -24.356 7.358 25.331 1.00 58.38 407 MET A C 1
ATOM 3374 O O . MET A 1 407 ? -23.620 8.070 24.657 1.00 58.38 407 MET A O 1
ATOM 3378 N N . THR A 1 408 ? -25.500 6.873 24.842 1.00 57.19 408 THR A N 1
ATOM 3379 C CA . THR A 1 408 ? -25.945 7.114 23.462 1.00 57.19 408 THR A CA 1
ATOM 3380 C C . THR A 1 408 ? -26.073 8.605 23.152 1.00 57.19 408 THR A C 1
ATOM 3382 O O . THR A 1 408 ? -25.766 9.033 22.040 1.00 57.19 408 THR A O 1
ATOM 3385 N N . ARG A 1 409 ? -26.538 9.417 24.109 1.00 61.25 409 ARG A N 1
ATOM 3386 C CA . ARG A 1 409 ? -26.655 10.865 23.925 1.00 61.25 409 ARG A CA 1
ATOM 3387 C C . ARG A 1 409 ? -25.295 11.561 23.907 1.00 61.25 409 ARG A C 1
ATOM 3389 O O . ARG A 1 409 ? -25.047 12.316 22.975 1.00 61.25 409 ARG A O 1
ATOM 3396 N N . ILE A 1 410 ? -24.427 11.292 24.885 1.00 56.19 410 ILE A N 1
ATOM 3397 C CA . ILE A 1 410 ? -23.077 11.881 24.958 1.00 56.19 410 ILE A CA 1
ATOM 3398 C C . ILE A 1 410 ? -22.315 11.596 23.664 1.00 56.19 410 ILE A C 1
ATOM 3400 O O . ILE A 1 410 ? -21.732 12.486 23.053 1.00 56.19 410 ILE A O 1
ATOM 3404 N N . LEU A 1 411 ? -22.391 10.358 23.192 1.00 52.53 411 LEU A N 1
ATOM 3405 C CA . LEU A 1 411 ? -21.680 9.932 21.999 1.00 52.53 411 LEU A CA 1
ATOM 3406 C C . LEU A 1 411 ? -22.231 10.570 20.709 1.00 52.53 411 LEU A C 1
ATOM 3408 O O . LEU A 1 411 ? -21.457 10.867 19.804 1.00 52.53 411 LEU A O 1
ATOM 3412 N N . LYS A 1 412 ? -23.537 10.873 20.630 1.00 55.31 412 LYS A N 1
ATOM 3413 C CA . LYS A 1 412 ? -24.104 11.682 19.530 1.00 55.31 412 LYS A CA 1
ATOM 3414 C C . LYS A 1 412 ? -23.565 13.113 19.500 1.00 55.31 412 LYS A C 1
ATOM 3416 O O . LYS A 1 412 ? -23.478 13.685 18.420 1.00 55.31 412 LYS A O 1
ATOM 3421 N N . GLU A 1 413 ? -23.272 13.690 20.663 1.00 52.72 413 GLU A N 1
ATOM 3422 C CA . GLU A 1 413 ? -22.886 15.099 20.804 1.00 52.72 413 GLU A CA 1
ATOM 3423 C C . GLU A 1 413 ? -21.367 15.326 20.646 1.00 52.72 413 GLU A C 1
ATOM 3425 O O . GLU A 1 413 ? -20.964 16.407 20.224 1.00 52.72 413 GLU A O 1
ATOM 3430 N N . VAL A 1 414 ? -20.525 14.326 20.944 1.00 50.34 414 VAL A N 1
ATOM 3431 C CA . VAL A 1 414 ? -19.053 14.464 20.909 1.00 50.34 414 VAL A CA 1
ATOM 3432 C C . VAL A 1 414 ? -18.466 14.176 19.522 1.00 50.34 414 VAL A C 1
ATOM 3434 O O . VAL A 1 414 ? -17.633 14.947 19.058 1.00 50.34 414 VAL A O 1
ATOM 3437 N N . ALA A 1 415 ? -18.906 13.110 18.845 1.00 57.81 415 ALA A N 1
ATOM 3438 C CA . ALA A 1 415 ? -18.511 12.783 17.470 1.00 57.81 415 ALA A CA 1
ATOM 3439 C C . ALA A 1 415 ? -19.334 11.578 16.957 1.00 57.81 415 ALA A C 1
ATOM 3441 O O . ALA A 1 415 ? -19.082 10.447 17.380 1.00 57.81 415 ALA A O 1
ATOM 3442 N N . PRO A 1 416 ? -20.288 11.758 16.019 1.00 53.41 416 PRO A N 1
ATOM 3443 C CA . PRO A 1 416 ? -21.131 10.668 15.503 1.00 53.41 416 PRO A CA 1
ATOM 3444 C C . PRO A 1 416 ? -20.366 9.484 14.876 1.00 53.41 416 PRO A C 1
ATOM 3446 O O . PRO A 1 416 ? -20.909 8.382 14.786 1.00 53.41 416 PRO A O 1
ATOM 3449 N N . HIS A 1 417 ? -19.121 9.706 14.445 1.00 52.12 417 HIS A N 1
ATOM 3450 C CA . HIS A 1 417 ? -18.215 8.665 13.951 1.00 52.12 417 HIS A CA 1
ATOM 3451 C C . HIS A 1 417 ? -17.759 7.730 15.086 1.00 52.12 417 HIS A C 1
ATOM 3453 O O . HIS A 1 417 ? -18.060 6.537 15.061 1.00 52.12 417 HIS A O 1
ATOM 3459 N N . GLU A 1 418 ? -17.172 8.285 16.149 1.00 53.47 418 GLU A N 1
ATOM 3460 C CA . GLU A 1 418 ? -16.703 7.541 17.331 1.00 53.47 418 GLU A CA 1
ATOM 3461 C C . GLU A 1 418 ? -17.850 6.837 18.084 1.00 53.47 418 GLU A C 1
ATOM 3463 O O . GLU A 1 418 ? -17.678 5.750 18.639 1.00 53.47 418 GLU A O 1
ATOM 3468 N N . LEU A 1 419 ? -19.063 7.408 18.034 1.00 54.59 419 LEU A N 1
ATOM 3469 C CA . LEU A 1 419 ? -20.306 6.784 18.510 1.00 54.59 419 LEU A CA 1
ATOM 3470 C C . LEU A 1 419 ? -20.541 5.405 17.886 1.00 54.59 419 LEU A C 1
ATOM 3472 O O . LEU A 1 419 ? -20.995 4.493 18.573 1.00 54.59 419 LEU A O 1
ATOM 3476 N N . THR A 1 420 ? -20.273 5.249 16.591 1.00 52.72 420 THR A N 1
ATOM 3477 C CA . THR A 1 420 ? -20.577 4.010 15.866 1.00 52.72 420 THR A CA 1
ATOM 3478 C C . THR A 1 420 ? -19.646 2.881 16.302 1.00 52.72 420 THR A C 1
ATOM 3480 O O . THR A 1 420 ? -20.113 1.762 16.533 1.00 52.72 420 THR A O 1
ATOM 3483 N N . HIS A 1 421 ? -18.360 3.186 16.494 1.00 56.19 421 HIS A N 1
ATOM 3484 C CA . HIS A 1 421 ? -17.373 2.227 16.985 1.00 56.19 421 HIS A CA 1
ATOM 3485 C C . HIS A 1 421 ? -17.617 1.862 18.453 1.00 56.19 421 HIS A C 1
ATOM 3487 O O . HIS A 1 421 ? -17.683 0.675 18.783 1.00 56.19 421 HIS A O 1
ATOM 3493 N N . LEU A 1 422 ? -17.852 2.854 19.321 1.00 54.75 422 LEU A N 1
ATOM 3494 C CA . LEU A 1 422 ? -18.071 2.597 20.744 1.00 54.75 422 LEU A CA 1
ATOM 3495 C C . LEU A 1 422 ? -19.391 1.861 21.014 1.00 54.75 422 LEU A C 1
ATOM 3497 O O . LEU A 1 422 ? -19.434 0.980 21.869 1.00 54.75 422 LEU A O 1
ATOM 3501 N N . LEU A 1 423 ? -20.466 2.161 20.276 1.00 54.31 423 LEU A N 1
ATOM 3502 C CA . LEU A 1 423 ? -21.712 1.395 20.385 1.00 54.31 423 LEU A CA 1
ATOM 3503 C C . LEU A 1 423 ? -21.547 -0.049 19.904 1.00 54.31 423 LEU A C 1
ATOM 3505 O O . LEU A 1 423 ? -22.141 -0.940 20.507 1.00 54.31 423 LEU A O 1
ATOM 3509 N N . GLY A 1 424 ? -20.727 -0.293 18.877 1.00 56.25 424 GLY A N 1
ATOM 3510 C CA . GLY A 1 424 ? -20.353 -1.649 18.470 1.00 56.25 424 GLY A CA 1
ATOM 3511 C C . GLY A 1 424 ? -19.662 -2.420 19.601 1.00 56.25 424 GLY A C 1
ATOM 3512 O O . GLY A 1 424 ? -20.025 -3.561 19.892 1.00 56.25 424 GLY A O 1
ATOM 3513 N N . ASP A 1 425 ? -18.737 -1.773 20.311 1.00 53.44 425 ASP A N 1
ATOM 3514 C CA . ASP A 1 425 ? -18.036 -2.369 21.455 1.00 53.44 425 ASP A CA 1
ATOM 3515 C C . ASP A 1 425 ? -18.948 -2.548 22.689 1.00 53.44 425 ASP A C 1
ATOM 3517 O O . ASP A 1 425 ? -18.859 -3.547 23.408 1.00 53.44 425 ASP A O 1
ATOM 3521 N N . MET A 1 426 ? -19.899 -1.640 22.924 1.00 52.75 426 MET A N 1
ATOM 3522 C CA . MET A 1 426 ? -20.897 -1.783 23.996 1.00 52.75 426 MET A CA 1
ATOM 3523 C C . MET A 1 426 ? -21.935 -2.876 23.701 1.00 52.75 426 MET A C 1
ATOM 3525 O O . MET A 1 426 ? -22.349 -3.597 24.614 1.00 52.75 426 MET A O 1
ATOM 3529 N N . ALA A 1 427 ? -22.342 -3.026 22.438 1.00 52.84 427 ALA A N 1
ATOM 3530 C CA . ALA A 1 427 ? -23.201 -4.113 21.975 1.00 52.84 427 ALA A CA 1
ATOM 3531 C C . ALA A 1 427 ? -22.567 -5.477 22.242 1.00 52.84 427 ALA A C 1
ATOM 3533 O O . ALA A 1 427 ? -23.219 -6.401 22.737 1.00 52.84 427 ALA A O 1
ATOM 3534 N N . PHE A 1 428 ? -21.268 -5.575 21.977 1.00 51.50 428 PHE A N 1
ATOM 3535 C CA . PHE A 1 428 ? -20.461 -6.742 22.291 1.00 51.50 428 PHE A CA 1
ATOM 3536 C C . PHE A 1 428 ? -20.459 -7.051 23.797 1.00 51.50 428 PHE A C 1
ATOM 3538 O O . PHE A 1 428 ? -20.707 -8.187 24.205 1.00 51.50 428 PHE A O 1
ATOM 3545 N N . TRP A 1 429 ? -20.248 -6.031 24.635 1.00 43.69 429 TRP A N 1
ATOM 3546 C CA . TRP A 1 429 ? -20.205 -6.170 26.093 1.00 43.69 429 TRP A CA 1
ATOM 3547 C C . TRP A 1 429 ? -21.525 -6.668 26.697 1.00 43.69 429 TRP A C 1
ATOM 3549 O O . TRP A 1 429 ? -21.525 -7.571 27.536 1.00 43.69 429 TRP A O 1
ATOM 3559 N N . GLN A 1 430 ? -22.668 -6.132 26.257 1.00 50.94 430 GLN A N 1
ATOM 3560 C CA . GLN A 1 430 ? -23.967 -6.543 26.799 1.00 50.94 430 GLN A CA 1
ATOM 3561 C C . GLN A 1 430 ? -24.324 -7.995 26.472 1.00 50.94 430 GLN A C 1
ATOM 3563 O O . GLN A 1 430 ? -24.909 -8.671 27.319 1.00 50.94 430 GLN A O 1
ATOM 3568 N N . ASN A 1 431 ? -23.962 -8.479 25.285 1.00 50.59 431 ASN A N 1
ATOM 3569 C CA . ASN A 1 431 ? -24.340 -9.814 24.824 1.00 50.59 431 ASN A CA 1
ATOM 3570 C C . ASN A 1 431 ? -23.533 -10.940 25.493 1.00 50.59 431 ASN A C 1
ATOM 3572 O O . ASN A 1 431 ? -24.060 -12.031 25.667 1.00 50.59 431 ASN A O 1
ATOM 3576 N N . LEU A 1 432 ? -22.295 -10.681 25.932 1.00 42.91 432 LEU A N 1
ATOM 3577 C CA . LEU A 1 432 ? -21.489 -11.662 26.676 1.00 42.91 432 LEU A CA 1
ATOM 3578 C C . LEU A 1 432 ? -21.930 -11.847 28.137 1.00 42.91 432 LEU A C 1
ATOM 3580 O O . LEU A 1 432 ? -21.591 -12.857 28.744 1.00 42.91 432 LEU A O 1
ATOM 3584 N N . SER A 1 433 ? -22.659 -10.883 28.710 1.00 44.06 433 SER A N 1
ATOM 3585 C CA . SER A 1 433 ? -23.164 -10.971 30.092 1.00 44.06 433 SER A CA 1
ATOM 3586 C C . SER A 1 433 ? -24.421 -11.840 30.256 1.00 44.06 433 SER A C 1
ATOM 3588 O O . SER A 1 433 ? -24.751 -12.216 31.375 1.00 44.06 433 SER A O 1
ATOM 3590 N N . ASP A 1 434 ? -25.112 -12.166 29.158 1.00 45.84 434 ASP A N 1
ATOM 3591 C CA . ASP A 1 434 ? -26.301 -13.028 29.130 1.00 45.84 434 ASP A CA 1
ATOM 3592 C C . ASP A 1 434 ? -25.911 -14.383 28.501 1.00 45.84 434 ASP A C 1
ATOM 3594 O O . ASP A 1 434 ? -26.162 -14.624 27.321 1.00 45.84 434 ASP A O 1
ATOM 3598 N N . GLU A 1 435 ? -25.308 -15.292 29.282 1.00 43.59 435 GLU A N 1
ATOM 3599 C CA . GLU A 1 435 ? -24.811 -16.615 28.825 1.00 43.59 435 GLU A CA 1
ATOM 3600 C C . GLU A 1 435 ? -25.870 -17.502 28.124 1.00 43.59 435 GLU A C 1
ATOM 3602 O O . GLU A 1 435 ? -25.528 -18.495 27.488 1.00 43.59 435 GLU A O 1
ATOM 3607 N N . ASN A 1 436 ? -27.154 -17.135 28.193 1.00 42.97 436 ASN A N 1
ATOM 3608 C CA . ASN A 1 436 ? -28.283 -17.914 27.679 1.00 42.97 436 ASN A CA 1
ATOM 3609 C C . ASN A 1 436 ? -28.975 -17.333 26.432 1.00 42.97 436 ASN A C 1
ATOM 3611 O O . ASN A 1 436 ? -29.982 -17.892 25.994 1.00 42.97 436 ASN A O 1
ATOM 3615 N N . LYS A 1 437 ? -28.497 -16.227 25.843 1.00 47.38 437 LYS A N 1
ATOM 3616 C CA . LYS A 1 437 ? -29.082 -15.701 24.597 1.00 47.38 437 LYS A CA 1
ATOM 3617 C C . LYS A 1 437 ? -28.257 -16.120 23.387 1.00 47.38 437 LYS A C 1
ATOM 3619 O O . LYS A 1 437 ? -27.171 -15.602 23.146 1.00 47.38 437 LYS A O 1
ATOM 3624 N N . THR A 1 438 ? -28.815 -17.016 22.573 1.00 46.16 438 THR A N 1
ATOM 3625 C CA . THR A 1 438 ? -28.377 -17.190 21.188 1.00 46.16 438 THR A CA 1
ATOM 3626 C C . THR A 1 438 ? -28.528 -15.855 20.468 1.00 46.16 438 THR A C 1
ATOM 3628 O O . THR A 1 438 ? -29.629 -15.313 20.351 1.00 46.16 438 THR A O 1
ATOM 3631 N N . LEU A 1 439 ? -27.402 -15.295 20.020 1.00 45.66 439 LEU A N 1
ATOM 3632 C CA . LEU A 1 439 ? -27.406 -14.104 19.179 1.00 45.66 439 LEU A CA 1
ATOM 3633 C C . LEU A 1 439 ? -28.305 -14.366 17.962 1.00 45.66 439 LEU A C 1
ATOM 3635 O O . LEU A 1 439 ? -28.192 -15.432 17.349 1.00 45.66 439 LEU A O 1
ATOM 3639 N N . PRO A 1 440 ? -29.155 -13.408 17.556 1.00 50.41 440 PRO A N 1
ATOM 3640 C CA . PRO A 1 440 ? -29.724 -13.445 16.219 1.00 50.41 440 PRO A CA 1
ATOM 3641 C C . PRO A 1 440 ? -28.574 -13.602 15.216 1.00 50.41 440 PRO A C 1
ATOM 3643 O O . PRO A 1 440 ? -27.578 -12.888 15.323 1.00 50.41 440 PRO A O 1
ATOM 3646 N N . GLU A 1 441 ? -28.680 -14.508 14.238 1.00 51.19 441 GLU A N 1
ATOM 3647 C CA . GLU A 1 441 ? -27.612 -14.796 13.255 1.00 51.19 441 GLU A CA 1
ATOM 3648 C C . GLU A 1 441 ? -27.000 -13.538 12.614 1.00 51.19 441 GLU A C 1
ATOM 3650 O O . GLU A 1 441 ? -25.816 -13.509 12.281 1.00 51.19 441 GLU A O 1
ATOM 3655 N N . LYS A 1 442 ? -27.807 -12.478 12.476 1.00 47.84 442 LYS A N 1
ATOM 3656 C CA . LYS A 1 442 ? -27.407 -11.161 11.964 1.00 47.84 442 LYS A CA 1
ATOM 3657 C C . LYS A 1 442 ? -26.259 -10.527 12.775 1.00 47.84 442 LYS A C 1
ATOM 3659 O O . LYS A 1 442 ? -25.532 -9.704 12.237 1.00 47.84 442 LYS A O 1
ATOM 3664 N N . TRP A 1 443 ? -26.096 -10.901 14.047 1.00 48.72 443 TRP A N 1
ATOM 3665 C CA . TRP A 1 443 ? -25.155 -10.327 15.021 1.00 48.72 443 TRP A CA 1
ATOM 3666 C C . TRP A 1 443 ? -24.019 -11.290 15.400 1.00 48.72 443 TRP A C 1
ATOM 3668 O O . TRP A 1 443 ? -23.067 -10.902 16.074 1.00 48.72 443 TRP A O 1
ATOM 3678 N N . ALA A 1 444 ? -24.074 -12.546 14.955 1.00 45.22 444 ALA A N 1
ATOM 3679 C CA . ALA A 1 444 ? -22.949 -13.473 15.098 1.00 45.22 444 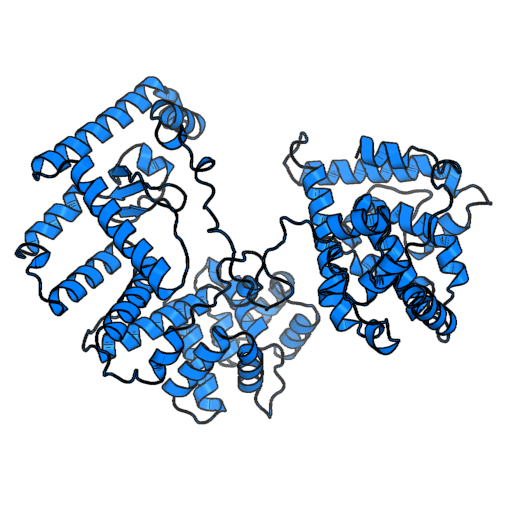ALA A CA 1
ATOM 3680 C C . ALA A 1 444 ? -21.755 -13.061 14.211 1.00 45.22 444 ALA A C 1
ATOM 3682 O O . ALA A 1 444 ? -20.606 -13.370 14.513 1.00 45.22 444 ALA A O 1
ATOM 3683 N N . LEU A 1 445 ? -22.022 -12.296 13.147 1.00 42.12 445 LEU A N 1
ATOM 3684 C CA . LEU A 1 445 ? -21.011 -11.721 12.256 1.00 42.12 445 LEU A CA 1
ATOM 3685 C C . LEU A 1 445 ? -20.153 -10.637 12.923 1.00 42.12 445 LEU A C 1
ATOM 3687 O O . LEU A 1 445 ? -19.010 -10.438 12.528 1.00 42.12 445 LEU A O 1
ATOM 3691 N N . SER A 1 446 ? -20.674 -9.990 13.970 1.00 42.06 446 SER A N 1
ATOM 3692 C CA . SER A 1 446 ? -20.033 -8.884 14.702 1.00 42.06 446 SER A CA 1
ATOM 3693 C C . SER A 1 446 ? -18.877 -9.294 15.622 1.00 42.06 446 SER A C 1
ATOM 3695 O O . SER A 1 446 ? -18.234 -8.426 16.203 1.00 42.06 446 SER A O 1
ATOM 3697 N N . LEU A 1 447 ? -18.609 -10.591 15.788 1.00 38.31 447 LEU A N 1
ATOM 3698 C CA . LEU A 1 447 ? -17.529 -11.083 16.655 1.00 38.31 447 LEU A CA 1
ATOM 3699 C C . LEU A 1 447 ? -16.176 -11.219 15.943 1.00 38.31 447 LEU A C 1
ATOM 3701 O O . LEU A 1 447 ? -15.163 -11.427 16.606 1.00 38.31 447 LEU A O 1
ATOM 3705 N N . TYR A 1 448 ? -16.135 -11.038 14.621 1.00 38.22 448 TYR A N 1
ATOM 3706 C CA . TYR A 1 448 ? -14.893 -10.968 13.857 1.00 38.22 448 TYR A CA 1
ATOM 3707 C C . TYR A 1 448 ? -14.669 -9.528 13.392 1.00 38.22 448 TYR A C 1
ATOM 3709 O O . TYR A 1 448 ? -14.876 -9.207 12.224 1.00 38.22 448 TYR A O 1
ATOM 3717 N N . LYS A 1 449 ? -14.207 -8.645 14.293 1.00 38.41 449 LYS A N 1
ATOM 3718 C CA . LYS A 1 449 ? -13.390 -7.514 13.820 1.00 38.41 449 LYS A CA 1
ATOM 3719 C C . LYS A 1 449 ? -12.265 -8.141 12.977 1.00 38.41 449 LYS A C 1
ATOM 3721 O O . LYS A 1 449 ? -11.644 -9.091 13.468 1.00 38.41 449 LYS A O 1
ATOM 3726 N N . PRO A 1 450 ? -12.027 -7.707 11.725 1.00 38.25 450 PRO A N 1
ATOM 3727 C CA . PRO A 1 450 ? -10.906 -8.209 10.943 1.00 38.25 450 PRO A CA 1
ATOM 3728 C C . PRO A 1 450 ? -9.643 -8.089 11.793 1.00 38.25 450 PRO A C 1
ATOM 3730 O O . PRO A 1 450 ? -9.322 -7.005 12.278 1.00 38.25 450 PRO A O 1
ATOM 3733 N N . ILE A 1 451 ? -8.967 -9.213 12.019 1.00 37.38 451 ILE A N 1
ATOM 3734 C CA . ILE A 1 451 ? -7.795 -9.294 12.904 1.00 37.38 451 ILE A CA 1
ATOM 3735 C C . ILE A 1 451 ? -6.650 -8.390 12.384 1.00 37.38 451 ILE A C 1
ATOM 3737 O O . ILE A 1 451 ? -5.804 -7.963 13.162 1.00 37.38 451 ILE A O 1
ATOM 3741 N N . ASP A 1 452 ? -6.706 -7.987 11.108 1.00 38.12 452 ASP A N 1
ATOM 3742 C CA . ASP A 1 452 ? -5.657 -7.258 10.384 1.00 38.12 452 ASP A CA 1
ATOM 3743 C C . ASP A 1 452 ? -5.899 -5.739 10.222 1.00 38.12 452 ASP A C 1
ATOM 3745 O O . ASP A 1 452 ? -5.314 -5.111 9.342 1.00 38.12 452 ASP A O 1
ATOM 3749 N N . PHE A 1 453 ? -6.710 -5.094 11.073 1.00 36.25 453 PHE A N 1
ATOM 3750 C CA . PHE A 1 453 ? -6.863 -3.621 11.047 1.00 36.25 453 PHE A CA 1
ATOM 3751 C C . PHE A 1 453 ? -5.555 -2.850 11.338 1.00 36.25 453 PHE A C 1
ATOM 3753 O O . PHE A 1 453 ? -5.485 -1.644 11.113 1.00 36.25 453 PHE A O 1
ATOM 3760 N N . GLN A 1 454 ? -4.518 -3.524 11.847 1.00 35.91 454 GLN A N 1
ATOM 3761 C CA . GLN A 1 454 ? -3.239 -2.909 12.218 1.00 35.91 454 GLN A CA 1
ATOM 3762 C C . GLN A 1 454 ? -2.205 -2.864 11.087 1.00 35.91 454 GLN A C 1
ATOM 3764 O O . GLN A 1 454 ? -1.128 -2.304 11.294 1.00 35.91 454 GLN A O 1
ATOM 3769 N N . ASN A 1 455 ? -2.505 -3.403 9.898 1.00 37.84 455 ASN A N 1
ATOM 3770 C CA . ASN A 1 455 ? -1.577 -3.332 8.776 1.00 37.84 455 ASN A CA 1
ATOM 3771 C C . ASN A 1 455 ? -1.941 -2.183 7.818 1.00 37.84 455 ASN A C 1
ATOM 3773 O O . ASN A 1 455 ? -2.824 -2.358 6.975 1.00 37.84 455 ASN A O 1
ATOM 3777 N N . PRO A 1 456 ? -1.249 -1.029 7.863 1.00 37.06 456 PRO A N 1
ATOM 3778 C CA . PRO A 1 456 ? -1.468 0.068 6.917 1.00 37.06 456 PRO A CA 1
ATOM 3779 C C . PRO A 1 456 ? -1.124 -0.288 5.455 1.00 37.06 456 PRO A C 1
ATOM 3781 O O . PRO A 1 456 ? -1.353 0.534 4.573 1.00 37.06 456 PRO A O 1
ATOM 3784 N N . ASN A 1 457 ? -0.590 -1.490 5.186 1.00 37.53 457 ASN A N 1
ATOM 3785 C CA . ASN A 1 457 ? -0.349 -2.023 3.839 1.00 37.53 457 ASN A CA 1
ATOM 3786 C C . ASN A 1 457 ? -1.401 -3.043 3.372 1.00 37.53 457 ASN A C 1
ATOM 3788 O O . ASN A 1 457 ? -1.222 -3.650 2.319 1.00 37.53 457 ASN A O 1
ATOM 3792 N N . SER A 1 458 ? -2.455 -3.292 4.148 1.00 41.53 458 SER A N 1
ATOM 3793 C CA . SER A 1 458 ? -3.541 -4.161 3.699 1.00 41.53 458 SER A CA 1
ATOM 3794 C C . SER A 1 458 ? -4.403 -3.422 2.660 1.00 41.53 458 SER A C 1
ATOM 3796 O O . SER A 1 458 ? -4.721 -2.250 2.849 1.00 41.53 458 SER A O 1
ATOM 3798 N N . ASP A 1 459 ? -4.779 -4.097 1.564 1.00 43.97 459 ASP A N 1
ATOM 3799 C CA . ASP A 1 459 ? -5.549 -3.581 0.403 1.00 43.97 459 ASP A CA 1
ATOM 3800 C C . ASP A 1 459 ? -6.956 -3.018 0.742 1.00 43.97 459 ASP A C 1
ATOM 3802 O O . ASP A 1 459 ? -7.831 -2.904 -0.114 1.00 43.97 459 ASP A O 1
ATOM 3806 N N . TYR A 1 460 ? -7.249 -2.662 1.995 1.00 41.84 460 TYR A N 1
ATOM 3807 C CA . TYR A 1 460 ? -8.525 -2.052 2.377 1.00 41.84 460 TYR A CA 1
ATOM 3808 C C . TYR A 1 460 ? -8.696 -0.631 1.832 1.00 41.84 460 TYR A C 1
ATOM 3810 O O . TYR A 1 460 ? -9.833 -0.182 1.704 1.00 41.84 460 TYR A O 1
ATOM 3818 N N . THR A 1 461 ? -7.618 0.052 1.429 1.00 43.50 461 THR A N 1
ATOM 3819 C CA . THR A 1 461 ? -7.719 1.295 0.643 1.00 43.50 461 THR A CA 1
ATOM 3820 C C . THR A 1 461 ? -8.439 1.075 -0.692 1.00 43.50 461 THR A C 1
ATOM 3822 O O . THR A 1 461 ? -9.072 1.999 -1.199 1.00 43.50 461 THR A O 1
ATOM 3825 N N . GLU A 1 462 ? -8.444 -0.153 -1.225 1.00 46.59 462 GLU A N 1
ATOM 3826 C CA . GLU A 1 462 ? -9.210 -0.516 -2.422 1.00 46.59 462 GLU A CA 1
ATOM 3827 C C . GLU A 1 462 ? -10.685 -0.837 -2.136 1.00 46.59 462 GLU A C 1
ATOM 3829 O O . GLU A 1 462 ? -11.464 -0.960 -3.079 1.00 46.59 462 GLU A O 1
ATOM 3834 N N . ARG A 1 463 ? -11.100 -0.975 -0.866 1.00 56.84 463 ARG A N 1
ATOM 3835 C CA . ARG A 1 463 ? -12.451 -1.439 -0.483 1.00 56.84 463 ARG A CA 1
ATOM 3836 C C . ARG A 1 463 ? -13.439 -0.320 -0.135 1.00 56.84 463 ARG A C 1
ATOM 3838 O O . ARG A 1 463 ? -14.555 -0.613 0.276 1.00 56.84 463 ARG A O 1
ATOM 3845 N N . GLY A 1 464 ? -13.047 0.942 -0.330 1.00 63.72 464 GLY A N 1
ATOM 3846 C CA . GLY A 1 464 ? -13.897 2.114 -0.103 1.00 63.72 464 GLY A CA 1
ATOM 3847 C C . GLY A 1 464 ? -14.231 2.313 1.377 1.00 63.72 464 GLY A C 1
ATOM 3848 O O . GLY A 1 464 ? -15.289 1.890 1.842 1.00 63.72 464 GLY A O 1
ATOM 3849 N N . GLY A 1 465 ? -13.346 2.993 2.117 1.00 68.88 465 GLY A N 1
ATOM 3850 C CA . GLY A 1 465 ? -13.472 3.198 3.568 1.00 68.88 465 GLY A CA 1
ATOM 3851 C C . GLY A 1 465 ? -14.850 3.713 4.000 1.00 68.88 465 GLY A C 1
ATOM 3852 O O . GLY A 1 465 ? -15.435 3.180 4.936 1.00 68.88 465 GLY A O 1
ATOM 3853 N N . GLY A 1 466 ? -15.440 4.649 3.252 1.00 75.31 466 GLY A N 1
ATOM 3854 C CA . GLY A 1 466 ? -16.783 5.156 3.543 1.00 75.31 466 GLY A CA 1
ATOM 3855 C C . GLY A 1 466 ? -17.900 4.096 3.507 1.00 75.31 466 GLY A C 1
ATOM 3856 O O . GLY A 1 466 ? -18.839 4.159 4.302 1.00 75.31 466 GLY A O 1
ATOM 3857 N N . LEU A 1 467 ? -17.802 3.077 2.642 1.00 79.62 467 LEU A N 1
ATOM 3858 C CA . LEU A 1 467 ? -18.813 2.015 2.552 1.00 79.62 467 LEU A CA 1
ATOM 3859 C C . LEU A 1 467 ? -18.723 1.030 3.728 1.00 79.62 467 LEU A C 1
ATOM 3861 O O . LEU A 1 467 ? -19.751 0.542 4.206 1.00 79.62 467 LEU A O 1
ATOM 3865 N N . MET A 1 468 ? -17.509 0.777 4.228 1.00 75.31 468 MET A N 1
ATOM 3866 C CA . MET A 1 468 ? -17.295 0.040 5.478 1.00 75.31 468 MET A CA 1
ATOM 3867 C C . MET A 1 468 ? -18.013 0.714 6.635 1.00 75.31 468 MET A C 1
ATOM 3869 O O . MET A 1 468 ? -18.735 0.066 7.390 1.00 75.31 468 MET A O 1
ATOM 3873 N N . GLU A 1 469 ? -17.817 2.023 6.759 1.00 73.06 469 GLU A N 1
ATOM 3874 C CA . GLU A 1 469 ? -18.377 2.792 7.856 1.00 73.06 469 GLU A CA 1
ATOM 3875 C C . GLU A 1 469 ? -19.903 2.811 7.785 1.00 73.06 469 GLU A C 1
ATOM 3877 O O . GLU A 1 469 ? -20.572 2.538 8.782 1.00 73.06 469 GLU A O 1
ATOM 3882 N N . ALA A 1 470 ? -20.475 2.983 6.590 1.00 83.19 470 ALA A N 1
ATOM 3883 C CA . ALA A 1 470 ? -21.912 2.826 6.373 1.00 83.19 470 ALA A CA 1
ATOM 3884 C C . ALA A 1 470 ? -22.429 1.432 6.783 1.00 83.19 470 ALA A C 1
ATOM 3886 O O . ALA A 1 470 ? -23.508 1.317 7.377 1.00 83.19 470 ALA A O 1
ATOM 3887 N N . CYS A 1 471 ? -21.666 0.369 6.504 1.00 81.56 471 CYS A N 1
ATOM 3888 C CA . CYS A 1 471 ? -22.013 -0.990 6.918 1.00 81.56 471 CYS A CA 1
ATOM 3889 C C . CYS A 1 471 ? -22.031 -1.116 8.447 1.00 81.56 471 CYS A C 1
ATOM 3891 O O . CYS A 1 471 ? -23.005 -1.626 9.007 1.00 81.56 471 CYS A O 1
ATOM 3893 N N . THR A 1 472 ? -21.013 -0.588 9.130 1.00 74.06 472 THR A N 1
ATOM 3894 C CA . THR A 1 472 ? -20.933 -0.559 10.598 1.00 74.06 472 THR A CA 1
ATOM 3895 C C . THR A 1 472 ? -22.096 0.233 11.203 1.00 74.06 472 THR A C 1
ATOM 3897 O O . THR A 1 472 ? -22.775 -0.260 12.104 1.00 74.06 472 THR A O 1
ATOM 3900 N N . VAL A 1 473 ? -22.411 1.415 10.660 1.00 77.12 473 VAL A N 1
ATOM 3901 C CA . VAL A 1 473 ? -23.557 2.243 11.080 1.00 77.12 473 VAL A CA 1
ATOM 3902 C C . VAL A 1 473 ? -24.870 1.471 10.982 1.00 77.12 473 VAL A C 1
ATOM 3904 O O . VAL A 1 473 ? -25.692 1.514 11.907 1.00 77.12 473 VAL A O 1
ATOM 3907 N N . LYS A 1 474 ? -25.081 0.743 9.879 1.00 82.69 474 LYS A N 1
ATOM 3908 C CA . LYS A 1 474 ? -26.285 -0.068 9.692 1.00 82.69 474 LYS A CA 1
ATOM 3909 C C . LYS A 1 474 ? -26.356 -1.219 10.698 1.00 82.69 474 LYS A C 1
ATOM 3911 O O . LYS A 1 474 ? -27.410 -1.406 11.302 1.00 82.69 474 LYS A O 1
ATOM 3916 N N . MET A 1 475 ? -25.258 -1.944 10.926 1.00 75.81 475 MET A N 1
ATOM 3917 C CA . MET A 1 475 ? -25.209 -3.011 11.937 1.00 75.81 475 MET A CA 1
ATOM 3918 C C . MET A 1 475 ? -25.556 -2.477 13.333 1.00 75.81 475 MET A C 1
ATOM 3920 O O . MET A 1 475 ? -26.396 -3.055 14.021 1.00 75.81 475 MET A O 1
ATOM 3924 N N . THR A 1 476 ? -24.976 -1.339 13.721 1.00 69.75 476 THR A N 1
ATOM 3925 C CA . THR A 1 476 ? -25.238 -0.682 15.009 1.00 69.75 476 THR A CA 1
ATOM 3926 C C . THR A 1 476 ? -26.684 -0.196 15.128 1.00 69.75 476 THR A C 1
ATOM 3928 O O . THR A 1 476 ? -27.309 -0.342 16.177 1.00 69.75 476 THR A O 1
ATOM 3931 N N . THR A 1 477 ? -27.255 0.352 14.054 1.00 74.56 477 THR A N 1
ATOM 3932 C CA . THR A 1 477 ? -28.659 0.795 14.036 1.00 74.56 477 THR A CA 1
ATOM 3933 C C . THR A 1 477 ? -29.614 -0.388 14.196 1.00 74.56 477 THR A C 1
ATOM 3935 O O . THR A 1 477 ? -30.517 -0.337 15.032 1.00 74.56 477 THR A O 1
ATOM 3938 N N . ASP A 1 478 ? -29.386 -1.469 13.447 1.00 74.38 478 ASP A N 1
ATOM 3939 C CA . ASP A 1 478 ? -30.178 -2.699 13.541 1.00 74.38 478 ASP A CA 1
ATOM 3940 C C . ASP A 1 478 ? -30.050 -3.326 14.949 1.00 74.38 478 ASP A C 1
ATOM 3942 O O . ASP A 1 478 ? -31.019 -3.875 15.480 1.00 74.38 478 ASP A O 1
ATOM 3946 N N . TRP A 1 479 ? -28.876 -3.192 15.585 1.00 69.88 479 TRP A N 1
ATOM 3947 C CA . TRP A 1 479 ? -28.642 -3.599 16.972 1.00 69.88 479 TRP A CA 1
ATOM 3948 C C . TRP A 1 479 ? -29.506 -2.825 17.976 1.00 69.88 479 TRP A C 1
ATOM 3950 O O . TRP A 1 479 ? -30.263 -3.419 18.750 1.00 69.88 479 TRP A O 1
ATOM 3960 N N . LEU A 1 480 ? -29.444 -1.492 17.930 1.00 65.19 480 LEU A N 1
ATOM 3961 C CA . LEU A 1 480 ? -30.209 -0.614 18.822 1.00 65.19 480 LEU A CA 1
ATOM 3962 C C . LEU A 1 480 ? -31.718 -0.841 18.690 1.00 65.19 480 LEU A C 1
ATOM 3964 O O . LEU A 1 480 ? -32.427 -0.894 19.698 1.00 65.19 480 LEU A O 1
ATOM 3968 N N . GLN A 1 481 ? -32.206 -1.025 17.461 1.00 71.94 481 GLN A N 1
ATOM 3969 C CA . GLN A 1 481 ? -33.623 -1.270 17.197 1.00 71.94 481 GLN A CA 1
ATOM 3970 C C . GLN A 1 481 ? -34.130 -2.545 17.874 1.00 71.94 481 GLN A C 1
ATOM 3972 O O . GLN A 1 481 ? -35.182 -2.512 18.511 1.00 71.94 481 GLN A O 1
ATOM 3977 N N . ALA A 1 482 ? -33.382 -3.649 17.801 1.00 66.25 482 ALA A N 1
ATOM 3978 C CA . ALA A 1 482 ? -33.791 -4.894 18.453 1.00 66.25 482 ALA A CA 1
ATOM 3979 C C . ALA A 1 482 ? -33.778 -4.797 19.989 1.00 66.25 482 ALA A C 1
ATOM 3981 O O . ALA A 1 482 ? -34.496 -5.529 20.665 1.00 66.25 482 ALA A O 1
ATOM 3982 N N . MET A 1 483 ? -33.004 -3.861 20.542 1.00 60.06 483 MET A N 1
ATOM 3983 C CA . MET A 1 483 ? -33.006 -3.531 21.969 1.00 60.06 483 MET A CA 1
ATOM 3984 C C . MET A 1 483 ? -34.149 -2.573 22.361 1.00 60.06 483 MET A C 1
ATOM 3986 O O . MET A 1 483 ? -34.172 -2.067 23.481 1.00 60.06 483 MET A O 1
ATOM 3990 N N . ASN A 1 484 ? -35.110 -2.319 21.463 1.00 70.94 484 ASN A N 1
ATOM 3991 C CA . ASN A 1 484 ? -36.186 -1.332 21.612 1.00 70.94 484 ASN A CA 1
ATOM 3992 C C . ASN A 1 484 ? -35.684 0.107 21.831 1.00 70.94 484 ASN A C 1
ATOM 3994 O O . ASN A 1 484 ? -36.401 0.947 22.381 1.00 70.94 484 ASN A O 1
ATOM 3998 N N . HIS A 1 485 ? -34.466 0.417 21.383 1.00 64.81 485 HIS A N 1
ATOM 3999 C CA . HIS A 1 485 ? -33.943 1.776 21.371 1.00 64.81 485 HIS A CA 1
ATOM 4000 C C . HIS A 1 485 ? -34.143 2.386 19.981 1.00 64.81 485 HIS A C 1
ATOM 4002 O O . HIS A 1 485 ? -33.529 1.979 18.996 1.00 64.81 485 HIS A O 1
ATOM 4008 N N . VAL A 1 486 ? -35.000 3.407 19.891 1.00 61.22 486 VAL A N 1
ATOM 4009 C CA . VAL A 1 486 ? -35.231 4.143 18.641 1.00 61.22 486 VAL A CA 1
ATOM 4010 C C . VAL A 1 486 ? -34.107 5.158 18.457 1.00 61.22 486 VAL A C 1
ATOM 4012 O O . VAL A 1 486 ? -34.229 6.339 18.782 1.00 61.22 486 VAL A O 1
ATOM 4015 N N . VAL A 1 487 ? -32.965 4.682 17.973 1.00 62.72 487 VAL A N 1
ATOM 4016 C CA . VAL A 1 487 ? -31.798 5.520 17.704 1.00 62.72 487 VAL A CA 1
ATOM 4017 C C . VAL A 1 487 ? -31.464 5.429 16.227 1.00 62.72 487 VAL A C 1
ATOM 4019 O O . VAL A 1 487 ? -31.048 4.389 15.732 1.00 62.72 487 VAL A O 1
ATOM 4022 N N . LYS A 1 488 ? -31.633 6.549 15.521 1.00 64.88 488 LYS A N 1
ATOM 4023 C CA . LYS A 1 488 ? -31.121 6.712 14.162 1.00 64.88 488 LYS A CA 1
ATOM 4024 C C . LYS A 1 488 ? -29.694 7.247 14.255 1.00 64.88 488 LYS A C 1
ATOM 4026 O O . LYS A 1 488 ? -29.506 8.402 14.640 1.00 64.88 488 LYS A O 1
ATOM 4031 N N . VAL A 1 489 ? -28.708 6.407 13.957 1.00 65.81 489 VAL A N 1
ATOM 4032 C CA . VAL A 1 489 ? -27.312 6.841 13.816 1.00 65.81 489 VAL A CA 1
ATOM 4033 C C . VAL A 1 489 ? -27.210 7.599 12.486 1.00 65.81 489 VAL A C 1
ATOM 4035 O O . VAL A 1 489 ? -27.579 7.065 11.445 1.00 65.81 489 VAL A O 1
ATOM 4038 N N . GLN A 1 490 ? -26.809 8.874 12.521 1.00 68.25 490 GLN A N 1
ATOM 4039 C CA . GLN A 1 490 ? -26.717 9.748 11.337 1.00 68.25 490 GLN A CA 1
ATOM 4040 C C . GLN A 1 490 ? -25.263 9.930 10.875 1.00 68.25 490 GLN A C 1
ATOM 4042 O O . GLN A 1 490 ? -24.832 11.044 10.600 1.00 68.25 490 GLN A O 1
ATOM 4047 N N . ALA A 1 491 ? -24.491 8.846 10.834 1.00 68.94 491 ALA A N 1
ATOM 4048 C CA . ALA A 1 491 ? -23.142 8.856 10.275 1.00 68.94 491 ALA A CA 1
ATOM 4049 C C . ALA A 1 491 ? -23.168 8.260 8.857 1.00 68.94 491 ALA A C 1
ATOM 4051 O O . ALA A 1 491 ? -23.979 7.375 8.581 1.00 68.94 491 ALA A O 1
ATOM 4052 N N . TYR A 1 492 ? -22.316 8.776 7.966 1.00 77.06 492 TYR A N 1
ATOM 4053 C CA . TYR A 1 492 ? -22.168 8.319 6.574 1.00 77.06 492 TYR A CA 1
ATOM 4054 C C . TYR A 1 492 ? -23.485 8.223 5.778 1.00 77.06 492 TYR A C 1
ATOM 4056 O O . TYR A 1 492 ? -23.797 7.182 5.193 1.00 77.06 492 TYR A O 1
ATOM 4064 N N . PRO A 1 493 ? -24.333 9.274 5.769 1.00 83.62 493 PRO A N 1
ATOM 4065 C CA . PRO A 1 493 ? -25.647 9.200 5.135 1.00 83.62 493 PRO A CA 1
ATOM 4066 C C . PRO A 1 493 ? -25.575 9.028 3.611 1.00 83.62 493 PRO A C 1
ATOM 4068 O O . PRO A 1 493 ? -26.498 8.458 3.033 1.00 83.62 493 PRO A O 1
ATOM 4071 N N . ALA A 1 494 ? -24.516 9.516 2.959 1.00 86.50 494 ALA A N 1
ATOM 4072 C CA . ALA A 1 494 ? -24.348 9.425 1.512 1.00 86.50 494 ALA A CA 1
ATOM 4073 C C . ALA A 1 494 ? -23.851 8.027 1.104 1.00 86.50 494 ALA A C 1
ATOM 4075 O O . ALA A 1 494 ? -24.412 7.391 0.216 1.00 86.50 494 ALA A O 1
ATOM 4076 N N . GLU A 1 495 ? -22.867 7.497 1.821 1.00 89.06 495 GLU A N 1
ATOM 4077 C CA . GLU A 1 495 ? -22.346 6.141 1.671 1.00 89.06 495 GLU A CA 1
ATOM 4078 C C . GLU A 1 495 ? -23.413 5.104 2.055 1.00 89.06 495 GLU A C 1
ATOM 4080 O O . GLU A 1 495 ? -23.540 4.061 1.418 1.00 89.06 495 GLU A O 1
ATOM 4085 N N . GLY A 1 496 ? -24.262 5.422 3.038 1.00 89.44 496 GLY A N 1
ATOM 4086 C CA . GLY A 1 496 ? -25.434 4.631 3.405 1.00 89.44 496 GLY A CA 1
ATOM 4087 C C . GLY A 1 496 ? -26.445 4.468 2.267 1.00 89.44 496 GLY A C 1
ATOM 4088 O O . GLY A 1 496 ? -27.074 3.413 2.159 1.00 89.44 496 GLY A O 1
ATOM 4089 N N . GLN A 1 497 ? -26.579 5.458 1.377 1.00 93.06 497 GLN A N 1
ATOM 4090 C CA . GLN A 1 497 ? -27.400 5.318 0.166 1.00 93.06 497 GLN A CA 1
ATOM 4091 C C . GLN A 1 497 ? -26.766 4.332 -0.816 1.00 93.06 497 GLN A C 1
ATOM 4093 O O . GLN A 1 497 ? -27.472 3.490 -1.366 1.00 93.06 497 GLN A O 1
ATOM 4098 N N . VAL A 1 498 ? -25.441 4.388 -0.991 1.00 92.50 498 VAL A N 1
ATOM 4099 C CA . VAL A 1 498 ? -24.698 3.444 -1.842 1.00 92.50 498 VAL A CA 1
ATOM 4100 C C . VAL A 1 498 ? -24.835 2.016 -1.310 1.00 92.50 498 VAL A C 1
ATOM 4102 O O . VAL A 1 498 ? -25.167 1.104 -2.067 1.00 92.50 498 VAL A O 1
ATOM 4105 N N . LEU A 1 499 ? -24.664 1.828 0.002 1.00 91.81 499 LEU A N 1
ATOM 4106 C CA . LEU A 1 499 ? -24.873 0.544 0.670 1.00 91.81 499 LEU A CA 1
ATOM 4107 C C . LEU A 1 499 ? -26.300 0.024 0.461 1.00 91.81 499 LEU A C 1
ATOM 4109 O O . LEU A 1 499 ? -26.488 -1.149 0.152 1.00 91.81 499 LEU A O 1
ATOM 4113 N N . THR A 1 500 ? -27.303 0.891 0.607 1.00 93.81 500 THR A N 1
ATOM 4114 C CA . THR A 1 500 ? -28.711 0.518 0.407 1.00 93.81 500 THR A CA 1
ATOM 4115 C C . THR A 1 500 ? -28.965 0.070 -1.031 1.00 93.81 500 THR A C 1
ATOM 4117 O O . THR A 1 500 ? -29.544 -0.993 -1.230 1.00 93.81 500 THR A O 1
ATOM 4120 N N . ALA A 1 501 ? -28.455 0.805 -2.024 1.00 94.31 501 ALA A N 1
ATOM 4121 C CA . ALA A 1 501 ? -28.581 0.438 -3.434 1.00 94.31 501 ALA A CA 1
ATOM 4122 C C . ALA A 1 501 ? -27.909 -0.913 -3.745 1.00 94.31 501 ALA A C 1
ATOM 4124 O O . ALA A 1 501 ? -28.458 -1.731 -4.480 1.00 94.31 501 ALA A O 1
ATOM 4125 N N . LEU A 1 502 ? -26.747 -1.192 -3.144 1.00 91.19 502 LEU A N 1
ATOM 4126 C CA . LEU A 1 502 ? -26.078 -2.491 -3.260 1.00 91.19 502 LEU A CA 1
ATOM 4127 C C . LEU A 1 502 ? -26.891 -3.624 -2.624 1.00 91.19 502 LEU A C 1
ATOM 4129 O O . LEU A 1 502 ? -27.045 -4.678 -3.235 1.00 91.19 502 LEU A O 1
ATOM 4133 N N . ILE A 1 503 ? -27.436 -3.415 -1.423 1.00 92.06 503 ILE A N 1
ATOM 4134 C CA . ILE A 1 503 ? -28.300 -4.397 -0.749 1.00 92.06 503 ILE A CA 1
ATOM 4135 C C . ILE A 1 503 ? -29.542 -4.685 -1.598 1.00 92.06 503 ILE A C 1
ATOM 4137 O O . ILE A 1 503 ? -29.908 -5.846 -1.766 1.00 92.06 503 ILE A O 1
ATOM 4141 N N . GLU A 1 504 ? -30.176 -3.651 -2.150 1.00 93.69 504 GLU A N 1
ATOM 4142 C CA . GLU A 1 504 ? -31.336 -3.776 -3.035 1.00 93.69 504 GLU A CA 1
ATOM 4143 C C . GLU A 1 504 ? -31.007 -4.546 -4.314 1.00 93.69 504 GLU A C 1
ATOM 4145 O O . GLU A 1 504 ? -31.783 -5.417 -4.718 1.00 93.69 504 GLU A O 1
ATOM 4150 N N . LEU A 1 505 ? -29.846 -4.277 -4.916 1.00 89.19 505 LEU A N 1
ATOM 4151 C CA . LEU A 1 505 ? -29.364 -4.996 -6.090 1.00 89.19 505 LEU A CA 1
ATOM 4152 C C . LEU A 1 505 ? -29.160 -6.484 -5.779 1.00 89.19 505 LEU A C 1
ATOM 4154 O O . LEU A 1 505 ? -29.720 -7.330 -6.471 1.00 89.19 505 LEU A O 1
ATOM 4158 N N . ILE A 1 506 ? -28.442 -6.810 -4.698 1.00 87.19 506 ILE A N 1
ATOM 4159 C CA . ILE A 1 506 ? -28.208 -8.196 -4.258 1.00 87.19 506 ILE A CA 1
ATOM 4160 C C . ILE A 1 506 ? -29.541 -8.896 -3.974 1.00 87.19 506 ILE A C 1
ATOM 4162 O O . ILE A 1 506 ? -29.760 -10.010 -4.449 1.00 87.19 506 ILE A O 1
ATOM 4166 N N . ALA A 1 507 ? -30.439 -8.249 -3.227 1.00 89.88 507 ALA A N 1
ATOM 4167 C CA . ALA A 1 507 ? -31.749 -8.797 -2.886 1.00 89.88 507 ALA A CA 1
ATOM 4168 C C . ALA A 1 507 ? -32.566 -9.122 -4.142 1.00 89.88 507 ALA A C 1
ATOM 4170 O O . ALA A 1 507 ? -33.116 -10.217 -4.263 1.00 89.88 507 ALA A O 1
ATOM 4171 N N . THR A 1 508 ? -32.589 -8.195 -5.102 1.00 88.62 508 THR A N 1
ATOM 4172 C CA . THR A 1 508 ? -33.341 -8.334 -6.354 1.00 88.62 508 THR A CA 1
ATOM 4173 C C . THR A 1 508 ? -32.753 -9.420 -7.250 1.00 88.62 508 THR A C 1
ATOM 4175 O O . THR A 1 508 ? -33.489 -10.283 -7.726 1.00 88.62 508 THR A O 1
ATOM 4178 N N . GLU A 1 509 ? -31.437 -9.413 -7.471 1.00 84.31 509 GLU A N 1
ATOM 4179 C CA . GLU A 1 509 ? -30.777 -10.363 -8.375 1.00 84.31 509 GLU A CA 1
ATOM 4180 C C . GLU A 1 509 ? -30.800 -11.800 -7.842 1.00 84.31 509 GLU A C 1
ATOM 4182 O O . GLU A 1 509 ? -30.874 -12.741 -8.630 1.00 84.31 509 GLU A O 1
ATOM 4187 N N . ASN A 1 510 ? -30.800 -11.977 -6.517 1.00 81.69 510 ASN A N 1
ATOM 4188 C CA . ASN A 1 510 ? -30.755 -13.296 -5.879 1.00 81.69 510 ASN A CA 1
ATOM 4189 C C . ASN A 1 510 ? -32.106 -13.746 -5.318 1.00 81.69 510 ASN A C 1
ATOM 4191 O O . ASN A 1 510 ? -32.197 -14.842 -4.773 1.00 81.69 510 ASN A O 1
ATOM 4195 N N . GLN A 1 511 ? -33.152 -12.923 -5.448 1.00 90.19 511 GLN A N 1
ATOM 4196 C CA . GLN A 1 511 ? -34.495 -13.205 -4.929 1.00 90.19 511 GLN A CA 1
ATOM 4197 C C . GLN A 1 511 ? -34.496 -13.525 -3.422 1.00 90.19 511 GLN A C 1
ATOM 4199 O O . GLN A 1 511 ? -35.218 -14.405 -2.953 1.00 90.19 511 GLN A O 1
ATOM 4204 N N . ILE A 1 512 ? -33.677 -12.798 -2.660 1.00 87.69 512 ILE A N 1
ATOM 4205 C CA . ILE A 1 512 ? -33.566 -12.917 -1.200 1.00 87.69 512 ILE A CA 1
ATOM 4206 C C . ILE A 1 512 ? -34.085 -11.652 -0.515 1.00 87.69 512 ILE A C 1
ATOM 4208 O O . ILE A 1 512 ? -34.263 -10.608 -1.141 1.00 87.69 512 ILE A O 1
ATOM 4212 N N . SER A 1 513 ? -34.329 -11.730 0.794 1.00 91.25 513 SER A N 1
ATOM 4213 C CA . SER A 1 513 ? -34.725 -10.555 1.570 1.00 91.25 513 SER A CA 1
ATOM 4214 C C . SER A 1 513 ? -33.599 -9.510 1.618 1.00 91.25 513 SER A C 1
ATOM 4216 O O . SER A 1 513 ? -32.418 -9.853 1.542 1.00 91.25 513 SER A O 1
ATOM 4218 N N . GLN A 1 514 ? -33.940 -8.228 1.804 1.00 89.62 514 GLN A N 1
ATOM 4219 C CA . GLN A 1 514 ? -32.934 -7.176 2.025 1.00 89.62 514 GLN A CA 1
ATOM 4220 C C . GLN A 1 514 ? -32.070 -7.449 3.267 1.00 89.62 514 GLN A C 1
ATOM 4222 O O . GLN A 1 514 ? -30.888 -7.110 3.289 1.00 89.62 514 GLN A O 1
ATOM 4227 N N . ASP A 1 515 ? -32.635 -8.094 4.290 1.00 84.75 515 ASP A N 1
ATOM 4228 C CA . ASP A 1 515 ? -31.886 -8.492 5.480 1.00 84.75 515 ASP A CA 1
ATOM 4229 C C . ASP A 1 515 ? -30.841 -9.565 5.166 1.00 84.75 515 ASP A C 1
ATOM 4231 O O . ASP A 1 515 ? -29.708 -9.470 5.639 1.00 84.75 515 ASP A O 1
ATOM 4235 N N . ASP A 1 516 ? -31.186 -10.565 4.355 1.00 83.44 516 ASP A N 1
ATOM 4236 C CA . ASP A 1 516 ? -30.237 -11.604 3.956 1.00 83.44 516 ASP A CA 1
ATOM 4237 C C . ASP A 1 516 ? -29.193 -11.056 2.986 1.00 83.44 516 ASP A C 1
ATOM 4239 O O . ASP A 1 516 ? -28.006 -11.319 3.166 1.00 83.44 516 ASP A O 1
ATOM 4243 N N . ALA A 1 517 ? -29.592 -10.205 2.040 1.00 86.56 517 ALA A N 1
ATOM 4244 C CA . ALA A 1 517 ? -28.667 -9.479 1.173 1.00 86.56 517 ALA A CA 1
ATOM 4245 C C . ALA A 1 517 ? -27.661 -8.639 1.973 1.00 86.56 517 ALA A C 1
ATOM 4247 O O . ALA A 1 517 ? -26.463 -8.673 1.688 1.00 86.56 517 ALA A O 1
ATOM 4248 N N . PHE A 1 518 ? -28.111 -7.949 3.025 1.00 87.62 518 PHE A N 1
ATOM 4249 C CA . PHE A 1 518 ? -27.215 -7.223 3.920 1.00 87.62 518 PHE A CA 1
ATOM 4250 C C . PHE A 1 518 ? -26.267 -8.153 4.684 1.00 87.62 518 PHE A C 1
ATOM 4252 O O . PHE A 1 518 ? -25.076 -7.861 4.766 1.00 87.62 518 PHE A O 1
ATOM 4259 N N . LYS A 1 519 ? -26.748 -9.290 5.206 1.00 79.56 519 LYS A N 1
ATOM 4260 C CA . LYS A 1 519 ? -25.877 -10.289 5.856 1.00 79.56 519 LYS A CA 1
ATOM 4261 C C . LYS A 1 519 ? -24.811 -10.807 4.892 1.00 79.56 519 LYS A C 1
ATOM 4263 O O . LYS A 1 519 ? -23.660 -10.952 5.298 1.00 79.56 519 LYS A O 1
ATOM 4268 N N . TYR A 1 520 ? -25.181 -11.086 3.642 1.00 78.19 520 TYR A N 1
ATOM 4269 C CA . TYR A 1 520 ? -24.242 -11.504 2.602 1.00 78.19 520 TYR A CA 1
ATOM 4270 C C . TYR A 1 520 ? -23.204 -10.423 2.318 1.00 78.19 520 TYR A C 1
ATOM 4272 O O . TYR A 1 520 ? -22.010 -10.718 2.330 1.00 78.19 520 TYR A O 1
ATOM 4280 N N . PHE A 1 521 ? -23.643 -9.175 2.137 1.00 83.25 521 PHE A N 1
ATOM 4281 C CA . PHE A 1 521 ? -22.747 -8.043 1.934 1.00 83.25 521 PHE A CA 1
ATOM 4282 C C . PHE A 1 521 ? -21.765 -7.887 3.104 1.00 83.25 521 PHE A C 1
ATOM 4284 O O . PHE A 1 521 ? -20.556 -7.872 2.890 1.00 83.25 521 PHE A O 1
ATOM 4291 N N . ALA A 1 522 ? -22.262 -7.858 4.344 1.00 77.62 522 ALA A N 1
ATOM 4292 C CA . ALA A 1 522 ? -21.436 -7.719 5.540 1.00 77.62 522 ALA A CA 1
ATOM 4293 C C . ALA A 1 522 ? -20.435 -8.881 5.686 1.00 77.62 522 ALA A C 1
ATOM 4295 O O . ALA A 1 522 ? -19.251 -8.648 5.922 1.00 77.62 522 ALA A O 1
ATOM 4296 N N . ARG A 1 523 ? -20.873 -10.134 5.474 1.00 71.88 523 ARG A N 1
ATOM 4297 C CA . ARG A 1 523 ? -19.990 -11.320 5.453 1.00 71.88 523 ARG A CA 1
ATOM 4298 C C . ARG A 1 523 ? -18.859 -11.156 4.450 1.00 71.88 523 ARG A C 1
ATOM 4300 O O . ARG A 1 523 ? -17.699 -11.351 4.794 1.00 71.88 523 ARG A O 1
ATOM 4307 N N . ALA A 1 524 ? -19.207 -10.794 3.222 1.00 70.19 524 ALA A N 1
ATOM 4308 C CA . ALA A 1 524 ? -18.256 -10.628 2.139 1.00 70.19 524 ALA A CA 1
ATOM 4309 C C . ALA A 1 524 ? -17.272 -9.485 2.348 1.00 70.19 524 ALA A C 1
ATOM 4311 O O . ALA A 1 524 ? -16.110 -9.590 1.963 1.00 70.19 524 ALA A O 1
ATOM 4312 N N . TYR A 1 525 ? -17.735 -8.411 2.976 1.00 69.38 525 TYR A N 1
ATOM 4313 C CA . TYR A 1 525 ? -16.916 -7.253 3.263 1.00 69.38 525 TYR A CA 1
ATOM 4314 C C . TYR A 1 525 ? -15.867 -7.551 4.348 1.00 69.38 525 TYR A C 1
ATOM 4316 O O . TYR A 1 525 ? -14.686 -7.236 4.177 1.00 69.38 525 TYR A O 1
ATOM 4324 N N . PHE A 1 526 ? -16.275 -8.203 5.444 1.00 63.28 526 PHE A N 1
ATOM 4325 C CA . PHE A 1 526 ? -15.406 -8.469 6.598 1.00 63.28 526 PHE A CA 1
ATOM 4326 C C . PHE A 1 526 ? -14.571 -9.757 6.490 1.00 63.28 526 PHE A C 1
ATOM 4328 O O . PHE A 1 526 ? -13.609 -9.914 7.240 1.00 63.28 526 PHE A O 1
ATOM 4335 N N . LEU A 1 527 ? -14.887 -10.673 5.563 1.00 62.22 527 LEU A N 1
ATOM 4336 C CA . LEU A 1 527 ? -14.158 -11.934 5.387 1.00 62.22 527 LEU A CA 1
ATOM 4337 C C . LEU A 1 527 ? -13.461 -11.989 4.012 1.00 62.22 527 LEU A C 1
ATOM 4339 O O . LEU A 1 527 ? -14.148 -12.090 2.994 1.00 62.22 527 LEU A O 1
ATOM 4343 N N . PRO A 1 528 ? -12.111 -12.023 3.948 1.00 54.25 528 PRO A N 1
ATOM 4344 C CA . PRO A 1 528 ? -11.351 -11.939 2.693 1.00 54.25 528 PRO A CA 1
ATOM 4345 C C . PRO A 1 528 ? -11.775 -12.926 1.591 1.00 54.25 528 PRO A C 1
ATOM 4347 O O . PRO A 1 528 ? -11.819 -12.554 0.422 1.00 54.25 528 PRO A O 1
ATOM 4350 N N . GLY A 1 529 ? -12.133 -14.165 1.949 1.00 55.34 529 GLY A N 1
ATOM 4351 C CA . GLY A 1 529 ? -12.555 -15.192 0.983 1.00 55.34 529 GLY A CA 1
ATOM 4352 C C . GLY A 1 529 ? -13.945 -14.973 0.372 1.00 55.34 529 GLY A C 1
ATOM 4353 O O . GLY A 1 529 ? -14.231 -15.493 -0.703 1.00 55.34 529 GLY A O 1
ATOM 4354 N N . HIS A 1 530 ? -14.792 -14.173 1.019 1.00 64.44 530 HIS A N 1
ATOM 4355 C CA . HIS A 1 530 ? -16.191 -13.983 0.630 1.00 64.44 530 HIS A CA 1
ATOM 4356 C C . HIS A 1 530 ? -16.387 -12.740 -0.253 1.00 64.44 530 HIS A C 1
ATOM 4358 O O . HIS A 1 530 ? -17.431 -12.586 -0.882 1.00 64.44 530 HIS A O 1
ATOM 4364 N N . LEU A 1 531 ? -15.371 -11.880 -0.387 1.00 62.97 531 LEU A N 1
ATOM 4365 C CA . LEU A 1 531 ? -15.404 -10.753 -1.324 1.00 62.97 531 LEU A CA 1
ATOM 4366 C C . LEU A 1 531 ? -15.515 -11.232 -2.779 1.00 62.97 531 LEU A C 1
ATOM 4368 O O . LEU A 1 531 ? -16.251 -10.650 -3.572 1.00 62.97 531 LEU A O 1
ATOM 4372 N N . LEU A 1 532 ? -14.829 -12.330 -3.119 1.00 62.56 532 LEU A N 1
ATOM 4373 C CA . LEU A 1 532 ? -14.949 -12.968 -4.430 1.00 62.56 532 LEU A CA 1
ATOM 4374 C C . LEU A 1 532 ? -16.360 -13.531 -4.648 1.00 62.56 532 LEU A C 1
ATOM 4376 O O . LEU A 1 532 ? -16.861 -13.512 -5.769 1.00 62.56 532 LEU A O 1
ATOM 4380 N N . GLU A 1 533 ? -17.013 -14.021 -3.593 1.00 67.88 533 GLU A N 1
ATOM 4381 C CA . GLU A 1 533 ? -18.399 -14.490 -3.661 1.00 67.88 533 GLU A CA 1
ATOM 4382 C C . GLU A 1 533 ? -19.368 -13.333 -3.881 1.00 67.88 533 GLU A C 1
ATOM 4384 O O . GLU A 1 533 ? -20.205 -13.417 -4.771 1.00 67.88 533 GLU A O 1
ATOM 4389 N N . LEU A 1 534 ? -19.203 -12.217 -3.169 1.00 70.69 534 LEU A N 1
ATOM 4390 C CA . LEU A 1 534 ? -19.986 -11.007 -3.420 1.00 70.69 534 LEU A CA 1
ATOM 4391 C C . LEU A 1 534 ? -19.754 -10.463 -4.827 1.00 70.69 534 LEU A C 1
ATOM 4393 O O . LEU A 1 534 ? -20.712 -10.092 -5.499 1.00 70.69 534 LEU A O 1
ATOM 4397 N N . ALA A 1 535 ? -18.507 -10.467 -5.302 1.00 66.25 535 ALA A N 1
ATOM 4398 C CA . ALA A 1 535 ? -18.196 -10.101 -6.675 1.00 66.25 535 ALA A CA 1
ATOM 4399 C C . ALA A 1 535 ? -18.910 -11.030 -7.664 1.00 66.25 535 ALA A C 1
ATOM 4401 O O . ALA A 1 535 ? -19.509 -10.528 -8.605 1.00 66.25 535 ALA A O 1
ATOM 4402 N N . LYS A 1 536 ? -18.917 -12.353 -7.447 1.00 66.94 536 LYS A N 1
ATOM 4403 C CA . LYS A 1 536 ? -19.650 -13.322 -8.286 1.00 66.94 536 LYS A CA 1
ATOM 4404 C C . LYS A 1 536 ? -21.160 -13.094 -8.259 1.00 66.94 536 LYS A C 1
ATOM 4406 O O . LYS A 1 536 ? -21.786 -13.121 -9.311 1.00 66.94 536 LYS A O 1
ATOM 4411 N N . ILE A 1 537 ? -21.720 -12.833 -7.082 1.00 69.81 537 ILE A N 1
ATOM 4412 C CA . ILE A 1 537 ? -23.146 -12.569 -6.883 1.00 69.81 537 ILE A CA 1
ATOM 4413 C C . ILE A 1 537 ? -23.562 -11.299 -7.631 1.00 69.81 537 ILE A C 1
ATOM 4415 O O . ILE A 1 537 ? -24.475 -11.349 -8.444 1.00 69.81 537 ILE A O 1
ATOM 4419 N N . LEU A 1 538 ? -22.834 -10.198 -7.432 1.00 67.94 538 LEU A N 1
ATOM 4420 C CA . LEU A 1 538 ? -23.051 -8.925 -8.134 1.00 67.94 538 LEU A CA 1
ATOM 4421 C C . LEU A 1 538 ? -22.678 -8.980 -9.625 1.00 67.94 538 LEU A C 1
ATOM 4423 O O . LEU A 1 538 ? -23.042 -8.099 -10.404 1.00 67.94 538 LEU A O 1
ATOM 4427 N N . SER A 1 539 ? -21.908 -9.993 -10.030 1.00 58.69 539 SER A N 1
ATOM 4428 C CA . SER A 1 539 ? -21.649 -10.285 -11.440 1.00 58.69 539 SER A CA 1
ATOM 4429 C C . SER A 1 539 ? -22.812 -11.030 -12.085 1.00 58.69 539 SER A C 1
ATOM 4431 O O . SER A 1 539 ? -22.880 -11.037 -13.304 1.00 58.69 539 SER A O 1
ATOM 4433 N N . GLY A 1 540 ? -23.701 -11.665 -11.315 1.00 52.31 540 GLY A N 1
ATOM 4434 C CA . GLY A 1 540 ? -24.736 -12.571 -11.807 1.00 52.31 540 GLY A CA 1
ATOM 4435 C C . GLY A 1 540 ? -24.187 -13.772 -12.597 1.00 52.31 540 GLY A C 1
ATOM 4436 O O . GLY A 1 540 ? -23.246 -13.673 -13.383 1.00 52.31 540 GLY A O 1
ATOM 4437 N N . GLU A 1 541 ? -24.831 -14.935 -12.498 1.00 45.00 541 GLU A N 1
ATOM 4438 C CA . GLU A 1 541 ? -24.483 -16.080 -13.364 1.00 45.00 541 GLU A CA 1
ATOM 4439 C C . GLU A 1 541 ? -24.747 -15.798 -14.862 1.00 45.00 541 GLU A C 1
ATOM 4441 O O . GLU A 1 541 ? -24.208 -16.483 -15.727 1.00 45.00 541 GLU A O 1
ATOM 4446 N N . ASN A 1 542 ? -25.522 -14.750 -15.182 1.00 43.75 542 ASN A N 1
ATOM 4447 C CA . ASN A 1 542 ? -25.957 -14.410 -16.542 1.00 43.75 542 ASN A CA 1
ATOM 4448 C C . ASN A 1 542 ? -25.409 -13.080 -17.110 1.00 43.75 542 ASN A C 1
ATOM 4450 O O . ASN A 1 542 ? -25.745 -12.738 -18.246 1.00 43.75 542 ASN A O 1
ATOM 4454 N N . ARG A 1 543 ? -24.592 -12.297 -16.380 1.00 48.69 543 ARG A N 1
ATOM 4455 C CA . ARG A 1 543 ? -24.082 -10.993 -16.868 1.00 48.69 543 ARG A CA 1
ATOM 4456 C C . ARG A 1 543 ? -22.657 -10.674 -16.398 1.00 48.69 543 ARG A C 1
ATOM 4458 O O . ARG A 1 543 ? -22.486 -9.800 -15.572 1.00 48.69 543 ARG A O 1
ATOM 4465 N N . CYS A 1 544 ? -21.625 -11.271 -17.002 1.00 49.16 544 CYS A N 1
ATOM 4466 C CA . CYS A 1 544 ? -20.200 -10.964 -16.759 1.00 49.16 544 CYS A CA 1
ATOM 4467 C C . CYS A 1 544 ? -19.881 -9.483 -16.414 1.00 49.16 544 CYS A C 1
ATOM 4469 O O . CYS A 1 544 ? -19.573 -8.683 -17.300 1.00 49.16 544 CYS A O 1
ATOM 4471 N N . ARG A 1 545 ? -19.852 -9.134 -15.119 1.00 64.19 545 ARG A N 1
ATOM 4472 C CA . ARG A 1 545 ? -19.295 -7.870 -14.603 1.00 64.19 545 ARG A CA 1
ATOM 4473 C C . ARG A 1 545 ? -18.150 -8.149 -13.614 1.00 64.19 545 ARG A C 1
ATOM 4475 O O . ARG A 1 545 ? -18.227 -7.727 -12.462 1.00 64.19 545 ARG A O 1
ATOM 4482 N N . PRO A 1 546 ? -17.049 -8.796 -14.051 1.00 59.06 546 PRO A N 1
ATOM 4483 C CA . PRO A 1 546 ? -15.960 -9.265 -13.178 1.00 59.06 546 PRO A CA 1
ATOM 4484 C C . PRO A 1 546 ? -15.223 -8.159 -12.396 1.00 59.06 546 PRO A C 1
ATOM 4486 O O . PRO A 1 546 ? -14.355 -8.458 -11.582 1.00 59.06 546 PRO A O 1
ATOM 4489 N N . HIS A 1 547 ? -15.556 -6.887 -12.632 1.00 75.69 547 HIS A N 1
ATOM 4490 C CA . HIS A 1 547 ? -14.928 -5.721 -12.014 1.00 75.69 547 HIS A CA 1
ATOM 4491 C C . HIS A 1 547 ? -15.934 -4.725 -11.409 1.00 75.69 547 HIS A C 1
ATOM 4493 O O . HIS A 1 547 ? -15.563 -3.594 -11.109 1.00 75.69 547 HIS A O 1
ATOM 4499 N N . PHE A 1 548 ? -17.205 -5.116 -11.250 1.00 81.00 548 PHE A N 1
ATOM 4500 C CA . PHE A 1 548 ? -18.285 -4.214 -10.829 1.00 81.00 548 PHE A CA 1
ATOM 4501 C C . PHE A 1 548 ? -17.985 -3.492 -9.512 1.00 81.00 548 PHE A C 1
ATOM 4503 O O . PHE A 1 548 ? -18.078 -2.270 -9.436 1.00 81.00 548 PHE A O 1
ATOM 4510 N N . LEU A 1 549 ? -17.556 -4.241 -8.495 1.00 79.50 549 LEU A N 1
ATOM 4511 C CA . LEU A 1 549 ? -17.284 -3.695 -7.170 1.00 79.50 549 LEU A CA 1
ATOM 4512 C C . LEU A 1 549 ? -16.055 -2.767 -7.170 1.00 79.50 549 LEU A C 1
ATOM 4514 O O . LEU A 1 549 ? -16.097 -1.693 -6.583 1.00 79.50 549 LEU A O 1
ATOM 4518 N N . SER A 1 550 ? -14.999 -3.122 -7.912 1.00 79.88 550 SER A N 1
ATOM 4519 C CA . SER A 1 550 ? -13.815 -2.267 -8.084 1.00 79.88 550 SER A CA 1
ATOM 4520 C C . SER A 1 550 ? -14.151 -0.941 -8.774 1.00 79.88 550 SER A C 1
ATOM 4522 O O . SER A 1 550 ? -13.601 0.097 -8.419 1.00 79.88 550 SER A O 1
ATOM 4524 N N . ILE A 1 551 ? -15.068 -0.960 -9.747 1.00 84.94 551 ILE A N 1
ATOM 4525 C CA . ILE A 1 551 ? -15.556 0.255 -10.410 1.00 84.94 551 ILE A CA 1
ATOM 4526 C C . ILE A 1 551 ? -16.337 1.125 -9.421 1.00 84.94 551 ILE A C 1
ATOM 4528 O O . ILE A 1 551 ? -16.098 2.328 -9.370 1.00 84.94 551 ILE A O 1
ATOM 4532 N N . ILE A 1 552 ? -17.225 0.530 -8.618 1.00 88.31 552 ILE A N 1
ATOM 4533 C CA . ILE A 1 552 ? -17.983 1.250 -7.583 1.00 88.31 552 ILE A CA 1
ATOM 4534 C C . ILE A 1 552 ? -17.034 1.954 -6.617 1.00 88.31 552 ILE A C 1
ATOM 4536 O O . ILE A 1 552 ? -17.193 3.148 -6.388 1.00 88.31 552 ILE A O 1
ATOM 4540 N N . TYR A 1 553 ? -16.013 1.262 -6.108 1.00 85.94 553 TYR A N 1
ATOM 4541 C CA . TYR A 1 553 ? -15.048 1.869 -5.190 1.00 85.94 553 TYR A CA 1
ATOM 4542 C C . TYR A 1 553 ? -14.249 3.002 -5.828 1.00 85.94 553 TYR A C 1
ATOM 4544 O O . TYR A 1 553 ? -14.066 4.045 -5.207 1.00 85.94 553 TYR A O 1
ATOM 4552 N N . ALA A 1 554 ? -13.827 2.851 -7.084 1.00 85.50 554 ALA A N 1
ATOM 4553 C CA . ALA A 1 554 ? -13.131 3.926 -7.779 1.00 85.50 554 ALA A CA 1
ATOM 4554 C C . ALA A 1 554 ? -14.022 5.157 -8.008 1.00 85.50 554 ALA A C 1
ATOM 4556 O O . ALA A 1 554 ? -13.548 6.279 -7.843 1.00 85.50 554 ALA A O 1
ATOM 4557 N N . LEU A 1 555 ? -15.301 4.960 -8.349 1.00 89.25 555 LEU A N 1
ATOM 4558 C CA . LEU A 1 555 ? -16.265 6.055 -8.482 1.00 89.25 555 LEU A CA 1
ATOM 4559 C C . LEU A 1 555 ? -16.549 6.721 -7.131 1.00 89.25 555 LEU A C 1
ATOM 4561 O O . LEU A 1 555 ? -16.560 7.947 -7.062 1.00 89.25 555 LEU A O 1
ATOM 4565 N N . MET A 1 556 ? -16.682 5.944 -6.051 1.00 90.12 556 MET A N 1
ATOM 4566 C CA . MET A 1 556 ? -16.834 6.496 -4.703 1.00 90.12 556 MET A CA 1
ATOM 4567 C C . MET A 1 556 ? -15.631 7.347 -4.304 1.00 90.12 556 MET A C 1
ATOM 4569 O O . MET A 1 556 ? -15.821 8.470 -3.856 1.00 90.12 556 MET A O 1
ATOM 4573 N N . ASN A 1 557 ? -14.406 6.861 -4.509 1.00 85.44 557 ASN A N 1
ATOM 4574 C CA . ASN A 1 557 ? -13.196 7.618 -4.176 1.00 85.44 557 ASN A CA 1
ATOM 4575 C C . ASN A 1 557 ? -13.087 8.912 -5.000 1.00 85.44 557 ASN A C 1
ATOM 4577 O O . ASN A 1 557 ? -12.634 9.935 -4.498 1.00 85.44 557 ASN A O 1
ATOM 4581 N N . TYR A 1 558 ? -13.529 8.889 -6.261 1.00 87.81 558 TYR A N 1
ATOM 4582 C CA . TYR A 1 558 ? -13.610 10.095 -7.087 1.00 87.81 558 TYR A CA 1
ATOM 4583 C C . TYR A 1 558 ? -14.668 11.090 -6.568 1.00 87.81 558 TYR A C 1
ATOM 4585 O O . TYR A 1 558 ? -14.424 12.296 -6.548 1.00 87.81 558 TYR A O 1
ATOM 4593 N N . GLU A 1 559 ? -15.825 10.604 -6.108 1.00 89.06 559 GLU A N 1
ATOM 4594 C CA . GLU A 1 559 ? -16.936 11.435 -5.615 1.00 89.06 559 GLU A CA 1
ATOM 4595 C C . GLU A 1 559 ? -16.829 11.837 -4.128 1.00 89.06 559 GLU A C 1
ATOM 4597 O O . GLU A 1 559 ? -17.593 12.696 -3.670 1.00 89.06 559 GLU A O 1
ATOM 4602 N N . GLU A 1 560 ? -15.881 11.258 -3.380 1.00 82.94 560 GLU A N 1
ATOM 4603 C CA . GLU A 1 560 ? -15.710 11.426 -1.929 1.00 82.94 560 GLU A CA 1
ATOM 4604 C C . GLU A 1 560 ? -15.562 12.895 -1.528 1.00 82.94 560 GLU A C 1
ATOM 4606 O O . GLU A 1 560 ? -16.219 13.341 -0.592 1.00 82.94 560 GLU A O 1
ATOM 4611 N N . VAL A 1 561 ? -14.803 13.679 -2.303 1.00 75.81 561 VAL A N 1
ATOM 4612 C CA . VAL A 1 561 ? -14.520 15.102 -2.029 1.00 75.81 561 VAL A CA 1
ATOM 4613 C C . VAL A 1 561 ? -15.795 15.931 -1.838 1.00 75.81 561 VAL A C 1
ATOM 4615 O O . VAL A 1 561 ? -15.797 16.909 -1.094 1.00 75.81 561 VAL A O 1
ATOM 4618 N N . ASN A 1 562 ? -16.891 15.552 -2.500 1.00 74.06 562 ASN A N 1
ATOM 4619 C CA . ASN A 1 562 ? -18.159 16.275 -2.433 1.00 74.06 562 ASN A CA 1
ATOM 4620 C C . ASN A 1 562 ? -19.259 15.512 -1.679 1.00 74.06 562 ASN A C 1
ATOM 4622 O O . ASN A 1 562 ? -20.373 16.032 -1.586 1.00 74.06 562 ASN A O 1
ATOM 4626 N N . HIS A 1 563 ? -18.988 14.291 -1.195 1.00 73.94 563 HIS A N 1
ATOM 4627 C CA . HIS A 1 563 ? -19.965 13.363 -0.599 1.00 73.94 563 HIS A CA 1
ATOM 4628 C C . HIS A 1 563 ? -21.269 13.234 -1.411 1.00 73.94 563 HIS A C 1
ATOM 4630 O O . HIS A 1 563 ? -22.369 13.096 -0.870 1.00 73.94 563 HIS A O 1
ATOM 4636 N N . ARG A 1 564 ? -21.162 13.324 -2.740 1.00 85.38 564 ARG A N 1
ATOM 4637 C CA . ARG A 1 564 ? -22.284 13.236 -3.681 1.00 85.38 564 ARG A CA 1
ATOM 4638 C C . ARG A 1 564 ? -22.034 12.065 -4.609 1.00 85.38 564 ARG A C 1
ATOM 4640 O O . ARG A 1 564 ? -21.490 12.253 -5.684 1.00 85.38 564 ARG A O 1
ATOM 4647 N N . TYR A 1 565 ? -22.463 10.878 -4.195 1.00 92.44 565 TYR A N 1
ATOM 4648 C CA . TYR A 1 565 ? -22.248 9.616 -4.914 1.00 92.44 565 TYR A CA 1
ATOM 4649 C C . TYR A 1 565 ? -23.191 9.414 -6.112 1.00 92.44 565 TYR A C 1
ATOM 4651 O O . TYR A 1 565 ? -23.753 8.339 -6.307 1.00 92.44 565 TYR A O 1
ATOM 4659 N N . SER A 1 566 ? -23.452 10.463 -6.887 1.00 93.50 566 SER A N 1
ATOM 4660 C CA . SER A 1 566 ? -24.467 10.446 -7.946 1.00 93.50 566 SER A CA 1
ATOM 4661 C C . SER A 1 566 ? -24.085 9.573 -9.148 1.00 93.50 566 SER A C 1
ATOM 4663 O O . SER A 1 566 ? -24.946 8.883 -9.695 1.00 93.50 566 SER A O 1
ATOM 4665 N N . LEU A 1 567 ? -22.811 9.566 -9.549 1.00 93.25 567 LEU A N 1
ATOM 4666 C CA . LEU A 1 567 ? -22.259 8.679 -10.571 1.00 93.25 567 LEU A CA 1
ATOM 4667 C C . LEU A 1 567 ? -22.269 7.244 -10.068 1.00 93.25 567 LEU A C 1
ATOM 4669 O O . LEU A 1 567 ? -22.723 6.357 -10.783 1.00 93.25 567 LEU A O 1
ATOM 4673 N N . THR A 1 568 ? -21.825 7.027 -8.830 1.00 94.06 568 THR A N 1
ATOM 4674 C CA . THR A 1 568 ? -21.791 5.708 -8.194 1.00 94.06 568 THR A CA 1
ATOM 4675 C C . THR A 1 568 ? -23.194 5.102 -8.114 1.00 94.06 568 THR A C 1
ATOM 4677 O O . THR A 1 568 ? -23.411 3.983 -8.578 1.00 94.06 568 THR A O 1
ATOM 4680 N N . LEU A 1 569 ? -24.174 5.844 -7.587 1.00 94.88 569 LEU A N 1
ATOM 4681 C CA . LEU A 1 569 ? -25.564 5.393 -7.458 1.00 94.88 569 LEU A CA 1
ATOM 4682 C C . LEU A 1 569 ? -26.195 5.112 -8.825 1.00 94.88 569 LEU A C 1
ATOM 4684 O O . LEU A 1 569 ? -26.809 4.063 -9.021 1.00 94.88 569 LEU A O 1
ATOM 4688 N N . ASN A 1 570 ? -26.009 6.008 -9.797 1.00 94.50 570 ASN A N 1
ATOM 4689 C CA . ASN A 1 570 ? -26.550 5.803 -11.139 1.00 94.50 570 ASN A CA 1
ATOM 4690 C C . ASN A 1 570 ? -25.837 4.666 -11.881 1.00 94.50 570 ASN A C 1
ATOM 4692 O O . ASN A 1 570 ? -26.467 3.990 -12.691 1.00 94.50 570 ASN A O 1
ATOM 4696 N N . PHE A 1 571 ? -24.561 4.406 -11.598 1.00 93.19 571 PHE A N 1
ATOM 4697 C CA . PHE A 1 571 ? -23.856 3.236 -12.111 1.00 93.19 571 PHE A CA 1
ATOM 4698 C C . PHE A 1 571 ? -24.428 1.938 -11.525 1.00 93.19 571 PHE A C 1
ATOM 4700 O O . PHE A 1 571 ? -24.780 1.041 -12.293 1.00 93.19 571 PHE A O 1
ATOM 4707 N N . ILE A 1 572 ? -24.611 1.861 -10.199 1.00 91.88 572 ILE A N 1
ATOM 4708 C CA . ILE A 1 572 ? -25.215 0.700 -9.516 1.00 91.88 572 ILE A CA 1
ATOM 4709 C C . ILE A 1 572 ? -26.599 0.389 -10.089 1.00 91.88 572 ILE A C 1
ATOM 4711 O O . ILE A 1 572 ? -26.885 -0.750 -10.457 1.00 91.88 572 ILE A O 1
ATOM 4715 N N . ASN A 1 573 ? -27.424 1.425 -10.247 1.00 91.19 573 ASN A N 1
ATOM 4716 C CA . ASN A 1 573 ? -28.793 1.306 -10.744 1.00 91.19 573 ASN A CA 1
ATOM 4717 C C . ASN A 1 573 ? -28.887 1.153 -12.271 1.00 91.19 573 ASN A C 1
ATOM 4719 O O . ASN A 1 573 ? -29.989 1.024 -12.802 1.00 91.19 573 ASN A O 1
ATOM 4723 N N . ASN A 1 574 ? -27.759 1.170 -12.994 1.00 90.19 574 ASN A N 1
ATOM 4724 C CA . ASN A 1 574 ? -27.712 1.147 -14.458 1.00 90.19 574 ASN A CA 1
ATOM 4725 C C . ASN A 1 574 ? -28.544 2.282 -15.107 1.00 90.19 574 ASN A C 1
ATOM 4727 O O . ASN A 1 574 ? -29.264 2.076 -16.085 1.00 90.19 574 ASN A O 1
ATOM 4731 N N . GLN A 1 575 ? -28.449 3.485 -14.536 1.00 94.88 575 GLN A N 1
ATOM 4732 C CA . GLN A 1 575 ? -29.190 4.707 -14.878 1.00 94.88 575 GLN A CA 1
ATOM 4733 C C . GLN A 1 575 ? -28.264 5.899 -15.202 1.00 94.88 575 GLN A C 1
ATOM 4735 O O . GLN A 1 575 ? -28.664 7.055 -15.073 1.00 94.88 575 GLN A O 1
ATOM 4740 N N . LEU A 1 576 ? -27.019 5.648 -15.627 1.00 93.81 576 LEU A N 1
ATOM 4741 C CA . LEU A 1 576 ? -26.093 6.718 -16.020 1.00 93.81 576 LEU A CA 1
ATOM 4742 C C . LEU A 1 576 ? -26.647 7.551 -17.185 1.00 93.81 576 LEU A C 1
ATOM 4744 O O . LEU A 1 576 ? -26.919 7.026 -18.271 1.00 93.81 576 LEU A O 1
ATOM 4748 N N . SER A 1 577 ? -26.753 8.866 -16.980 1.00 95.50 577 SER A N 1
ATOM 4749 C CA . SER A 1 577 ? -27.087 9.808 -18.050 1.00 95.50 577 SER A CA 1
ATOM 4750 C C . SER A 1 577 ? -25.934 9.939 -19.056 1.00 95.50 577 SER A C 1
ATOM 4752 O O . SER A 1 577 ? -24.789 9.597 -18.765 1.00 95.50 577 SER A O 1
ATOM 4754 N N . GLN A 1 578 ? -26.199 10.491 -20.244 1.00 95.50 578 GLN A N 1
ATOM 4755 C CA . GLN A 1 578 ? -25.138 10.737 -21.233 1.00 95.50 578 GLN A CA 1
ATOM 4756 C C . GLN A 1 578 ? -24.048 11.684 -20.712 1.00 95.50 578 GLN A C 1
ATOM 4758 O O . GLN A 1 578 ? -22.870 11.449 -20.966 1.00 95.50 578 GLN A O 1
ATOM 4763 N N . SER A 1 579 ? -24.417 12.710 -19.936 1.00 94.75 579 SER A N 1
ATOM 4764 C CA . SER A 1 579 ? -23.438 13.613 -19.322 1.00 94.75 579 SER A CA 1
ATOM 4765 C C . SER A 1 579 ? -22.576 12.893 -18.284 1.00 94.75 579 SER A C 1
ATOM 4767 O O . SER A 1 579 ? -21.373 13.112 -18.243 1.00 94.75 579 SER A O 1
ATOM 4769 N N . GLN A 1 580 ? -23.159 11.982 -17.501 1.00 94.50 580 GLN A N 1
ATOM 4770 C CA . GLN A 1 580 ? -22.424 11.182 -16.517 1.00 94.50 580 GLN A CA 1
ATOM 4771 C C . GLN A 1 580 ? -21.497 10.157 -17.178 1.00 94.50 580 GLN A C 1
ATOM 4773 O O . GLN A 1 580 ? -20.380 9.951 -16.720 1.00 94.50 580 GLN A O 1
ATOM 4778 N N . LYS A 1 581 ? -21.911 9.544 -18.293 1.00 95.56 581 LYS A N 1
ATOM 4779 C CA . LYS A 1 581 ? -21.022 8.682 -19.087 1.00 95.56 581 LYS A CA 1
ATOM 4780 C C . LYS A 1 581 ? -19.819 9.464 -19.615 1.00 95.56 581 LYS A C 1
ATOM 4782 O O . LYS A 1 581 ? -18.691 8.995 -19.502 1.00 95.56 581 LYS A O 1
ATOM 4787 N N . GLN A 1 582 ? -20.05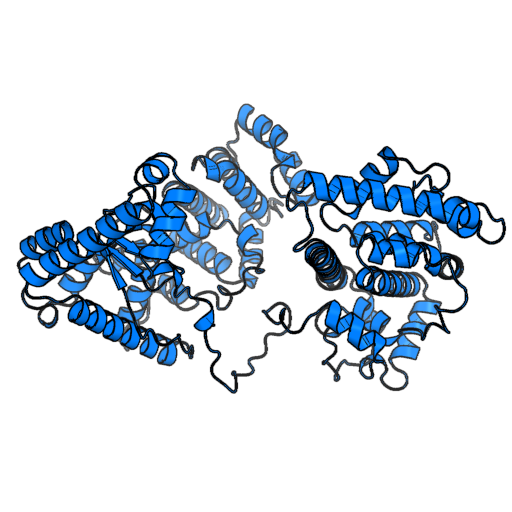0 10.662 -20.156 1.00 93.94 582 GLN A N 1
ATOM 4788 C CA . GLN A 1 582 ? -18.985 11.556 -20.625 1.00 93.94 582 GLN A CA 1
ATOM 4789 C C . GLN A 1 582 ? -18.055 12.000 -19.493 1.00 93.94 582 GLN A C 1
ATOM 4791 O O . GLN A 1 582 ? -16.846 12.076 -19.700 1.00 93.94 582 GLN A O 1
ATOM 4796 N N . GLU A 1 583 ? -18.602 12.253 -18.305 1.00 93.81 583 GLU A N 1
ATOM 4797 C CA . GLU A 1 583 ? -17.815 12.548 -17.110 1.00 93.81 583 GLU A CA 1
ATOM 4798 C C . GLU A 1 583 ? -16.917 11.365 -16.735 1.00 93.81 583 GLU A C 1
ATOM 4800 O O . GLU A 1 583 ? -15.709 11.538 -16.624 1.00 93.81 583 GLU A O 1
ATOM 4805 N N . ILE A 1 584 ? -17.455 10.143 -16.655 1.00 93.06 584 ILE A N 1
ATOM 4806 C CA . ILE A 1 584 ? -16.643 8.951 -16.364 1.00 93.06 584 ILE A CA 1
ATOM 4807 C C . ILE A 1 584 ? -15.551 8.762 -17.430 1.00 93.06 584 ILE A C 1
ATOM 4809 O O . ILE A 1 584 ? -14.413 8.446 -17.089 1.00 93.06 584 ILE A O 1
ATOM 4813 N N . HIS A 1 585 ? -15.856 9.005 -18.710 1.00 92.56 585 HIS A N 1
ATOM 4814 C CA . HIS A 1 585 ? -14.855 8.983 -19.781 1.00 92.56 585 HIS A CA 1
ATOM 4815 C C . HIS A 1 585 ? -13.734 10.010 -19.578 1.00 92.56 585 HIS A C 1
ATOM 4817 O O . HIS A 1 585 ? -12.577 9.687 -19.843 1.00 92.56 585 HIS A O 1
ATOM 4823 N N . SER A 1 586 ? -14.048 11.232 -19.138 1.00 93.00 586 SER A N 1
ATOM 4824 C CA . SER A 1 586 ? -13.054 12.303 -18.990 1.00 93.00 586 SER A CA 1
ATOM 4825 C C . SER A 1 586 ? -12.159 12.121 -17.763 1.00 93.00 586 SER A C 1
ATOM 4827 O O . SER A 1 586 ? -11.009 12.561 -17.780 1.00 93.00 586 SER A O 1
ATOM 4829 N N . VAL A 1 587 ? -12.651 11.434 -16.728 1.00 91.06 587 VAL A N 1
ATOM 4830 C CA . VAL A 1 587 ? -11.910 11.203 -15.477 1.00 91.06 587 VAL A CA 1
ATOM 4831 C C . VAL A 1 587 ? -11.354 9.791 -15.347 1.00 91.06 587 VAL A C 1
ATOM 4833 O O . VAL A 1 587 ? -10.752 9.465 -14.328 1.00 91.06 587 VAL A O 1
ATOM 4836 N N . ILE A 1 588 ? -11.482 8.945 -16.374 1.00 91.25 588 ILE A N 1
ATOM 4837 C CA . ILE A 1 588 ? -11.103 7.530 -16.271 1.00 91.25 588 ILE A CA 1
ATOM 4838 C C . ILE A 1 588 ? -9.632 7.304 -15.912 1.00 91.25 588 ILE A C 1
ATOM 4840 O O . ILE A 1 588 ? -9.294 6.295 -15.298 1.00 91.25 588 ILE A O 1
ATOM 4844 N N . ASP A 1 589 ? -8.751 8.240 -16.265 1.00 86.62 589 ASP A N 1
ATOM 4845 C CA . ASP A 1 589 ? -7.340 8.165 -15.893 1.00 86.62 589 ASP A CA 1
ATOM 4846 C C . ASP A 1 589 ? -7.047 8.587 -14.458 1.00 86.62 589 ASP A C 1
ATOM 4848 O O . ASP A 1 589 ? -6.036 8.162 -13.902 1.00 86.62 589 ASP A O 1
ATOM 4852 N N . GLN A 1 590 ? -7.966 9.336 -13.853 1.00 86.12 590 GLN A N 1
ATOM 4853 C CA . GLN A 1 590 ? -7.950 9.715 -12.443 1.00 86.12 590 GLN A CA 1
ATOM 4854 C C . GLN A 1 590 ? -8.550 8.611 -11.563 1.00 86.12 590 GLN A C 1
ATOM 4856 O O . GLN A 1 590 ? -8.171 8.478 -10.402 1.00 86.12 590 GLN A O 1
ATOM 4861 N N . LEU A 1 591 ? -9.440 7.778 -12.120 1.00 81.56 591 LEU A N 1
ATOM 4862 C CA . LEU A 1 591 ? -9.900 6.555 -11.469 1.00 81.56 591 LEU A CA 1
ATOM 4863 C C . LEU A 1 591 ? -8.703 5.601 -11.357 1.00 81.56 591 LEU A C 1
ATOM 4865 O O . LEU A 1 591 ? -8.212 5.094 -12.371 1.00 81.56 591 LEU A O 1
ATOM 4869 N N . ASN A 1 592 ? -8.216 5.375 -10.134 1.00 77.44 592 ASN A N 1
ATOM 4870 C CA . ASN A 1 592 ? -7.076 4.508 -9.812 1.00 77.44 592 ASN A CA 1
ATOM 4871 C C . ASN A 1 592 ? -7.401 3.018 -10.071 1.00 77.44 592 ASN A C 1
ATOM 4873 O O . ASN A 1 592 ? -7.493 2.207 -9.157 1.00 77.44 592 ASN A O 1
ATOM 4877 N N . LEU A 1 593 ? -7.652 2.677 -11.334 1.00 78.00 593 LEU A N 1
ATOM 4878 C CA . LEU A 1 593 ? -8.107 1.379 -11.815 1.00 78.00 593 LEU A CA 1
ATOM 4879 C C . LEU A 1 593 ? -7.028 0.731 -12.681 1.00 78.00 593 LEU A C 1
ATOM 4881 O O . LEU A 1 593 ? -6.415 1.379 -13.534 1.00 78.00 593 LEU A O 1
ATOM 4885 N N . MET A 1 594 ? -6.865 -0.587 -12.544 1.00 74.69 594 MET A N 1
ATOM 4886 C CA . MET A 1 594 ? -6.017 -1.361 -13.451 1.00 74.69 594 MET A CA 1
ATOM 4887 C C . MET A 1 594 ? -6.500 -1.226 -14.910 1.00 74.69 594 MET A C 1
ATOM 4889 O O . MET A 1 594 ? -7.710 -1.151 -15.155 1.00 74.69 594 MET A O 1
ATOM 4893 N N . PRO A 1 595 ? -5.606 -1.300 -15.917 1.00 81.88 595 PRO A N 1
ATOM 4894 C CA . PRO A 1 595 ? -5.985 -1.157 -17.328 1.00 81.88 595 PRO A CA 1
ATOM 4895 C C . PRO A 1 595 ? -7.086 -2.121 -17.802 1.00 81.88 595 PRO A C 1
ATOM 4897 O O . PRO A 1 595 ? -7.905 -1.771 -18.652 1.00 81.88 595 PRO A O 1
ATOM 4900 N N . ALA A 1 596 ? -7.136 -3.343 -17.259 1.00 74.81 596 ALA A N 1
ATOM 4901 C CA . ALA A 1 596 ? -8.203 -4.301 -17.556 1.00 74.81 596 ALA A CA 1
ATOM 4902 C C . ALA A 1 596 ? -9.577 -3.814 -17.061 1.00 74.81 596 ALA A C 1
ATOM 4904 O O . ALA A 1 596 ? -10.556 -3.882 -17.804 1.00 74.81 596 ALA A O 1
ATOM 4905 N N . ILE A 1 597 ? -9.624 -3.241 -15.856 1.00 79.94 597 ILE A N 1
ATOM 4906 C CA . ILE A 1 597 ? -10.844 -2.710 -15.246 1.00 79.94 597 ILE A CA 1
ATOM 4907 C C . ILE A 1 597 ? -11.309 -1.455 -15.988 1.00 79.94 597 ILE A C 1
ATOM 4909 O O . ILE A 1 597 ? -12.488 -1.357 -16.320 1.00 79.94 597 ILE A O 1
ATOM 4913 N N . LYS A 1 598 ? -10.386 -0.547 -16.345 1.00 84.50 598 LYS A N 1
ATOM 4914 C CA . LYS A 1 598 ? -10.698 0.629 -17.178 1.00 84.50 598 LYS A CA 1
ATOM 4915 C C . LYS A 1 598 ? -11.362 0.224 -18.496 1.00 84.50 598 LYS A C 1
ATOM 4917 O O . LYS A 1 598 ? -12.396 0.772 -18.858 1.00 84.50 598 LYS A O 1
ATOM 4922 N N . ARG A 1 599 ? -10.819 -0.784 -19.191 1.00 83.38 599 ARG A N 1
ATOM 4923 C CA . ARG A 1 599 ? -11.423 -1.309 -20.431 1.00 83.38 599 ARG A CA 1
ATOM 4924 C C . ARG A 1 599 ? -12.818 -1.889 -20.205 1.00 83.38 599 ARG A C 1
ATOM 4926 O O . ARG A 1 599 ? -13.709 -1.642 -21.011 1.00 83.38 599 ARG A O 1
ATOM 4933 N N . SER A 1 600 ? -13.017 -2.628 -19.115 1.00 79.56 600 SER A N 1
ATOM 4934 C CA . SER A 1 600 ? -14.337 -3.151 -18.752 1.00 79.56 600 SER A CA 1
ATOM 4935 C C . SER A 1 600 ? -15.339 -2.031 -18.482 1.00 79.56 600 SER A C 1
ATOM 4937 O O . SER A 1 600 ? -16.459 -2.105 -18.974 1.00 79.56 600 SER A O 1
ATOM 4939 N N . LEU A 1 601 ? -14.944 -0.993 -17.741 1.00 85.19 601 LEU A N 1
ATOM 4940 C CA . LEU A 1 601 ? -15.781 0.177 -17.481 1.00 85.19 601 LEU A CA 1
ATOM 4941 C C . LEU A 1 601 ? -16.178 0.864 -18.791 1.00 85.19 601 LEU A C 1
ATOM 4943 O O . LEU A 1 601 ? -17.363 1.027 -19.049 1.00 85.19 601 LEU A O 1
ATOM 4947 N N . LEU A 1 602 ? -15.215 1.149 -19.671 1.00 87.31 602 LEU A N 1
ATOM 4948 C CA . LEU A 1 602 ? -15.477 1.752 -20.986 1.00 87.31 602 LEU A CA 1
ATOM 4949 C C . LEU A 1 602 ? -16.391 0.912 -21.884 1.00 87.31 602 LEU A C 1
ATOM 4951 O O . LEU A 1 602 ? -17.031 1.461 -22.767 1.00 87.31 602 LEU A O 1
ATOM 4955 N N . THR A 1 603 ? -16.433 -0.406 -21.687 1.00 85.38 603 THR A N 1
ATOM 4956 C CA . THR A 1 603 ? -17.327 -1.299 -22.442 1.00 85.38 603 THR A CA 1
ATOM 4957 C C . THR A 1 603 ? -18.760 -1.274 -21.890 1.00 85.38 603 THR A C 1
ATOM 4959 O O . THR A 1 603 ? -19.696 -1.629 -22.599 1.00 85.38 603 THR A O 1
ATOM 4962 N N . GLN A 1 604 ? -18.935 -0.896 -20.619 1.00 79.50 604 GLN A N 1
ATOM 4963 C CA . GLN A 1 604 ? -20.237 -0.814 -19.944 1.00 79.50 604 GLN A CA 1
ATOM 4964 C C . GLN A 1 604 ? -20.910 0.560 -20.092 1.00 79.50 604 GLN A C 1
ATOM 4966 O O . GLN A 1 604 ? -22.134 0.644 -19.958 1.00 79.50 604 GLN A O 1
ATOM 4971 N N . LEU A 1 605 ? -20.128 1.619 -20.337 1.00 84.50 605 LEU A N 1
ATOM 4972 C CA . LEU A 1 605 ? -20.616 2.963 -20.675 1.00 84.50 605 LEU A CA 1
ATOM 4973 C C . LEU A 1 605 ? -21.162 2.987 -22.105 1.00 84.50 605 LEU A C 1
ATOM 4975 O O . LEU A 1 605 ? -22.273 3.555 -22.276 1.00 84.50 605 LEU A O 1
#

Radius of gyration: 30.51 Å; chains: 1; bounding box: 75×71×76 Å

Secondary structure (DSSP, 8-state):
-HHHHHHHHS---TTSS-S----HHHHHHHHH-GGGG-TT---PPPP-TTTT--HHHHIIIIIHHHHHHHHHHHHHHHTTSS--SHHHHHHHHHHHHHHHHHHHHHHHHSGGGHHHHHHHHHTT--TTS--HHHHHHHIIIIITTT-HHHHHHHHHHHHB-SS-B-HHHHHHHHHHHHHHHGGG-HHHHHHHHHHHHHHHHHTSHHHHHHHHHHHHGGGGGGS--HHHHHHHHHHS-GGG-SSSS-------SSPPPP-GGGS-GGGG-HHHHHHHHHHH-HHHHTT-HHHHHHHHHHHHHHHHHHHHTTT--HHHHHHHHHHHHHHHHHHHHHHH---PPP----EEEESSSHHHHHH-TT--SSEEEETTTTEEEE-HHHHHHHHHHT----GGGS-HHHHHHHHHHHHHHH-HHHHHHHHHHHHHHHHHT-TT-PPPHHHHGGG---TTTT-TTSGGGGG-HHHHHHHHHHHHHHHHHHTT------SSHHHHHHHHHHHHHHHHHHT--HHHHHHHHHHHHHSGGGHHHHHHHHHTTTS--TTHHHHHHHHHHHHGGGT--HHHHHHHTT---HHHHHHHHHHTTTS---HHHHHHHHHH-

pLDDT: mean 75.69, std 19.0, range [26.36, 97.5]

Sequence (605 aa):
MIEMALRLENKPNHENLTNDSVLIALQARLLLGGQALNWQEDNLSELRESDINDYQCREQTTYQLLSQASTRERKQYWRGKLGDQFEQQQQNWFDSVIRIFQQAREFIKTPSNSNWRNLFERLGINCLNFQKQDAEKLYHEYCGQSQTTVYIQKVLGLYKTKTSFDFAKIEQDLKAITWLANIFGQISSEAIRELIHAEAKLLNPNQKAILVSENNQDNRLNRLQDKEVAILKWLCPQDSRTDIWKYYRKEPSDPQYFPLESLGKRYFDNQFLAQALCDQDSRFASQGVTWVKQEMDLQERLFESSLNSVGITNQELEQTLIDAMQTYSNFVREKYHIQLPEIKRLYFLPIYGLKSKLLNPEGQALGFVQGTLPIIFADYGVIQEHAKRFGYERWGELTKKTLVEIMTRILKEVAPHELTHLLGDMAFWQNLSDENKTLPEKWALSLYKPIDFQNPNSDYTERGGGLMEACTVKMTTDWLQAMNHVVKVQAYPAEGQVLTALIELIATENQISQDDAFKYFARAYFLPGHLLELAKILSGENRCRPHFLSIIYALMNYEEVNHRYSLTLNFINNQLSQSQKQEIHSVIDQLNLMPAIKRSLLTQL

Organism: NCBI:txid1802082

Foldseek 3Di:
DVVLLVVLVPAVPVPPCPPPPQQLLLLQLLQLFFPLLPLQPQPDDQDDLVSRPPPVRNVVGNVVLLLVLLVVQVVVVCPPDPPPPPVVVLVVQLVSVQVSLVSCQVVCPDPVNVLLVVLCVLVVAPSNNHDSVSSVVLCVQAPPSHPLVSLLCSSQVVQDDPPAGDLVSCVVCLVSQLSSLCSSPNLSSVSSSSNSNSVSLSRHVVSSVVSSVVCNVVVVNNVGDPSSSVSSCSSCPPVVPPDDHDPDDPDPPDADADPPVPQCPQLPDLLSLLVVLLVPDVVSVVVDSVNSSVQQVVQQVVVQVVCVVVVHGQVNVFVVVLVVVVVVQVVCCVPVVHRDHRDPTAAEGACDDSSVCVQPVPSDAQKDQRPSHNYIHHNVVVVVVVVVVVVDDDPVVDDPVRNVVVLLVVCLRGDLLVSLVVLLVVLVVVVVVCPPDDPDPLCVLSVCPPPNPPDPPPCCLLQAPLLVSLLSQVSSCVSCVVVVHNDRRPPSVLSVLLNQLQLVLLCVLVVHDSSVSSSLVSCLSRPVVSVQVSLDSSCHPPHHPNCLSSVLNLLCVVCVVPSHSPLSSCSSVVNQDPVSLVVCVVCVVVRPDDPVNSVSSPVSD